Protein 3VNR (pdb70)

CATH classification: 3.40.50.12780 (+1 more: 3.30.300.30)

Nearest PDB structures (foldseek):
  3vnr-assembly1_A  TM=1.002E+00  e=0.000E+00  Streptomyces sp.
  3vns-assembly1_A  TM=9.981E-01  e=5.722E-103  Streptomyces sp.
  3vnq-assembly1_A  TM=9.956E-01  e=4.270E-103  Streptomyces sp.
  5n9x-assembly2_B  TM=9.039E-01  e=6.463E-71  Streptomyces sp.
  2p2f-assembly1_A  TM=7.023E-01  e=2.255E-30  Salmonella enterica subsp. enterica serovar Typhimurium

Solvent-accessible surface area: 20464 Å² total

Structure (mmCIF, N/CA/C/O backbone):
data_3VNR
#
_entry.id   3VNR
#
_cell.length_a   157.016
_cell.length_b   157.016
_cell.length_c   157.016
_cell.angle_alpha   90.000
_cell.angle_beta   90.000
_cell.angle_gamma   90.000
#
_symmetry.space_group_name_H-M   'I 2 3'
#
loop_
_entity.id
_entity.type
_entity.pdbx_description
1 polymer 'NRPS adenylation protein CytC1'
2 non-polymer 'ADENOSINE MONOPHOSPHATE'
3 non-polymer 'ALPHA-AMINOBUTYRIC ACID'
4 water water
#
loop_
_atom_site.group_PDB
_atom_site.id
_atom_site.type_symbol
_atom_site.label_atom_id
_atom_site.label_alt_id
_atom_site.label_comp_id
_atom_site.label_asym_id
_atom_site.label_entity_id
_atom_site.label_seq_id
_atom_site.pdbx_PDB_ins_code
_atom_site.Cartn_x
_atom_site.Cartn_y
_atom_site.Cartn_z
_atom_site.occupancy
_atom_site.B_iso_or_equiv
_atom_site.auth_seq_id
_atom_site.auth_comp_id
_atom_site.auth_asym_id
_atom_site.auth_atom_id
_atom_site.pdbx_PDB_model_num
ATOM 1 N N . THR A 1 27 ? 12.684 -62.885 22.551 1.00 42.30 7 THR A N 1
ATOM 2 C CA . THR A 1 27 ? 14.022 -62.264 22.529 1.00 28.75 7 THR A CA 1
ATOM 3 C C . THR A 1 27 ? 14.025 -60.854 23.129 1.00 30.50 7 THR A C 1
ATOM 4 O O . THR A 1 27 ? 13.074 -60.098 22.954 1.00 32.69 7 THR A O 1
ATOM 8 N N . SER A 1 28 ? 15.099 -60.497 23.835 1.00 27.41 8 SER A N 1
ATOM 9 C CA . SER A 1 28 ? 15.252 -59.144 24.350 1.00 24.26 8 SER A CA 1
ATOM 10 C C . SER A 1 28 ? 15.778 -58.141 23.301 1.00 22.74 8 SER A C 1
ATOM 11 O O . SER A 1 28 ? 15.755 -56.928 23.510 1.00 24.63 8 SER A O 1
ATOM 14 N N . ASP A 1 29 ? 16.290 -58.656 22.202 1.00 24.06 9 ASP A N 1
ATOM 15 C CA . ASP A 1 29 ? 16.962 -57.805 21.224 1.00 24.23 9 ASP A CA 1
ATOM 16 C C . ASP A 1 29 ? 15.998 -56.914 20.414 1.00 22.15 9 ASP A C 1
ATOM 17 O O . ASP A 1 29 ? 15.173 -57.417 19.670 1.00 22.60 9 ASP A O 1
ATOM 22 N N . PRO A 1 30 ? 16.138 -55.585 20.525 1.00 21.91 10 PRO A N 1
ATOM 23 C CA . PRO A 1 30 ? 15.217 -54.702 19.797 1.00 22.03 10 PRO A CA 1
ATOM 24 C C . PRO A 1 30 ? 15.356 -54.848 18.288 1.00 21.24 10 PRO A C 1
ATOM 25 O O . PRO A 1 30 ? 14.390 -54.614 17.581 1.00 21.67 10 PRO A O 1
ATOM 29 N N . ILE A 1 31 ? 16.539 -55.201 17.793 1.00 19.29 11 ILE A N 1
ATOM 30 C CA . ILE A 1 31 ? 16.689 -55.320 16.347 1.00 18.70 11 ILE A CA 1
ATOM 31 C C . ILE A 1 31 ? 15.895 -56.513 15.815 1.00 25.53 11 ILE A C 1
ATOM 32 O O . ILE A 1 31 ? 15.218 -56.428 14.777 1.00 27.09 11 ILE A O 1
ATOM 37 N N . ALA A 1 32 ? 15.958 -57.623 16.545 1.00 27.28 12 ALA A N 1
ATOM 38 C CA . ALA A 1 32 ? 15.285 -58.843 16.123 1.00 30.48 12 ALA A CA 1
ATOM 39 C C . ALA A 1 32 ? 13.783 -58.734 16.297 1.00 32.66 12 ALA A C 1
ATOM 40 O 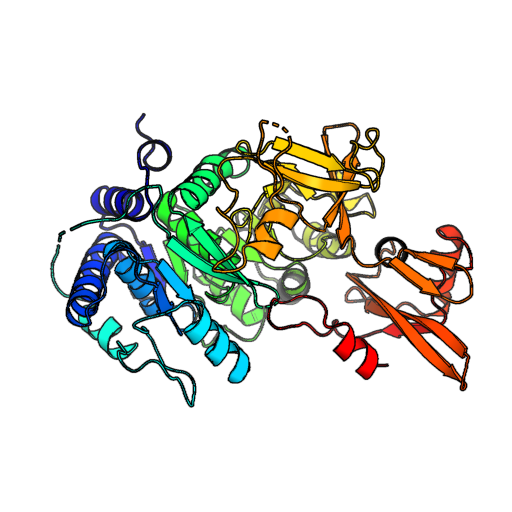O . ALA A 1 32 ? 13.015 -59.321 15.535 1.00 37.58 12 ALA A O 1
ATOM 42 N N . ARG A 1 33 ? 13.371 -57.974 17.301 1.00 27.38 13 ARG A N 1
ATOM 43 C CA . ARG A 1 33 ? 11.984 -57.890 17.696 1.00 32.65 13 ARG A CA 1
ATOM 44 C C . ARG A 1 33 ? 11.141 -56.869 16.926 1.00 29.47 13 ARG A C 1
ATOM 45 O O . ARG A 1 33 ? 9.916 -56.996 16.874 1.00 35.20 13 ARG A O 1
ATOM 53 N N . ASN A 1 34 ? 11.772 -55.847 16.349 1.00 21.33 14 ASN A N 1
ATOM 54 C CA . ASN A 1 34 ? 11.019 -54.843 15.610 1.00 21.64 14 ASN A CA 1
ATOM 55 C C . ASN A 1 34 ? 11.085 -55.069 14.118 1.00 22.82 14 ASN A C 1
ATOM 56 O O . ASN A 1 34 ? 12.094 -55.524 13.605 1.00 28.14 14 ASN A O 1
ATOM 61 N N . SER A 1 35 ? 9.989 -54.770 13.430 1.00 21.34 15 SER A N 1
ATOM 62 C CA . SER A 1 35 ? 9.917 -55.018 12.001 1.00 25.31 15 SER A CA 1
ATOM 63 C C . SER A 1 35 ? 10.027 -53.777 11.146 1.00 24.47 15 SER A C 1
ATOM 64 O O . SER A 1 35 ? 10.070 -53.894 9.928 1.00 26.66 15 SER A O 1
ATOM 67 N N . ASP A 1 36 ? 10.098 -52.585 11.755 1.00 19.53 16 ASP A N 1
ATOM 68 C CA . ASP A 1 36 ? 10.281 -51.370 10.957 1.00 16.98 16 ASP A CA 1
ATOM 69 C C . ASP A 1 36 ? 11.181 -50.405 11.762 1.00 15.33 16 ASP A C 1
ATOM 70 O O . ASP A 1 36 ? 11.387 -50.610 12.964 1.00 17.30 16 ASP A O 1
ATOM 75 N N . LEU A 1 37 ? 11.724 -49.416 11.084 1.00 17.78 17 LEU A N 1
ATOM 76 C CA . LEU A 1 37 ? 12.780 -48.582 11.695 1.00 16.02 17 LEU A CA 1
ATOM 77 C C . LEU A 1 37 ? 12.194 -47.623 12.713 1.00 16.36 17 LEU A C 1
ATOM 78 O O . LEU A 1 37 ? 12.871 -47.219 13.658 1.00 15.59 17 LEU A O 1
ATOM 83 N N . VAL A 1 38 ? 10.929 -47.244 12.515 1.00 16.04 18 VAL A N 1
ATOM 84 C CA . VAL A 1 38 ? 10.306 -46.306 13.448 1.00 16.00 18 VAL A CA 1
ATOM 85 C C . VAL A 1 38 ? 10.023 -46.996 14.793 1.00 17.54 18 VAL A C 1
ATOM 86 O O . VAL A 1 38 ? 10.323 -46.427 15.850 1.00 16.08 18 VAL A O 1
ATOM 90 N N . SER A 1 39 ? 9.488 -48.224 14.773 1.00 15.69 19 SER A N 1
ATOM 91 C CA . SER A 1 39 ? 9.279 -48.963 16.002 1.00 16.61 19 SER A CA 1
ATOM 92 C C . SER A 1 39 ? 10.602 -49.250 16.686 1.00 18.79 19 SER A C 1
ATOM 93 O O . SER A 1 39 ? 10.707 -49.206 17.924 1.00 17.19 19 SER A O 1
ATOM 96 N N . LEU A 1 40 ? 11.608 -49.578 15.883 1.00 16.87 20 LEU A N 1
ATOM 97 C CA . LEU A 1 40 ? 12.939 -49.775 16.455 1.00 13.78 20 LEU A CA 1
ATOM 98 C C . LEU A 1 40 ? 13.429 -48.519 17.190 1.00 13.60 20 LEU A C 1
ATOM 99 O O . LEU A 1 40 ? 13.848 -48.603 18.375 1.00 15.63 20 LEU A O 1
ATOM 104 N N . PHE A 1 41 ? 13.385 -47.388 16.500 1.00 16.40 21 PHE A N 1
ATOM 105 C CA . PHE A 1 41 ? 13.890 -46.142 17.106 1.00 15.32 21 PHE A CA 1
ATOM 106 C C . PHE A 1 41 ? 13.084 -45.824 18.350 1.00 14.90 21 PHE A C 1
ATOM 107 O O . PHE A 1 41 ? 13.634 -45.437 19.409 1.00 15.24 21 PHE A O 1
ATOM 115 N N . ARG A 1 42 ? 11.758 -45.877 18.224 1.00 14.58 22 ARG A N 1
ATOM 116 C CA . ARG A 1 42 ? 10.961 -45.560 19.404 1.00 15.01 22 ARG A CA 1
ATOM 117 C C . ARG A 1 42 ? 11.291 -46.434 20.614 1.00 16.37 22 ARG A C 1
ATOM 118 O O . ARG A 1 42 ? 11.275 -45.930 21.765 1.00 18.01 22 ARG A O 1
ATOM 126 N N . GLU A 1 43 ? 11.522 -47.735 20.401 1.00 14.41 23 GLU A N 1
ATOM 127 C CA . GLU A 1 43 ? 11.840 -48.609 21.512 1.00 15.73 23 GLU A CA 1
ATOM 128 C C . GLU A 1 43 ? 13.194 -48.233 22.097 1.00 17.78 23 GLU A C 1
ATOM 129 O O . GLU A 1 43 ? 13.347 -48.100 23.309 1.00 20.17 23 GLU A O 1
ATOM 135 N N . VAL A 1 44 ? 14.178 -48.063 21.224 1.00 15.14 24 VAL A N 1
ATOM 136 C CA . VAL A 1 44 ? 15.521 -47.745 21.707 1.00 15.16 24 VAL A CA 1
ATOM 137 C C . VAL A 1 44 ? 15.489 -46.436 22.489 1.00 15.65 24 VAL A C 1
ATOM 138 O O . VAL A 1 44 ? 16.091 -46.341 23.566 1.00 17.52 24 VAL A O 1
ATOM 142 N N . ALA A 1 45 ? 14.746 -45.446 21.995 1.00 15.69 25 ALA A N 1
ATOM 143 C CA . ALA A 1 45 ? 14.627 -44.175 22.747 1.00 13.86 25 ALA A CA 1
ATOM 144 C C . ALA A 1 45 ? 13.847 -44.307 24.053 1.00 20.07 25 ALA A C 1
ATOM 145 O O . ALA A 1 45 ? 14.250 -43.761 25.076 1.00 19.40 25 ALA A O 1
ATOM 147 N N . ALA A 1 46 ? 12.725 -45.026 24.036 1.00 15.80 26 ALA A N 1
ATOM 148 C CA . ALA A 1 46 ? 11.892 -45.052 25.259 1.00 18.23 26 ALA A CA 1
ATOM 149 C C . ALA A 1 46 ? 12.600 -45.809 26.361 1.00 18.69 26 ALA A C 1
ATOM 150 O O . ALA A 1 46 ? 12.430 -45.523 27.557 1.00 19.19 26 ALA A O 1
ATOM 152 N N . THR A 1 47 ? 13.408 -46.768 25.964 1.00 17.29 27 THR A N 1
ATOM 153 C CA . THR A 1 47 ? 14.110 -47.566 26.944 1.00 17.93 27 THR A CA 1
ATOM 154 C C . THR A 1 47 ? 15.146 -46.789 27.770 1.00 22.85 27 THR A C 1
ATOM 155 O O . THR A 1 47 ? 15.315 -47.038 28.966 1.00 25.95 27 THR A O 1
ATOM 159 N N . ALA A 1 48 ? 15.853 -45.872 27.130 1.00 20.36 28 ALA A N 1
ATOM 160 C CA . ALA A 1 48 ? 16.847 -45.074 27.845 1.00 22.93 28 ALA A CA 1
ATOM 161 C C . ALA A 1 48 ? 16.929 -43.663 27.243 1.00 16.61 28 ALA A C 1
ATOM 162 O O . ALA A 1 48 ? 17.853 -43.304 26.482 1.00 18.42 28 ALA A O 1
ATOM 164 N N . PRO A 1 49 ? 15.953 -42.820 27.587 1.00 18.21 29 PRO A N 1
ATOM 165 C CA . PRO A 1 49 ? 15.760 -41.632 26.775 1.00 17.80 29 PRO A CA 1
ATOM 166 C C . PRO A 1 49 ? 16.794 -40.567 27.097 1.00 14.04 29 PRO A C 1
ATOM 167 O O . PRO A 1 49 ? 16.879 -39.594 26.356 1.00 16.85 29 PRO A O 1
ATOM 171 N N . GLU A 1 50 ? 17.485 -40.697 28.241 1.00 15.49 30 GLU A N 1
ATOM 172 C CA . GLU A 1 50 ? 18.427 -39.656 28.557 1.00 13.98 30 GLU A CA 1
ATOM 173 C C . GLU A 1 50 ? 19.773 -39.840 27.841 1.00 16.55 30 GLU A C 1
ATOM 174 O O . GLU A 1 50 ? 20.574 -38.896 27.837 1.00 18.55 30 GLU A O 1
ATOM 180 N N . ARG A 1 51 ? 20.020 -41.036 27.311 1.00 17.19 31 ARG A N 1
ATOM 181 C CA . ARG A 1 51 ? 21.284 -41.315 26.611 1.00 13.98 31 ARG A CA 1
ATOM 182 C C . ARG A 1 51 ? 21.399 -40.421 25.371 1.00 17.33 31 ARG A C 1
ATOM 183 O O . ARG A 1 51 ? 20.390 -40.051 24.749 1.00 15.95 31 ARG A O 1
ATOM 191 N N . THR A 1 52 ? 22.632 -40.104 24.965 1.00 15.06 32 THR A N 1
ATOM 192 C CA . THR A 1 52 ? 22.789 -39.156 23.861 1.00 12.29 32 THR A CA 1
ATOM 193 C C . THR A 1 52 ? 22.617 -39.845 22.507 1.00 15.22 32 THR A C 1
ATOM 194 O O . THR A 1 52 ? 23.279 -40.847 22.219 1.00 14.75 32 THR A O 1
ATOM 198 N N . ALA A 1 53 ? 21.699 -39.330 21.692 1.00 12.87 33 ALA A N 1
ATOM 199 C CA . ALA A 1 53 ? 21.537 -39.886 20.336 1.00 13.30 33 ALA A CA 1
ATOM 200 C C . ALA A 1 53 ? 22.375 -39.174 19.306 1.00 14.12 33 ALA A C 1
ATOM 201 O O . ALA A 1 53 ? 22.807 -39.788 18.311 1.00 15.04 33 ALA A O 1
ATOM 203 N N . LEU A 1 54 ? 22.529 -37.861 19.474 1.00 13.19 34 LEU A N 1
ATOM 204 C CA . LEU A 1 54 ? 23.093 -37.039 18.427 1.00 14.64 34 LEU A CA 1
ATOM 205 C C . LEU A 1 54 ? 23.869 -35.931 19.100 1.00 18.45 34 LEU A C 1
ATOM 206 O O . LEU A 1 54 ? 23.392 -35.342 20.073 1.00 18.10 34 LEU A O 1
ATOM 211 N N . SER A 1 55 ? 25.080 -35.643 18.619 1.00 17.07 35 SER A N 1
ATOM 212 C CA . SER A 1 55 ? 25.789 -34.464 19.155 1.00 16.16 35 SER A CA 1
ATOM 213 C C . SER A 1 55 ? 26.340 -33.626 18.026 1.00 21.52 35 SER A C 1
ATOM 214 O O . SER A 1 55 ? 26.740 -34.151 16.989 1.00 18.48 35 SER A O 1
ATOM 217 N N . ALA A 1 56 ? 26.336 -32.317 18.242 1.00 23.10 36 ALA A N 1
ATOM 218 C CA . ALA A 1 56 ? 26.885 -31.370 17.273 1.00 26.33 36 ALA A CA 1
ATOM 219 C C . ALA A 1 56 ? 27.701 -30.419 18.131 1.00 24.27 36 ALA A C 1
ATOM 220 O O . ALA A 1 56 ? 27.131 -29.610 18.884 1.00 23.48 36 ALA A O 1
ATOM 222 N N . GLU A 1 57 ? 29.024 -30.507 18.011 1.00 24.03 37 GLU A N 1
ATOM 223 C CA . GLU A 1 57 ? 29.925 -29.822 18.933 1.00 28.81 37 GLU A CA 1
ATOM 224 C C . GLU A 1 57 ? 29.522 -30.213 20.363 1.00 27.57 37 GLU A C 1
ATOM 225 O O . GLU A 1 57 ? 29.410 -31.402 20.698 1.00 25.45 37 GLU A O 1
ATOM 231 N N . ASP A 1 58 ? 29.288 -29.227 21.223 1.00 24.14 38 ASP A N 1
ATOM 232 C CA . ASP A 1 58 ? 28.962 -29.596 22.598 1.00 22.74 38 ASP A CA 1
ATOM 233 C C . ASP A 1 58 ? 27.455 -29.799 22.813 1.00 23.14 38 ASP A C 1
ATOM 234 O O . ASP A 1 58 ? 27.038 -30.049 23.945 1.00 26.31 38 ASP A O 1
ATOM 239 N N . ASP A 1 59 ? 26.648 -29.601 21.767 1.00 20.08 39 ASP A N 1
ATOM 240 C CA . ASP A 1 59 ? 25.192 -29.725 21.893 1.00 20.11 39 ASP A CA 1
ATOM 241 C C . ASP A 1 59 ? 24.853 -31.208 21.846 1.00 20.74 39 ASP A C 1
ATOM 242 O O . ASP A 1 59 ? 25.101 -31.853 20.824 1.00 24.90 39 ASP A O 1
ATOM 247 N N . ARG A 1 60 ? 24.347 -31.735 22.953 1.00 18.36 40 ARG A N 1
ATOM 248 C CA . ARG A 1 60 ? 24.009 -33.149 23.029 1.00 16.12 40 ARG A CA 1
ATOM 249 C C . ARG A 1 60 ? 22.498 -33.278 22.997 1.00 17.52 40 ARG A C 1
ATOM 250 O O . ARG A 1 60 ? 21.816 -32.644 23.775 1.00 21.30 40 ARG A O 1
ATOM 258 N N . ILE A 1 61 ? 21.989 -34.081 22.082 1.00 13.74 41 ILE A N 1
ATOM 259 C CA . ILE A 1 61 ? 20.542 -34.255 21.962 1.00 14.10 41 ILE A CA 1
ATOM 260 C C . ILE A 1 61 ? 20.227 -35.678 22.421 1.00 15.25 41 ILE A C 1
ATOM 261 O O . ILE A 1 61 ? 20.713 -36.657 21.840 1.00 15.68 41 ILE A O 1
ATOM 266 N N . SER A 1 62 ? 19.434 -35.818 23.478 1.00 14.27 42 SER A N 1
ATOM 267 C CA . SER A 1 62 ? 19.172 -37.149 23.988 1.00 12.14 42 SER A CA 1
ATOM 268 C C . SER A 1 62 ? 18.192 -37.885 23.051 1.00 12.97 42 SER A C 1
ATOM 269 O O . SER A 1 62 ? 17.515 -37.235 22.225 1.00 15.75 42 SER A O 1
ATOM 272 N N . TYR A 1 63 ? 18.100 -39.210 23.212 1.00 10.95 43 TYR A N 1
ATOM 273 C CA . TYR A 1 63 ? 17.120 -39.998 22.433 1.00 11.49 43 TYR A CA 1
ATOM 274 C C . TYR A 1 63 ? 15.718 -39.497 22.734 1.00 15.79 43 TYR A C 1
ATOM 275 O O . TYR A 1 63 ? 14.898 -39.395 21.839 1.00 15.00 43 TYR A O 1
ATOM 284 N N . GLY A 1 64 ? 15.429 -39.226 23.996 1.00 15.37 44 GLY A N 1
ATOM 285 C CA . GLY A 1 64 ? 14.104 -38.693 24.330 1.00 15.05 44 GLY A CA 1
ATOM 286 C C . GLY A 1 64 ? 13.779 -37.381 23.646 1.00 16.27 44 GLY A C 1
ATOM 287 O O . GLY A 1 64 ? 12.666 -37.141 23.155 1.00 15.51 44 GLY A O 1
ATOM 288 N N . ARG A 1 65 ? 14.762 -36.484 23.622 1.00 13.35 45 ARG A N 1
ATOM 289 C CA . ARG A 1 65 ? 14.604 -35.202 22.981 1.00 13.63 45 ARG A CA 1
ATOM 290 C C . ARG A 1 65 ? 14.447 -35.367 21.477 1.00 17.13 45 ARG A C 1
ATOM 291 O O . ARG A 1 65 ? 13.577 -34.736 20.860 1.00 16.34 45 ARG A O 1
ATOM 299 N N . LEU A 1 66 ? 15.234 -36.272 20.901 1.00 13.27 46 LEU A N 1
ATOM 300 C CA . LEU A 1 66 ? 15.162 -36.495 19.459 1.00 14.96 46 LEU A CA 1
ATOM 301 C C . LEU A 1 66 ? 13.801 -37.093 19.067 1.00 13.30 46 LEU A C 1
ATOM 302 O O . LEU A 1 66 ? 13.216 -36.804 17.978 1.00 15.08 46 LEU A O 1
ATOM 307 N N . ASP A 1 67 ? 13.326 -37.988 19.917 1.00 13.48 47 ASP A N 1
ATOM 308 C CA . ASP A 1 67 ? 12.067 -38.665 19.656 1.00 16.01 47 ASP A CA 1
ATOM 309 C C . ASP A 1 67 ? 10.940 -37.611 19.679 1.00 18.39 47 ASP A C 1
ATOM 310 O O . ASP A 1 67 ? 10.101 -37.570 18.776 1.00 17.62 47 ASP A O 1
ATOM 315 N N . ALA A 1 68 ? 10.945 -36.736 20.686 1.00 16.33 48 ALA A N 1
ATOM 316 C CA . ALA A 1 68 ? 9.878 -35.716 20.753 1.00 17.00 48 ALA A CA 1
ATOM 317 C C . ALA A 1 68 ? 9.988 -34.710 19.614 1.00 17.16 48 ALA A C 1
ATOM 318 O O . ALA A 1 68 ? 8.966 -34.287 19.039 1.00 17.50 48 ALA A O 1
ATOM 320 N N . TRP A 1 69 ? 11.226 -34.321 19.292 1.00 15.75 49 TRP A N 1
ATOM 321 C CA . TRP A 1 69 ? 11.483 -33.304 18.278 1.00 15.35 49 TRP A CA 1
ATOM 322 C C . TRP A 1 69 ? 10.987 -33.839 16.942 1.00 19.78 49 TRP A C 1
ATOM 323 O O . TRP A 1 69 ? 10.295 -33.129 16.208 1.00 17.06 49 TRP A O 1
ATOM 334 N N . SER A 1 70 ? 11.329 -35.098 16.637 1.00 15.68 50 SER A N 1
ATOM 335 C CA . SER A 1 70 ? 10.981 -35.645 15.316 1.00 14.03 50 SER A CA 1
ATOM 336 C C . SER A 1 70 ? 9.479 -35.926 15.262 1.00 18.15 50 SER A C 1
ATOM 337 O O . SER A 1 70 ? 8.882 -35.881 14.198 1.00 17.94 50 SER A O 1
ATOM 340 N N . ASP A 1 71 ? 8.857 -36.185 16.413 1.00 15.60 51 ASP A N 1
ATOM 341 C CA . ASP A 1 71 ? 7.372 -36.311 16.419 1.00 17.19 51 ASP A CA 1
ATOM 342 C C . ASP A 1 71 ? 6.747 -34.948 16.099 1.00 21.93 51 ASP A C 1
ATOM 343 O O . ASP A 1 71 ? 5.724 -34.879 15.398 1.00 21.71 51 ASP A O 1
ATOM 348 N N . ALA A 1 72 ? 7.329 -33.864 16.620 1.00 18.23 52 ALA A N 1
ATOM 349 C CA . ALA A 1 72 ? 6.794 -32.524 16.332 1.00 19.72 52 ALA A CA 1
ATOM 350 C C . ALA A 1 72 ? 6.963 -32.198 14.865 1.00 20.94 52 ALA A C 1
ATOM 351 O O . ALA A 1 72 ? 6.079 -31.618 14.258 1.00 22.28 52 ALA A O 1
ATOM 353 N N . VAL A 1 73 ? 8.107 -32.547 14.293 1.00 18.48 53 VAL A N 1
ATOM 354 C CA . VAL A 1 73 ? 8.306 -32.243 12.889 1.00 17.51 53 VAL A CA 1
ATOM 355 C C . VAL A 1 73 ? 7.370 -33.114 12.056 1.00 19.10 53 VAL A C 1
ATOM 356 O O . VAL A 1 73 ? 6.909 -32.684 11.010 1.00 22.45 53 VAL A O 1
ATOM 360 N N . ALA A 1 74 ? 7.084 -34.314 12.522 1.00 18.18 54 ALA A N 1
ATOM 361 C CA . ALA A 1 74 ? 6.185 -35.192 11.767 1.00 17.67 54 ALA A CA 1
ATOM 362 C C . ALA A 1 74 ? 4.814 -34.538 11.711 1.00 23.38 54 ALA A C 1
ATOM 363 O O . ALA A 1 74 ? 4.143 -34.595 10.670 1.00 22.50 54 ALA A O 1
ATOM 365 N N . ARG A 1 75 ? 4.422 -33.880 12.793 1.00 19.15 55 ARG A N 1
ATOM 366 C CA . ARG A 1 75 ? 3.127 -33.160 12.788 1.00 23.11 55 ARG A CA 1
ATOM 367 C C . ARG A 1 75 ? 3.138 -32.047 11.758 1.00 24.54 55 ARG A C 1
ATOM 368 O O . ARG A 1 75 ? 2.141 -31.828 11.076 1.00 25.21 55 ARG A O 1
ATOM 376 N N . THR A 1 76 ? 4.259 -31.338 11.640 1.00 21.77 56 THR A N 1
ATOM 377 C CA . THR A 1 76 ? 4.403 -30.280 10.642 1.00 23.32 56 THR A CA 1
ATOM 378 C C . THR A 1 76 ? 4.247 -30.853 9.230 1.00 27.00 56 THR A C 1
ATOM 379 O O . THR A 1 76 ? 3.608 -30.247 8.371 1.00 24.98 56 THR A O 1
ATOM 383 N N . LEU A 1 77 ? 4.820 -32.032 9.001 1.00 22.46 57 LEU A N 1
ATOM 384 C CA . LEU A 1 77 ? 4.725 -32.673 7.689 1.00 20.66 57 LEU A CA 1
ATOM 385 C C . LEU A 1 77 ? 3.282 -33.121 7.410 1.00 25.47 57 LEU A C 1
ATOM 386 O O . LEU A 1 77 ? 2.793 -32.984 6.276 1.00 25.98 57 LEU A O 1
ATOM 391 N N . LEU A 1 78 ? 2.628 -33.671 8.421 1.00 22.43 58 LEU A N 1
ATOM 392 C CA . LEU A 1 78 ? 1.204 -34.034 8.291 1.00 23.37 58 LEU A CA 1
ATOM 393 C C . LEU A 1 78 ? 0.346 -32.854 7.820 1.00 29.48 58 LEU A C 1
ATOM 394 O O . LEU A 1 78 ? -0.587 -33.015 7.008 1.00 25.60 58 LEU A O 1
ATOM 399 N N . ALA A 1 79 ? 0.655 -31.671 8.332 1.00 26.19 59 ALA A N 1
ATOM 400 C CA . ALA A 1 79 ? -0.068 -30.463 7.942 1.00 24.28 59 ALA A CA 1
ATOM 401 C C . ALA A 1 79 ? 0.247 -30.011 6.519 1.00 33.82 59 ALA A C 1
ATOM 402 O O . ALA A 1 79 ? -0.520 -29.253 5.905 1.00 33.41 59 ALA A O 1
ATOM 404 N N . GLU A 1 80 ? 1.382 -30.452 5.991 1.00 25.00 60 GLU A N 1
ATOM 405 C CA . GLU A 1 80 ? 1.701 -30.220 4.585 1.00 28.70 60 GLU A CA 1
ATOM 406 C C . GLU A 1 80 ? 1.161 -31.348 3.695 1.00 27.56 60 GLU A C 1
ATOM 407 O O . GLU A 1 80 ? 1.550 -31.464 2.535 1.00 28.67 60 GLU A O 1
ATOM 413 N N . GLY A 1 81 ? 0.321 -32.203 4.270 1.00 25.71 61 GLY A N 1
ATOM 414 C CA . GLY A 1 81 ? -0.340 -33.264 3.520 1.00 26.44 61 GLY A CA 1
ATOM 415 C C . GLY A 1 81 ? 0.477 -34.520 3.271 1.00 26.79 61 GLY A C 1
ATOM 416 O O . GLY A 1 81 ? 0.079 -35.390 2.498 1.00 22.37 61 GLY A O 1
ATOM 417 N N . VAL A 1 82 ? 1.628 -34.641 3.941 1.00 22.16 62 VAL A N 1
ATOM 418 C CA . VAL A 1 82 ? 2.382 -35.872 3.831 1.00 21.46 62 VAL A CA 1
ATOM 419 C C . VAL A 1 82 ? 1.617 -37.014 4.473 1.00 21.50 62 VAL A C 1
ATOM 420 O O . VAL A 1 82 ? 1.101 -36.894 5.609 1.00 23.82 62 VAL A O 1
ATOM 424 N N . ARG A 1 83 ? 1.537 -38.119 3.741 1.00 20.39 63 ARG A N 1
ATOM 425 C CA . ARG A 1 83 ? 0.776 -39.292 4.152 1.00 21.25 63 ARG A CA 1
ATOM 426 C C . ARG A 1 83 ? 1.535 -40.563 3.843 1.00 21.69 63 ARG A C 1
ATOM 427 O O . ARG A 1 83 ? 2.493 -40.566 3.066 1.00 22.52 63 ARG A O 1
ATOM 435 N N . PRO A 1 84 ? 1.120 -41.662 4.464 1.00 19.93 64 PRO A N 1
ATOM 436 C CA . PRO A 1 84 ? 1.812 -42.922 4.246 1.00 20.27 64 PRO A CA 1
ATOM 437 C C . PRO A 1 84 ? 1.945 -43.292 2.779 1.00 25.01 64 PRO A C 1
ATOM 438 O O . PRO A 1 84 ? 0.989 -43.113 1.983 1.00 23.87 64 PRO A O 1
ATOM 442 N N . GLY A 1 85 ? 3.134 -43.760 2.414 1.00 21.88 65 GLY A N 1
ATOM 443 C CA . GLY A 1 85 ? 3.472 -44.022 1.023 1.00 27.94 65 GLY A CA 1
ATOM 444 C C . GLY A 1 85 ? 4.022 -42.878 0.177 1.00 30.17 65 GLY A C 1
ATOM 445 O O . GLY A 1 85 ? 4.473 -43.109 -0.953 1.00 29.31 65 GLY A O 1
ATOM 446 N N . ASP A 1 86 ? 3.983 -41.655 0.692 1.00 20.00 66 ASP A N 1
ATOM 447 C CA . ASP A 1 86 ? 4.489 -40.510 -0.043 1.00 17.90 66 ASP A CA 1
ATOM 448 C C . ASP A 1 86 ? 5.994 -40.603 -0.082 1.00 22.31 66 ASP A C 1
ATOM 449 O O . ASP A 1 86 ? 6.593 -41.305 0.734 1.00 21.13 66 ASP A O 1
ATOM 454 N N . ARG A 1 87 ? 6.569 -39.924 -1.061 1.00 21.27 67 ARG A N 1
ATOM 455 C CA . ARG A 1 87 ? 8.012 -39.695 -1.087 1.00 24.53 67 ARG A CA 1
ATOM 456 C C . ARG A 1 87 ? 8.256 -38.212 -0.801 1.00 24.93 67 ARG A C 1
ATOM 457 O O . ARG A 1 87 ? 7.647 -37.323 -1.408 1.00 24.71 67 ARG A O 1
ATOM 465 N N . VAL A 1 88 ? 9.119 -37.924 0.182 1.00 18.34 68 VAL A N 1
ATOM 466 C CA . VAL A 1 88 ? 9.331 -36.557 0.594 1.00 17.37 68 VAL A CA 1
ATOM 467 C C . VAL A 1 88 ? 10.789 -36.287 0.322 1.00 19.40 68 VAL A C 1
ATOM 468 O O . VAL A 1 88 ? 11.619 -37.058 0.779 1.00 19.05 68 VAL A O 1
ATOM 472 N N . ALA A 1 89 ? 11.085 -35.241 -0.443 1.00 17.84 69 ALA A N 1
ATOM 473 C CA . ALA A 1 89 ? 12.463 -34.912 -0.826 1.00 20.96 69 ALA A CA 1
ATOM 474 C C . ALA A 1 89 ? 13.161 -34.332 0.386 1.00 20.84 69 ALA A C 1
ATOM 475 O O . ALA A 1 89 ? 12.515 -33.766 1.244 1.00 20.37 69 ALA A O 1
ATOM 477 N N . LEU A 1 90 ? 14.480 -34.516 0.478 1.00 20.91 70 LEU A N 1
ATOM 478 C CA . LEU A 1 90 ? 15.242 -34.019 1.624 1.00 21.61 70 LEU A CA 1
ATOM 479 C C . LEU A 1 90 ? 16.492 -33.405 1.046 1.00 20.38 70 LEU A C 1
ATOM 480 O O . LEU A 1 90 ? 17.228 -34.103 0.384 1.00 22.05 70 LEU A O 1
ATOM 485 N N . ARG A 1 91 ? 16.671 -32.103 1.223 1.00 22.04 71 ARG A N 1
ATOM 486 C CA . ARG A 1 91 ? 17.865 -31.415 0.728 1.00 26.53 71 ARG A CA 1
ATOM 487 C C . ARG A 1 91 ? 18.521 -30.665 1.883 1.00 23.04 71 ARG A C 1
ATOM 488 O O . ARG A 1 91 ? 18.176 -29.521 2.187 1.00 24.16 71 ARG A O 1
ATOM 496 N N . MET A 1 92 ? 19.466 -31.330 2.543 1.00 23.20 72 MET A N 1
ATOM 497 C CA . MET A 1 92 ? 20.099 -30.751 3.714 1.00 25.10 72 MET A CA 1
ATOM 498 C C . MET A 1 92 ? 21.485 -31.357 3.824 1.00 24.55 72 MET A C 1
ATOM 499 O O . MET A 1 92 ? 21.724 -32.480 3.363 1.00 28.15 72 MET A O 1
ATOM 504 N N . SER A 1 93 ? 22.410 -30.641 4.449 1.00 25.62 73 SER A N 1
ATOM 505 C CA . SER A 1 93 ? 23.697 -31.274 4.722 1.00 26.20 73 SER A CA 1
ATOM 506 C C . SER A 1 93 ? 23.528 -32.174 5.951 1.00 26.75 73 SER A C 1
ATOM 507 O O . SER A 1 93 ? 22.615 -31.971 6.764 1.00 27.32 73 SER A O 1
ATOM 510 N N . PRO A 1 94 ? 24.390 -33.196 6.087 1.00 27.98 74 PRO A N 1
ATOM 511 C CA . PRO A 1 94 ? 24.223 -34.078 7.246 1.00 24.37 74 PRO A CA 1
ATOM 512 C C . PRO A 1 94 ? 24.481 -33.270 8.513 1.00 33.63 74 PRO A C 1
ATOM 513 O O . PRO A 1 94 ? 25.540 -32.669 8.672 1.00 38.84 74 PRO A O 1
ATOM 517 N N . GLY A 1 95 ? 23.487 -33.244 9.387 1.00 27.90 75 GLY A N 1
ATOM 518 C CA . GLY A 1 95 ? 23.493 -32.408 10.574 1.00 29.18 75 GLY A CA 1
ATOM 519 C C . GLY A 1 95 ? 22.297 -32.810 11.408 1.00 24.94 75 GLY A C 1
ATOM 520 O O . GLY A 1 95 ? 21.512 -33.681 10.983 1.00 23.23 75 GLY A O 1
ATOM 521 N N . ALA A 1 96 ? 22.143 -32.217 12.595 1.00 18.32 76 ALA A N 1
ATOM 522 C CA . ALA A 1 96 ? 21.063 -32.638 13.471 1.00 20.44 76 ALA A CA 1
ATOM 523 C C . ALA A 1 96 ? 19.702 -32.504 12.799 1.00 18.18 76 ALA A C 1
ATOM 524 O O . ALA A 1 96 ? 18.855 -33.409 12.906 1.00 20.21 76 ALA A O 1
ATOM 526 N N . GLU A 1 97 ? 19.471 -31.358 12.160 1.00 19.30 77 GLU A N 1
ATOM 527 C CA . GLU A 1 97 ? 18.139 -31.129 11.562 1.00 21.80 77 GLU A CA 1
ATOM 528 C C . GLU A 1 97 ? 17.807 -32.164 10.510 1.00 17.48 77 GLU A C 1
ATOM 529 O O . GLU A 1 97 ? 16.652 -32.567 10.366 1.00 18.18 77 GLU A O 1
ATOM 535 N N . ALA A 1 98 ? 18.807 -32.584 9.742 1.00 18.04 78 ALA A N 1
ATOM 536 C CA . ALA A 1 98 ? 18.545 -33.582 8.711 1.00 20.04 78 ALA A CA 1
ATOM 537 C C . ALA A 1 98 ? 18.138 -34.913 9.299 1.00 21.07 78 ALA A C 1
ATOM 538 O O . ALA A 1 98 ? 17.309 -35.626 8.731 1.00 17.18 78 ALA A O 1
ATOM 540 N N . ILE A 1 99 ? 18.723 -35.284 10.431 1.00 15.33 79 ILE A N 1
ATOM 541 C CA . ILE A 1 99 ? 18.385 -36.561 11.059 1.00 16.97 79 ILE A CA 1
ATOM 542 C C . ILE A 1 99 ? 16.972 -36.474 11.629 1.00 16.28 79 ILE A C 1
ATOM 543 O O . ILE A 1 99 ? 16.190 -37.434 11.573 1.00 17.84 79 ILE A O 1
ATOM 548 N N . VAL A 1 100 ? 16.640 -35.314 12.205 1.00 15.72 80 VAL A N 1
ATOM 549 C CA . VAL A 1 100 ? 15.301 -35.104 12.740 1.00 15.03 80 VAL A CA 1
ATOM 550 C C . VAL A 1 100 ? 14.298 -35.244 11.577 1.00 17.11 80 VAL A C 1
ATOM 551 O O . VAL A 1 100 ? 13.249 -35.888 11.713 1.00 16.42 80 VAL A O 1
ATOM 555 N N . ALA A 1 101 ? 14.645 -34.646 10.456 1.00 17.01 81 ALA A N 1
ATOM 556 C CA . ALA A 1 101 ? 13.791 -34.682 9.238 1.00 14.45 81 ALA A CA 1
ATOM 557 C C . ALA A 1 101 ? 13.575 -36.090 8.718 1.00 16.78 81 ALA A C 1
ATOM 558 O O . ALA A 1 101 ? 12.427 -36.480 8.367 1.00 18.66 81 ALA A O 1
ATOM 560 N N . ILE A 1 102 ? 14.646 -36.876 8.640 1.00 14.42 82 ILE A N 1
ATOM 561 C CA . ILE A 1 102 ? 14.484 -38.269 8.268 1.00 15.08 82 ILE A CA 1
ATOM 562 C C . ILE A 1 102 ? 13.546 -39.020 9.193 1.00 18.11 82 ILE A C 1
ATOM 563 O O . ILE A 1 102 ? 12.630 -39.711 8.736 1.00 16.30 82 ILE A O 1
ATOM 568 N N . LEU A 1 103 ? 13.772 -38.926 10.511 1.00 13.80 83 LEU A N 1
ATOM 569 C CA . LEU A 1 103 ? 12.862 -39.598 11.421 1.00 14.56 83 LEU A CA 1
ATOM 570 C C . LEU A 1 103 ? 11.410 -39.150 11.255 1.00 16.40 83 LEU A C 1
ATOM 571 O O . LEU A 1 103 ? 10.479 -39.986 11.318 1.00 17.08 83 LEU A O 1
ATOM 576 N N . ALA A 1 104 ? 11.213 -37.849 11.029 1.00 15.65 84 ALA A N 1
ATOM 577 C CA . ALA A 1 104 ? 9.858 -37.297 10.902 1.00 17.87 84 ALA A CA 1
ATOM 578 C C . ALA A 1 104 ? 9.218 -37.886 9.659 1.00 20.53 84 ALA A C 1
ATOM 579 O O . ALA A 1 104 ? 8.062 -38.300 9.701 1.00 16.77 84 ALA A O 1
ATOM 581 N N . ILE A 1 105 ? 9.966 -37.909 8.566 1.00 16.13 85 ILE A N 1
ATOM 582 C CA . ILE A 1 105 ? 9.429 -38.485 7.310 1.00 16.70 85 ILE A CA 1
ATOM 583 C C . ILE A 1 105 ? 9.015 -39.934 7.517 1.00 18.54 85 ILE A C 1
ATOM 584 O O . ILE A 1 105 ? 7.909 -40.358 7.170 1.00 17.35 85 ILE A O 1
ATOM 589 N N . LEU A 1 106 ? 9.884 -40.708 8.137 1.00 15.80 86 LEU A N 1
ATOM 590 C CA . LEU A 1 106 ? 9.590 -42.106 8.358 1.00 14.59 86 LEU A CA 1
ATOM 591 C C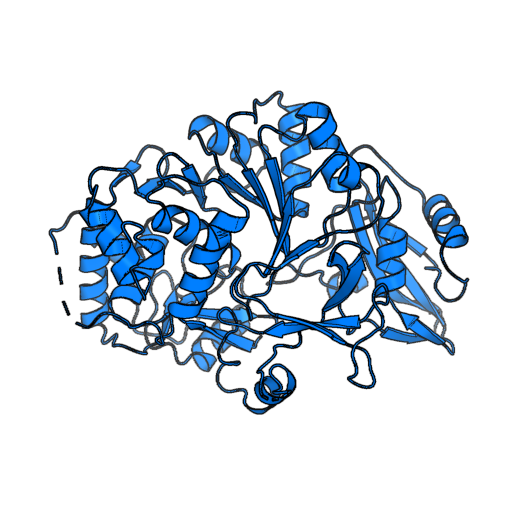 . LEU A 1 106 ? 8.396 -42.283 9.293 1.00 15.67 86 LEU A C 1
ATOM 592 O O . LEU A 1 106 ? 7.573 -43.178 9.073 1.00 16.52 86 LEU A O 1
ATOM 597 N N . LYS A 1 107 ? 8.306 -41.455 10.346 1.00 14.10 87 LYS A N 1
ATOM 598 C CA . LYS A 1 107 ? 7.178 -41.533 11.295 1.00 14.09 87 LYS A CA 1
ATOM 599 C C . LYS A 1 107 ? 5.840 -41.269 10.614 1.00 16.97 87 LYS A C 1
ATOM 600 O O . LYS A 1 107 ? 4.823 -41.750 11.086 1.00 20.08 87 LYS A O 1
ATOM 606 N N . CYS A 1 108 ? 5.862 -40.481 9.553 1.00 16.89 88 CYS A N 1
ATOM 607 C CA . CYS A 1 108 ? 4.638 -40.202 8.776 1.00 16.96 88 CYS A CA 1
ATOM 608 C C . CYS A 1 108 ? 4.274 -41.373 7.878 1.00 23.85 88 CYS A C 1
ATOM 609 O O . CYS A 1 108 ? 3.257 -41.329 7.200 1.00 22.73 88 CYS A O 1
ATOM 612 N N . GLY A 1 109 ? 5.106 -42.400 7.839 1.00 19.46 89 GLY A N 1
ATOM 613 C CA . GLY A 1 109 ? 4.821 -43.555 6.983 1.00 19.39 89 GLY A CA 1
ATOM 614 C C . GLY A 1 109 ? 5.330 -43.341 5.570 1.00 18.70 89 GLY A C 1
ATOM 615 O O . GLY A 1 109 ? 4.989 -44.121 4.645 1.00 20.39 89 GLY A O 1
ATOM 616 N N . ALA A 1 110 ? 6.138 -42.302 5.385 1.00 17.00 90 ALA A N 1
ATOM 617 C CA . ALA A 1 110 ? 6.636 -41.900 4.076 1.00 16.22 90 ALA A CA 1
ATOM 618 C C . ALA A 1 110 ? 8.116 -42.307 3.919 1.00 23.13 90 ALA A C 1
ATOM 619 O O . ALA A 1 110 ? 8.742 -42.788 4.852 1.00 18.42 90 ALA A O 1
ATOM 621 N N . ALA A 1 111 ? 8.651 -42.105 2.730 1.00 17.91 91 ALA A N 1
ATOM 622 C CA . ALA A 1 111 ? 10.040 -42.470 2.415 1.00 20.69 91 ALA A CA 1
ATOM 623 C C . ALA A 1 111 ? 10.765 -41.197 2.055 1.00 21.36 91 ALA A C 1
ATOM 624 O O . ALA A 1 111 ? 10.184 -40.282 1.457 1.00 17.90 91 ALA A O 1
ATOM 626 N N . TYR A 1 112 ? 12.050 -41.097 2.419 1.00 17.28 92 TYR A N 1
ATOM 627 C CA . TYR A 1 112 ? 12.764 -39.899 2.073 1.00 16.66 92 TYR A CA 1
ATOM 628 C C . TYR A 1 112 ? 13.584 -40.074 0.792 1.00 14.18 92 TYR A C 1
ATOM 629 O O . TYR A 1 112 ? 14.039 -41.169 0.488 1.00 16.76 92 TYR A O 1
ATOM 638 N N . VAL A 1 113 ? 13.703 -38.978 0.046 1.00 18.05 93 VAL A N 1
ATOM 639 C CA . VAL A 1 113 ? 14.408 -38.971 -1.236 1.00 14.67 93 VAL A CA 1
ATOM 640 C C . VAL A 1 113 ? 15.474 -37.898 -1.137 1.00 19.45 93 VAL A C 1
ATOM 641 O O . VAL A 1 113 ? 15.196 -36.706 -1.327 1.00 18.49 93 VAL A O 1
ATOM 645 N N . PRO A 1 114 ? 16.710 -38.324 -0.802 1.00 22.54 94 PRO A N 1
ATOM 646 C CA . PRO A 1 114 ? 17.752 -37.327 -0.575 1.00 24.21 94 PRO A CA 1
ATOM 647 C C . PRO A 1 114 ? 18.234 -36.689 -1.874 1.00 25.06 94 PRO A C 1
ATOM 648 O O . PRO A 1 114 ? 18.473 -37.395 -2.868 1.00 28.07 94 PRO A O 1
ATOM 652 N N . VAL A 1 115 ? 18.370 -35.362 -1.845 1.00 25.50 95 VAL A N 1
ATOM 653 C CA . VAL A 1 115 ? 18.884 -34.599 -2.973 1.00 28.09 95 VAL A CA 1
ATOM 654 C C . VAL A 1 115 ? 20.330 -34.169 -2.672 1.00 30.96 95 VAL A C 1
ATOM 655 O O . VAL A 1 115 ? 20.579 -33.385 -1.759 1.00 28.43 95 VAL A O 1
ATOM 659 N N . ASP A 1 116 ? 21.286 -34.732 -3.406 1.00 31.89 96 ASP A N 1
ATOM 660 C CA . ASP A 1 116 ? 22.693 -34.413 -3.175 1.00 31.23 96 ASP A CA 1
ATOM 661 C C . ASP A 1 116 ? 22.871 -32.909 -3.361 1.00 27.73 96 ASP A C 1
ATOM 662 O O . ASP A 1 116 ? 22.375 -32.347 -4.340 1.00 30.54 96 ASP A O 1
ATOM 667 N N . LEU A 1 117 ? 23.537 -32.243 -2.423 1.00 27.32 97 LEU A N 1
ATOM 668 C CA . LEU A 1 117 ? 23.667 -30.787 -2.527 1.00 31.34 97 LEU A CA 1
ATOM 669 C C . LEU A 1 117 ? 24.485 -30.402 -3.763 1.00 34.31 97 LEU A C 1
ATOM 670 O O . LEU A 1 117 ? 24.355 -29.296 -4.299 1.00 38.46 97 LEU A O 1
ATOM 675 N N . ARG A 1 118 ? 25.335 -31.325 -4.201 1.00 31.46 98 ARG A N 1
ATOM 676 C CA . ARG A 1 118 ? 26.226 -31.060 -5.328 1.00 35.41 98 ARG A CA 1
ATOM 677 C C . ARG A 1 118 ? 25.675 -31.521 -6.678 1.00 38.31 98 ARG A C 1
ATOM 678 O O . ARG A 1 118 ? 26.382 -31.450 -7.689 1.00 40.45 98 ARG A O 1
ATOM 686 N N . ASN A 1 119 ? 24.424 -31.996 -6.702 1.00 33.80 99 ASN A N 1
ATOM 687 C CA . ASN A 1 119 ? 23.786 -32.387 -7.961 1.00 30.94 99 ASN A CA 1
ATOM 688 C C . ASN A 1 119 ? 23.803 -31.198 -8.896 1.00 36.93 99 ASN A C 1
ATOM 689 O O . ASN A 1 119 ? 23.594 -30.072 -8.463 1.00 37.99 99 ASN A O 1
ATOM 694 N N . PRO A 1 120 ? 24.015 -31.444 -10.194 1.00 37.79 100 PRO A N 1
ATOM 695 C CA . PRO A 1 120 ? 23.641 -30.434 -11.190 1.00 42.12 100 PRO A CA 1
ATOM 696 C C . PRO A 1 120 ? 22.136 -30.181 -11.098 1.00 44.46 100 PRO A C 1
ATOM 697 O O . PRO A 1 120 ? 21.390 -31.112 -10.782 1.00 38.96 100 PRO A O 1
ATOM 701 N N . VAL A 1 121 ? 21.691 -28.957 -11.357 1.00 40.02 101 VAL A N 1
ATOM 702 C CA . VAL A 1 121 ? 20.267 -28.651 -11.250 1.00 43.54 101 VAL A CA 1
ATOM 703 C C . VAL A 1 121 ? 19.369 -29.631 -12.008 1.00 45.87 101 VAL A C 1
ATOM 704 O O . VAL A 1 121 ? 18.294 -29.992 -11.537 1.00 44.09 101 VAL A O 1
ATOM 708 N N . SER A 1 122 ? 19.799 -30.066 -13.183 1.00 47.00 102 SER A N 1
ATOM 709 C CA . SER A 1 122 ? 18.935 -30.911 -13.999 1.00 47.54 102 SER A CA 1
ATOM 710 C C . SER A 1 122 ? 18.696 -32.278 -13.342 1.00 41.44 102 SER A C 1
ATOM 711 O O . SER A 1 122 ? 17.620 -32.859 -13.484 1.00 38.28 102 SER A O 1
ATOM 714 N N . ARG A 1 123 ? 19.715 -32.783 -12.647 1.00 37.85 103 ARG A N 1
ATOM 715 C CA . ARG A 1 123 ? 19.639 -34.075 -11.966 1.00 39.28 103 ARG A CA 1
ATOM 716 C C . ARG A 1 123 ? 18.632 -34.009 -10.814 1.00 35.30 103 ARG A C 1
ATOM 717 O O . ARG A 1 123 ? 17.782 -34.896 -10.652 1.00 37.69 103 ARG A O 1
ATOM 725 N N . SER A 1 124 ? 18.731 -32.948 -10.023 1.00 37.53 104 SER A N 1
ATOM 726 C CA . SER A 1 124 ? 17.786 -32.719 -8.931 1.00 34.90 104 SER A CA 1
ATOM 727 C C . SER A 1 124 ? 16.365 -32.608 -9.494 1.00 36.55 104 SER A C 1
ATOM 728 O O . SER A 1 124 ? 15.419 -33.176 -8.948 1.00 31.23 104 SER A O 1
ATOM 731 N N . ASP A 1 125 ? 16.217 -31.908 -10.617 1.00 38.14 105 ASP A N 1
ATOM 732 C CA . ASP A 1 125 ? 14.900 -31.782 -11.253 1.00 36.43 105 ASP A CA 1
ATOM 733 C C . ASP A 1 125 ? 14.325 -33.144 -11.633 1.00 34.73 105 ASP A C 1
ATOM 734 O O . ASP A 1 125 ? 13.128 -33.416 -11.428 1.00 35.03 105 ASP A O 1
ATOM 739 N N . PHE A 1 126 ? 15.177 -33.992 -12.204 1.00 33.17 106 PHE A N 1
ATOM 740 C CA . PHE A 1 126 ? 14.749 -35.326 -12.587 1.00 34.48 106 PHE A CA 1
ATOM 741 C C . PHE A 1 126 ? 14.378 -36.157 -11.365 1.00 33.89 106 PHE A C 1
ATOM 742 O O . PHE A 1 126 ? 13.361 -36.838 -11.354 1.00 30.46 106 PHE A O 1
ATOM 750 N N . ILE A 1 127 ? 15.219 -36.126 -10.337 1.00 31.87 107 ILE A N 1
ATOM 751 C CA . ILE A 1 127 ? 14.937 -36.963 -9.171 1.00 28.40 107 ILE A CA 1
ATOM 752 C C . ILE A 1 127 ? 13.588 -36.577 -8.559 1.00 27.25 107 ILE A C 1
ATOM 753 O O . ILE A 1 127 ? 12.794 -37.439 -8.176 1.00 31.89 107 ILE A O 1
ATOM 758 N N . LEU A 1 128 ? 13.325 -35.280 -8.471 1.00 31.15 108 LEU A N 1
ATOM 759 C CA . LEU A 1 128 ? 12.079 -34.825 -7.878 1.00 27.56 108 LEU A CA 1
ATOM 760 C C . LEU A 1 128 ? 10.877 -35.262 -8.737 1.00 32.69 108 LEU A C 1
ATOM 761 O O . LEU A 1 128 ? 9.854 -35.720 -8.217 1.00 31.05 108 LEU A O 1
ATOM 766 N N . ALA A 1 129 ? 11.013 -35.133 -10.055 1.00 37.29 109 ALA A N 1
ATOM 767 C CA . ALA A 1 129 ? 9.941 -35.524 -10.967 1.00 32.94 109 ALA A CA 1
ATOM 768 C C . ALA A 1 129 ? 9.718 -37.025 -10.940 1.00 33.19 109 ALA A C 1
ATOM 769 O O . ALA A 1 129 ? 8.591 -37.498 -10.808 1.00 33.17 109 ALA A O 1
ATOM 771 N N . ASP A 1 130 ? 10.804 -37.772 -11.098 1.00 30.85 110 ASP A N 1
ATOM 772 C CA . ASP A 1 130 ? 10.744 -39.217 -11.175 1.00 27.91 110 ASP A CA 1
ATOM 773 C C . ASP A 1 130 ? 10.227 -39.872 -9.905 1.00 31.73 110 ASP A C 1
ATOM 774 O O . ASP A 1 130 ? 9.494 -40.859 -9.966 1.00 29.39 110 ASP A O 1
ATOM 779 N N . SER A 1 131 ? 10.607 -39.330 -8.749 1.00 25.52 111 SER A N 1
ATOM 780 C CA . SER A 1 131 ? 10.156 -39.898 -7.475 1.00 27.14 111 SER A CA 1
ATOM 781 C C . SER A 1 131 ? 8.717 -39.509 -7.098 1.00 28.11 111 SER A C 1
ATOM 782 O O . SER A 1 131 ? 8.142 -40.070 -6.163 1.00 27.47 111 SER A O 1
ATOM 785 N N . GLY A 1 132 ? 8.142 -38.547 -7.800 1.00 30.61 112 GLY A N 1
ATOM 786 C CA . GLY A 1 132 ? 6.804 -38.098 -7.445 1.00 27.50 112 GLY A CA 1
ATOM 787 C C . GLY A 1 132 ? 6.787 -37.445 -6.079 1.00 30.82 112 GLY A C 1
ATOM 788 O O . GLY A 1 132 ? 5.763 -37.447 -5.389 1.00 29.68 112 GLY A O 1
ATOM 789 N N . ALA A 1 133 ? 7.935 -36.907 -5.668 1.00 27.70 113 ALA A N 1
ATOM 790 C CA . ALA A 1 133 ? 8.019 -36.252 -4.369 1.00 25.05 113 ALA A CA 1
ATOM 791 C C . ALA A 1 133 ? 6.943 -35.196 -4.217 1.00 24.82 113 ALA A C 1
ATOM 792 O O . ALA A 1 133 ? 6.786 -34.327 -5.072 1.00 32.71 113 ALA A O 1
ATOM 794 N N . SER A 1 134 ? 6.238 -35.225 -3.104 1.00 25.73 114 SER A N 1
ATOM 795 C CA . SER A 1 134 ? 5.125 -34.292 -2.932 1.00 30.85 114 SER A CA 1
ATOM 796 C C . SER A 1 134 ? 5.354 -33.218 -1.871 1.00 31.18 114 SER A C 1
ATOM 797 O O . SER A 1 134 ? 4.466 -32.405 -1.616 1.00 28.74 114 SER A O 1
ATOM 800 N N . ALA A 1 135 ? 6.539 -33.225 -1.249 1.00 23.84 115 ALA A N 1
ATOM 801 C CA . ALA A 1 135 ? 6.947 -32.193 -0.306 1.00 22.14 115 ALA A CA 1
ATOM 802 C C . ALA A 1 135 ? 8.477 -32.287 -0.256 1.00 21.87 115 ALA A C 1
ATOM 803 O O . ALA A 1 135 ? 9.051 -33.261 -0.745 1.00 22.32 115 ALA A O 1
ATOM 805 N N . LEU A 1 136 ? 9.112 -31.259 0.286 1.00 23.97 116 LEU A N 1
ATOM 806 C CA . LEU A 1 136 ? 10.569 -31.254 0.440 1.00 23.04 116 LEU A CA 1
ATOM 807 C C . LEU A 1 136 ? 10.854 -30.698 1.805 1.00 24.98 116 LEU A C 1
ATOM 808 O O . LEU A 1 136 ? 10.192 -29.763 2.238 1.00 23.48 116 LEU A O 1
ATOM 813 N N . ILE A 1 137 ? 11.827 -31.270 2.505 1.00 23.26 117 ILE A N 1
ATOM 814 C CA . ILE A 1 137 ? 12.246 -30.668 3.759 1.00 22.31 117 ILE A CA 1
ATOM 815 C C . ILE A 1 137 ? 13.686 -30.222 3.571 1.00 21.62 117 ILE A C 1
ATOM 816 O O . ILE A 1 137 ? 14.492 -30.969 3.003 1.00 24.09 117 ILE A O 1
ATOM 821 N N . GLY A 1 138 ? 14.007 -29.028 4.062 1.00 22.13 118 GLY A N 1
ATOM 822 C CA . GLY A 1 138 ? 15.340 -28.458 3.899 1.00 25.77 118 GLY A CA 1
ATOM 823 C C . GLY A 1 138 ? 15.295 -27.227 3.010 1.00 29.92 118 GLY A C 1
ATOM 824 O O . GLY A 1 138 ? 14.332 -26.459 3.057 1.00 31.33 118 GLY A O 1
ATOM 825 N N . GLU A 1 139 ? 16.319 -27.075 2.175 1.00 27.62 119 GLU A N 1
ATOM 826 C CA . GLU A 1 139 ? 16.445 -25.905 1.307 1.00 33.59 119 GLU A CA 1
ATOM 827 C C . GLU A 1 139 ? 16.356 -26.316 -0.156 1.00 32.00 119 GLU A C 1
ATOM 828 O O . GLU A 1 139 ? 17.211 -27.044 -0.659 1.00 31.74 119 GLU A O 1
ATOM 834 N N . PRO A 1 140 ? 15.317 -25.839 -0.857 1.00 36.11 120 PRO A N 1
ATOM 835 C CA . PRO A 1 140 ? 15.132 -26.187 -2.269 1.00 35.75 120 PRO A CA 1
ATOM 836 C C . PRO A 1 140 ? 16.291 -25.725 -3.152 1.00 40.64 120 PRO A C 1
ATOM 837 O O . PRO A 1 140 ? 16.837 -24.635 -2.930 1.00 39.28 120 PRO A O 1
ATOM 841 N N . HIS A 1 141 ? 16.658 -26.536 -4.140 1.00 32.85 121 HIS A N 1
ATOM 842 C CA . HIS A 1 141 ? 17.674 -26.122 -5.112 1.00 42.51 121 HIS A CA 1
ATOM 843 C C . HIS A 1 141 ? 17.107 -25.041 -6.031 1.00 48.05 121 HIS A C 1
ATOM 844 O O . HIS A 1 141 ? 15.895 -24.916 -6.163 1.00 45.21 121 HIS A O 1
ATOM 851 N N . GLU A 1 142 ? 17.981 -24.247 -6.648 1.00 55.42 122 GLU A N 1
ATOM 852 C CA . GLU A 1 142 ? 17.519 -23.132 -7.475 1.00 59.31 122 GLU A CA 1
ATOM 853 C C . GLU A 1 142 ? 16.687 -23.656 -8.632 1.00 53.65 122 GLU A C 1
ATOM 854 O O . GLU A 1 142 ? 17.182 -24.423 -9.461 1.00 54.82 122 GLU A O 1
ATOM 860 N N . GLY A 1 143 ? 15.420 -23.256 -8.669 1.00 55.75 123 GLY A N 1
ATOM 861 C CA . GLY A 1 143 ? 14.524 -23.678 -9.725 1.00 50.42 123 GLY A CA 1
ATOM 862 C C . GLY A 1 143 ? 13.751 -24.928 -9.379 1.00 53.44 123 GLY A C 1
ATOM 863 O O . GLY A 1 143 ? 13.165 -25.574 -10.248 1.00 55.76 123 GLY A O 1
ATOM 864 N N . CYS A 1 144 ? 13.744 -25.268 -8.097 1.00 51.34 124 CYS A N 1
ATOM 865 C CA . CYS A 1 144 ? 13.062 -26.467 -7.629 1.00 52.32 124 CYS A CA 1
ATOM 866 C C . CYS A 1 144 ? 11.559 -26.406 -7.892 1.00 48.03 124 CYS A C 1
ATOM 867 O O . CYS A 1 144 ? 10.901 -25.411 -7.580 1.00 48.82 124 CYS A O 1
ATOM 870 N N . ALA A 1 145 ? 11.017 -27.482 -8.454 1.00 48.56 125 ALA A N 1
ATOM 871 C CA . ALA A 1 145 ? 9.615 -27.520 -8.863 1.00 43.26 125 ALA A CA 1
ATOM 872 C C . ALA A 1 145 ? 8.666 -27.986 -7.759 1.00 51.19 125 ALA A C 1
ATOM 873 O O . ALA A 1 145 ? 7.448 -28.013 -7.940 1.00 46.63 125 ALA A O 1
ATOM 875 N N . VAL A 1 146 ? 9.221 -28.371 -6.616 1.00 45.73 126 VAL A N 1
ATOM 876 C CA . VAL A 1 146 ? 8.394 -28.742 -5.474 1.00 44.44 126 VAL A CA 1
ATOM 877 C C . VAL A 1 146 ? 8.098 -27.522 -4.612 1.00 48.23 126 VAL A C 1
ATOM 878 O O . VAL A 1 146 ? 9.019 -26.806 -4.194 1.00 55.37 126 VAL A O 1
ATOM 882 N N . THR A 1 147 ? 6.819 -27.305 -4.328 1.00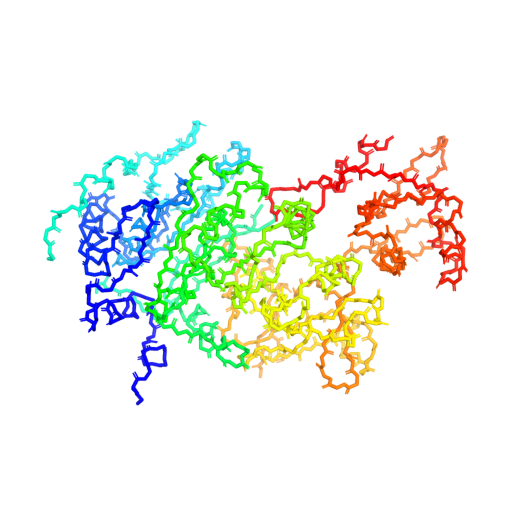 48.57 127 THR A N 1
ATOM 883 C CA . THR A 1 147 ? 6.368 -26.056 -3.729 1.00 49.34 127 THR A CA 1
ATOM 884 C C . THR A 1 147 ? 6.133 -26.131 -2.230 1.00 47.56 127 THR A C 1
ATOM 885 O O . THR A 1 147 ? 6.330 -25.135 -1.523 1.00 42.81 127 THR A O 1
ATOM 889 N N . ARG A 1 148 ? 5.705 -27.303 -1.762 1.00 38.93 128 ARG A N 1
ATOM 890 C CA . ARG A 1 148 ? 5.377 -27.528 -0.357 1.00 39.81 128 ARG A CA 1
ATOM 891 C C . ARG A 1 148 ? 6.649 -27.883 0.409 1.00 36.46 128 ARG A C 1
ATOM 892 O O . ARG A 1 148 ? 7.089 -29.033 0.373 1.00 29.55 128 ARG A O 1
ATOM 900 N N . VAL A 1 149 ? 7.201 -26.886 1.099 1.00 35.99 129 VAL A N 1
ATOM 901 C CA . VAL A 1 149 ? 8.537 -26.954 1.697 1.00 31.63 129 VAL A CA 1
ATOM 902 C C . VAL A 1 149 ? 8.488 -26.691 3.192 1.00 34.85 129 VAL A C 1
ATOM 903 O O . VAL A 1 149 ? 7.846 -25.742 3.643 1.00 32.71 129 VAL A O 1
ATOM 907 N N . VAL A 1 150 ? 9.132 -27.567 3.960 1.00 27.87 130 VAL A N 1
ATOM 908 C CA . VAL A 1 150 ? 9.415 -27.304 5.359 1.00 30.23 130 VAL A CA 1
ATOM 909 C C . VAL A 1 150 ? 10.904 -26.945 5.401 1.00 27.38 130 VAL A C 1
ATOM 910 O O . VAL A 1 150 ? 11.745 -27.790 5.100 1.00 27.22 130 VAL A O 1
ATOM 914 N N . ARG A 1 151 ? 11.220 -25.677 5.672 1.00 24.78 131 ARG A N 1
ATOM 915 C CA . ARG A 1 151 ? 12.598 -25.227 5.644 1.00 28.40 131 ARG A CA 1
ATOM 916 C C . ARG A 1 151 ? 13.327 -25.725 6.877 1.00 23.90 131 ARG A C 1
ATOM 917 O O . ARG A 1 151 ? 12.701 -26.065 7.875 1.00 28.21 131 ARG A O 1
ATOM 925 N N . THR A 1 152 ? 14.642 -25.783 6.770 1.00 24.58 132 THR A N 1
ATOM 926 C CA . THR A 1 152 ? 15.496 -26.189 7.872 1.00 26.13 132 THR A CA 1
ATOM 927 C C . THR A 1 152 ? 15.133 -25.407 9.145 1.00 27.75 132 THR A C 1
ATOM 928 O O . THR A 1 152 ? 15.090 -25.968 10.254 1.00 25.27 132 THR A O 1
ATOM 932 N N . ALA A 1 153 ? 14.839 -24.116 9.004 1.00 30.13 133 ALA A N 1
ATOM 933 C CA . ALA A 1 153 ? 14.549 -23.302 10.186 1.00 27.76 133 ALA A CA 1
ATOM 934 C C . ALA A 1 153 ? 13.296 -23.743 10.922 1.00 30.32 133 ALA A C 1
ATOM 935 O O . ALA A 1 153 ? 13.224 -23.652 12.152 1.00 29.43 133 ALA A O 1
ATOM 937 N N . ALA A 1 154 ? 12.306 -24.227 10.177 1.00 28.05 134 ALA A N 1
ATOM 938 C CA . ALA A 1 154 ? 11.102 -24.740 10.776 1.00 27.31 134 ALA A CA 1
ATOM 939 C C . ALA A 1 154 ? 11.380 -26.045 11.542 1.00 25.18 134 ALA A C 1
ATOM 940 O O . ALA A 1 154 ? 10.755 -26.310 12.560 1.00 28.39 134 ALA A O 1
ATOM 942 N N . VAL A 1 155 ? 12.281 -26.864 11.013 1.00 22.35 135 VAL A N 1
ATOM 943 C CA . VAL A 1 155 ? 12.722 -28.052 11.748 1.00 22.56 135 VAL A CA 1
ATOM 944 C C . VAL A 1 155 ? 13.329 -27.608 13.081 1.00 25.35 135 VAL A C 1
ATOM 945 O O . VAL A 1 155 ? 12.955 -28.083 14.153 1.00 25.83 135 VAL A O 1
ATOM 949 N N . ALA A 1 156 ? 14.232 -26.647 13.029 1.00 24.40 136 ALA A N 1
ATOM 950 C CA . ALA A 1 156 ? 14.930 -26.238 14.239 1.00 26.80 136 ALA A CA 1
ATOM 951 C C . ALA A 1 156 ? 13.942 -25.639 15.255 1.00 31.75 136 ALA A C 1
ATOM 952 O O . ALA A 1 156 ? 14.105 -25.789 16.469 1.00 30.27 136 ALA A O 1
ATOM 954 N N . GLU A 1 157 ? 12.893 -24.978 14.774 1.00 28.66 137 GLU A N 1
ATOM 955 C CA . GLU A 1 157 ? 11.898 -24.382 15.685 1.00 31.32 137 GLU A CA 1
ATOM 956 C C . GLU A 1 157 ? 11.140 -25.393 16.557 1.00 29.08 137 GLU A C 1
ATOM 957 O O . GLU A 1 157 ? 10.543 -25.033 17.576 1.00 32.47 137 GLU A O 1
ATOM 963 N N . CYS A 1 158 ? 11.136 -26.653 16.148 1.00 26.19 138 CYS A N 1
ATOM 964 C CA . CYS A 1 158 ? 10.367 -27.675 16.845 1.00 26.65 138 CYS A CA 1
ATOM 965 C C . CYS A 1 158 ? 11.179 -28.315 17.959 1.00 19.90 138 CYS A C 1
ATOM 966 O O . CYS A 1 158 ? 10.720 -29.236 18.623 1.00 22.04 138 CYS A O 1
ATOM 969 N N . LYS A 1 159 ? 12.422 -27.877 18.113 1.00 21.01 139 LYS A N 1
ATOM 970 C CA . LYS A 1 159 ? 13.378 -28.626 18.928 1.00 21.95 139 LYS A CA 1
ATOM 971 C C . LYS A 1 159 ? 13.007 -28.915 20.382 1.00 27.18 139 LYS A C 1
ATOM 972 O O . LYS A 1 159 ? 13.325 -29.971 20.921 1.00 27.26 139 LYS A O 1
ATOM 978 N N . ASP A 1 160 ? 12.387 -27.984 21.059 1.00 25.08 140 ASP A N 1
ATOM 979 C CA . ASP A 1 160 ? 12.136 -28.326 22.460 1.00 24.17 140 ASP A CA 1
ATOM 980 C C . ASP A 1 160 ? 10.652 -28.213 22.796 1.00 38.39 140 ASP A C 1
ATOM 981 O O . ASP A 1 160 ? 10.248 -27.527 23.727 1.00 42.82 140 ASP A O 1
ATOM 986 N N . ALA A 1 161 ? 9.851 -28.932 22.017 1.00 34.88 141 ALA A N 1
ATOM 987 C CA . ALA A 1 161 ? 8.425 -29.055 22.336 1.00 48.58 141 ALA A CA 1
ATOM 988 C C . ALA A 1 161 ? 8.073 -30.515 22.703 1.00 42.19 141 ALA A C 1
ATOM 989 O O . ALA A 1 161 ? 8.800 -31.446 22.335 1.00 53.80 141 ALA A O 1
ATOM 991 N N . GLU A 1 162 ? 6.970 -30.701 23.437 1.00 47.42 142 GLU A N 1
ATOM 992 C CA . GLU A 1 162 ? 6.640 -31.950 24.172 1.00 38.99 142 GLU A CA 1
ATOM 993 C C . GLU A 1 162 ? 6.316 -33.236 23.364 1.00 36.42 142 GLU A C 1
ATOM 994 O O . GLU A 1 162 ? 6.068 -33.160 22.165 1.00 36.26 142 GLU A O 1
ATOM 1000 N N . PRO A 1 163 ? 6.298 -34.421 24.035 1.00 38.40 143 PRO A N 1
ATOM 1001 C CA . PRO A 1 163 ? 5.813 -35.622 23.322 1.00 38.57 143 PRO A CA 1
ATOM 1002 C C . PRO A 1 163 ? 4.278 -35.610 23.136 1.00 43.73 143 PRO A C 1
ATOM 1003 O O . PRO A 1 163 ? 3.741 -36.228 22.200 1.00 48.68 143 PRO A O 1
ATOM 1007 N N . PRO A 1 170 ? -0.742 -45.874 11.935 1.00 58.67 150 PRO A N 1
ATOM 1008 C CA . PRO A 1 170 ? -0.248 -44.538 11.583 1.00 58.45 150 PRO A CA 1
ATOM 1009 C C . PRO A 1 170 ? 1.243 -44.595 11.225 1.00 57.03 150 PRO A C 1
ATOM 1010 O O . PRO A 1 170 ? 1.731 -43.804 10.391 1.00 51.75 150 PRO A O 1
ATOM 1014 N N . GLY A 1 171 ? 1.952 -45.535 11.850 1.00 40.29 151 GLY A N 1
ATOM 1015 C CA . GLY A 1 171 ? 3.373 -45.731 11.596 1.00 36.38 151 GLY A CA 1
ATOM 1016 C C . GLY A 1 171 ? 3.625 -46.763 10.514 1.00 33.40 151 GLY A C 1
ATOM 1017 O O . GLY A 1 171 ? 2.757 -47.575 10.201 1.00 34.62 151 GLY A O 1
ATOM 1018 N N . PRO A 1 172 ? 4.835 -46.762 9.942 1.00 21.60 152 PRO A N 1
ATOM 1019 C CA . PRO A 1 172 ? 5.118 -47.653 8.811 1.00 22.04 152 PRO A CA 1
ATOM 1020 C C . PRO A 1 172 ? 5.196 -49.115 9.177 1.00 23.22 152 PRO A C 1
ATOM 1021 O O . PRO A 1 172 ? 5.466 -49.473 10.318 1.00 20.82 152 PRO A O 1
ATOM 1025 N N . GLY A 1 173 ? 4.994 -49.971 8.183 1.00 22.51 153 GLY A N 1
ATOM 1026 C CA . GLY A 1 173 ? 5.203 -51.396 8.366 1.00 23.09 153 GLY A CA 1
ATOM 1027 C C . GLY A 1 173 ? 6.456 -51.866 7.653 1.00 20.54 153 GLY A C 1
ATOM 1028 O O . GLY A 1 173 ? 7.073 -51.089 6.899 1.00 20.05 153 GLY A O 1
ATOM 1029 N N . ALA A 1 174 ? 6.821 -53.121 7.888 1.00 20.74 154 ALA A N 1
ATOM 1030 C CA . ALA A 1 174 ? 7.996 -53.718 7.241 1.00 22.15 154 ALA A CA 1
ATOM 1031 C C . ALA A 1 174 ? 8.037 -53.505 5.742 1.00 22.95 154 ALA A C 1
ATOM 1032 O O . ALA A 1 174 ? 9.088 -53.193 5.187 1.00 21.53 154 ALA A O 1
ATOM 1034 N N . GLU A 1 175 ? 6.910 -53.685 5.040 1.00 20.52 155 GLU A N 1
ATOM 1035 C CA . GLU A 1 175 ? 7.029 -53.611 3.588 1.00 22.36 155 GLU A CA 1
ATOM 1036 C C . GLU A 1 175 ? 6.890 -52.218 2.990 1.00 22.09 155 GLU A C 1
ATOM 1037 O O . GLU A 1 175 ? 6.962 -52.059 1.761 1.00 26.66 155 GLU A O 1
ATOM 1043 N N . ASP A 1 176 ? 6.760 -51.202 3.854 1.00 22.22 156 ASP A N 1
ATOM 1044 C CA . ASP A 1 176 ? 6.743 -49.809 3.415 1.00 20.52 156 ASP A CA 1
ATOM 1045 C C . ASP A 1 176 ? 8.148 -49.296 3.040 1.00 20.80 156 ASP A C 1
ATOM 1046 O O . ASP A 1 176 ? 9.146 -49.740 3.628 1.00 19.56 156 ASP A O 1
ATOM 1051 N N . MET A 1 177 ? 8.210 -48.402 2.056 1.00 19.69 157 MET A N 1
ATOM 1052 C CA . MET A 1 177 ? 9.486 -47.831 1.642 1.00 18.90 157 MET A CA 1
ATOM 1053 C C . MET A 1 177 ? 10.012 -46.907 2.754 1.00 20.87 157 MET A C 1
ATOM 1054 O O . MET A 1 177 ? 9.243 -46.163 3.382 1.00 20.93 157 MET A O 1
ATOM 1059 N N . ALA A 1 178 ? 11.333 -46.932 2.944 1.00 19.13 158 ALA A N 1
ATOM 1060 C CA . ALA A 1 178 ? 11.994 -46.053 3.908 1.00 19.07 158 ALA A CA 1
ATOM 1061 C C . ALA A 1 178 ? 12.730 -44.925 3.182 1.00 16.68 158 ALA A C 1
ATOM 1062 O O . ALA A 1 178 ? 12.714 -43.784 3.630 1.00 17.36 158 ALA A O 1
ATOM 1064 N N . TYR A 1 179 ? 13.350 -45.255 2.041 1.00 16.50 159 TYR A N 1
ATOM 1065 C CA . TYR A 1 179 ? 13.992 -44.234 1.216 1.00 18.03 159 TYR A CA 1
ATOM 1066 C C . TYR A 1 179 ? 14.041 -44.666 -0.239 1.00 18.53 159 TYR A C 1
ATOM 1067 O O . TYR A 1 179 ? 13.888 -45.844 -0.553 1.00 18.89 159 TYR A O 1
ATOM 1076 N N . VAL A 1 180 ? 14.272 -43.688 -1.091 1.00 21.62 160 VAL A N 1
ATOM 1077 C CA . VAL A 1 180 ? 14.580 -43.935 -2.498 1.00 18.91 160 VAL A CA 1
ATOM 1078 C C . VAL A 1 180 ? 15.860 -43.173 -2.779 1.00 18.81 160 VAL A C 1
ATOM 1079 O O . VAL A 1 180 ? 15.912 -41.931 -2.713 1.00 21.10 160 VAL A O 1
ATOM 1083 N N . ILE A 1 181 ? 16.916 -43.927 -3.024 1.00 21.56 161 ILE A N 1
ATOM 1084 C CA . ILE A 1 181 ? 18.183 -43.326 -3.377 1.00 21.84 161 ILE A CA 1
ATOM 1085 C C . ILE A 1 181 ? 18.423 -43.640 -4.860 1.00 22.93 161 ILE A C 1
ATOM 1086 O O . ILE A 1 181 ? 18.172 -44.736 -5.326 1.00 21.65 161 ILE A O 1
ATOM 1091 N N . TYR A 1 182 ? 18.880 -42.627 -5.569 1.00 23.30 162 TYR A N 1
ATOM 1092 C CA . TYR A 1 182 ? 19.122 -42.675 -7.001 1.00 22.15 162 TYR A CA 1
ATOM 1093 C C . TYR A 1 182 ? 20.554 -43.075 -7.288 1.00 31.93 162 TYR A C 1
ATOM 1094 O O . TYR A 1 182 ? 21.495 -42.635 -6.622 1.00 30.42 162 TYR A O 1
ATOM 1103 N N . THR A 1 183 ? 20.707 -43.965 -8.255 1.00 26.00 163 THR A N 1
ATOM 1104 C CA . THR A 1 183 ? 22.024 -44.448 -8.650 1.00 33.92 163 THR A CA 1
ATOM 1105 C C . THR A 1 183 ? 22.239 -44.277 -10.154 1.00 40.69 163 THR A C 1
ATOM 1106 O O . THR A 1 183 ? 21.299 -44.421 -10.942 1.00 32.63 163 THR A O 1
ATOM 1110 N N . SER A 1 184 ? 23.486 -43.974 -10.523 1.00 39.48 164 SER A N 1
ATOM 1111 C CA . SER A 1 184 ? 23.912 -43.712 -11.906 1.00 50.18 164 SER A CA 1
ATOM 1112 C C . SER A 1 184 ? 23.240 -42.475 -12.524 1.00 50.24 164 SER A C 1
ATOM 1113 O O . SER A 1 184 ? 23.756 -41.352 -12.441 1.00 50.44 164 SER A O 1
ATOM 1116 N N . PRO A 1 190 ? 19.372 -41.440 -14.169 1.00 39.84 170 PRO A N 1
ATOM 1117 C CA . PRO A 1 190 ? 19.495 -41.951 -12.790 1.00 38.99 170 PRO A CA 1
ATOM 1118 C C . PRO A 1 190 ? 18.347 -42.912 -12.474 1.00 30.32 170 PRO A C 1
ATOM 1119 O O . PRO A 1 190 ? 17.230 -42.618 -12.914 1.00 37.36 170 PRO A O 1
ATOM 1123 N N . LYS A 1 191 ? 18.600 -44.030 -11.785 1.00 27.60 171 LYS A N 1
ATOM 1124 C CA . LYS A 1 191 ? 17.544 -45.008 -11.496 1.00 27.80 171 LYS A CA 1
ATOM 1125 C C . LYS A 1 191 ? 17.222 -44.901 -10.012 1.00 32.75 171 LYS A C 1
ATOM 1126 O O . LYS A 1 191 ? 18.131 -44.887 -9.183 1.00 28.76 171 LYS A O 1
ATOM 1132 N N . GLY A 1 192 ? 15.947 -44.828 -9.671 1.00 27.60 172 GLY A N 1
ATOM 1133 C CA . GLY A 1 192 ? 15.578 -44.726 -8.268 1.00 24.04 172 GLY A CA 1
ATOM 1134 C C . GLY A 1 192 ? 15.463 -46.078 -7.632 1.00 23.30 172 GLY A C 1
ATOM 1135 O O . GLY A 1 192 ? 14.826 -46.984 -8.167 1.00 25.46 172 GLY A O 1
ATOM 1136 N N . VAL A 1 193 ? 16.089 -46.242 -6.460 1.00 21.40 173 VAL A N 1
ATOM 1137 C CA . VAL A 1 193 ? 16.043 -47.515 -5.776 1.00 18.54 173 VAL A CA 1
ATOM 1138 C C . VAL A 1 193 ? 15.241 -47.410 -4.475 1.00 24.13 173 VAL A C 1
ATOM 1139 O O . VAL A 1 193 ? 15.716 -46.812 -3.498 1.00 20.85 173 VAL A O 1
ATOM 1143 N N . PRO A 1 194 ? 14.010 -47.944 -4.460 1.00 23.95 174 PRO A N 1
ATOM 1144 C CA . PRO A 1 194 ? 13.241 -47.897 -3.208 1.00 19.87 174 PRO A CA 1
ATOM 1145 C C . PRO A 1 194 ? 13.676 -49.019 -2.300 1.00 21.94 174 PRO A C 1
ATOM 1146 O O . PRO A 1 194 ? 13.703 -50.179 -2.691 1.00 22.90 174 PRO A O 1
ATOM 1150 N N . VAL A 1 195 ? 14.025 -48.668 -1.058 1.00 18.76 175 VAL A N 1
ATOM 1151 C CA . VAL A 1 195 ? 14.457 -49.631 -0.076 1.00 17.25 175 VAL A CA 1
ATOM 1152 C C . VAL A 1 195 ? 13.477 -49.593 1.076 1.00 15.43 175 VAL A C 1
ATOM 1153 O O . VAL A 1 195 ? 13.105 -48.518 1.544 1.00 18.41 175 VAL A O 1
ATOM 1157 N N . ARG A 1 196 ? 13.049 -50.772 1.486 1.00 18.38 176 ARG A N 1
ATOM 1158 C CA . ARG A 1 196 ? 11.978 -50.884 2.460 1.00 18.98 176 ARG A CA 1
ATOM 1159 C C . ARG A 1 196 ? 12.527 -50.974 3.853 1.00 18.25 176 ARG A C 1
ATOM 1160 O O . ARG A 1 196 ? 13.693 -51.323 4.087 1.00 17.48 176 ARG A O 1
ATOM 1168 N N . HIS A 1 197 ? 11.671 -50.663 4.806 1.00 16.89 177 HIS A N 1
ATOM 1169 C CA . HIS A 1 197 ? 12.012 -50.914 6.194 1.00 16.08 177 HIS A CA 1
ATOM 1170 C C . HIS A 1 197 ? 12.581 -52.292 6.450 1.00 19.99 177 HIS A C 1
ATOM 1171 O O . HIS A 1 197 ? 13.600 -52.412 7.127 1.00 16.89 177 HIS A O 1
ATOM 1178 N N . ALA A 1 198 ? 11.968 -53.344 5.890 1.00 15.88 178 ALA A N 1
ATOM 1179 C CA . ALA A 1 198 ? 12.440 -54.682 6.142 1.00 18.38 178 ALA A CA 1
ATOM 1180 C C . ALA A 1 198 ? 13.852 -54.915 5.575 1.00 14.89 178 ALA A C 1
ATOM 1181 O O . ALA A 1 198 ? 14.624 -55.710 6.125 1.00 20.32 178 ALA A O 1
ATOM 1183 N N . ASN A 1 199 ? 14.157 -54.271 4.450 1.00 19.27 179 ASN A N 1
ATOM 1184 C CA . ASN A 1 199 ? 15.488 -54.388 3.843 1.00 16.05 179 ASN A CA 1
ATOM 1185 C C . ASN A 1 199 ? 16.528 -53.866 4.852 1.00 18.39 179 ASN A C 1
ATOM 1186 O O . ASN A 1 199 ? 17.568 -54.474 5.070 1.00 15.97 179 ASN A O 1
ATOM 1191 N N . VAL A 1 200 ? 16.244 -52.715 5.433 1.00 16.95 180 VAL A N 1
ATOM 1192 C CA . VAL A 1 200 ? 17.224 -52.087 6.332 1.00 15.50 180 VAL A CA 1
ATOM 1193 C C . VAL A 1 200 ? 17.342 -52.898 7.610 1.00 18.72 180 VAL A C 1
ATOM 1194 O O . VAL A 1 200 ? 18.431 -53.126 8.118 1.00 17.54 180 VAL A O 1
ATOM 1198 N N . LEU A 1 201 ? 16.216 -53.389 8.130 1.00 17.61 181 LEU A N 1
ATOM 1199 C CA . LEU A 1 201 ? 16.284 -54.261 9.293 1.00 17.68 181 LEU A CA 1
ATOM 1200 C C . LEU A 1 201 ? 17.095 -55.509 9.042 1.00 18.44 181 LEU A C 1
ATOM 1201 O O . LEU A 1 201 ? 17.763 -56.007 9.937 1.00 19.05 181 LEU A O 1
ATOM 1206 N N . ALA A 1 202 ? 17.029 -56.036 7.821 1.00 18.51 182 ALA A N 1
ATOM 1207 C CA . ALA A 1 202 ? 17.819 -57.205 7.517 1.00 18.57 182 ALA A CA 1
ATOM 1208 C C . ALA A 1 202 ? 19.302 -56.893 7.591 1.00 17.96 182 ALA A C 1
ATOM 1209 O O . ALA A 1 202 ? 20.083 -57.684 8.124 1.00 17.51 182 ALA A O 1
ATOM 1211 N N . LEU A 1 203 ? 19.683 -55.738 7.061 1.00 16.47 183 LEU A N 1
ATOM 1212 C CA . LEU A 1 203 ? 21.076 -55.315 7.132 1.00 14.23 183 LEU A CA 1
ATOM 1213 C C . LEU A 1 203 ? 21.487 -55.191 8.600 1.00 16.66 183 LEU A C 1
ATOM 1214 O O . LEU A 1 203 ? 22.539 -55.684 9.031 1.00 17.46 183 LEU A O 1
ATOM 1219 N N . LEU A 1 204 ? 20.658 -54.502 9.363 1.00 17.15 184 LEU A N 1
ATOM 1220 C CA . LEU A 1 204 ? 21.002 -54.279 10.769 1.00 18.49 184 LEU A CA 1
ATOM 1221 C C . LEU A 1 204 ? 21.121 -55.574 11.551 1.00 19.70 184 LEU A C 1
ATOM 1222 O O . LEU A 1 204 ? 21.904 -55.660 12.489 1.00 20.07 184 LEU A O 1
ATOM 1227 N N . ALA A 1 205 ? 20.298 -56.566 11.216 1.00 19.51 185 ALA A N 1
ATOM 1228 C CA . ALA A 1 205 ? 20.341 -57.863 11.897 1.00 21.86 185 ALA A CA 1
ATOM 1229 C C . ALA A 1 205 ? 21.554 -58.661 11.494 1.00 19.90 185 ALA A C 1
ATOM 1230 O O . ALA A 1 205 ? 22.032 -59.524 12.251 1.00 22.72 185 ALA A O 1
ATOM 1232 N N . GLY A 1 206 ? 22.060 -58.380 10.296 1.00 19.90 186 GLY A N 1
ATOM 1233 C CA . GLY A 1 206 ? 23.241 -59.079 9.816 1.00 23.12 186 GLY A CA 1
ATOM 1234 C C . GLY A 1 206 ? 24.564 -58.525 10.338 1.00 19.59 186 GLY A C 1
ATOM 1235 O O . GLY A 1 206 ? 25.536 -59.265 10.499 1.00 20.11 186 GLY A O 1
ATOM 1236 N N . ALA A 1 207 ? 24.615 -57.213 10.579 1.00 17.02 187 ALA A N 1
ATOM 1237 C CA . ALA A 1 207 ? 25.835 -56.567 11.045 1.00 17.71 187 ALA A CA 1
ATOM 1238 C C . ALA A 1 207 ? 26.561 -57.265 12.201 1.00 18.64 187 ALA A C 1
ATOM 1239 O O . ALA A 1 207 ? 27.778 -57.376 12.191 1.00 21.00 187 ALA A O 1
ATOM 1241 N N . PRO A 1 208 ? 25.817 -57.721 13.231 1.00 17.11 188 PRO A N 1
ATOM 1242 C CA . PRO A 1 208 ? 26.500 -58.334 14.381 1.00 17.96 188 PRO A CA 1
ATOM 1243 C C . PRO A 1 208 ? 27.168 -59.671 14.055 1.00 21.60 188 PRO A C 1
ATOM 1244 O O . PRO A 1 208 ? 27.866 -60.189 14.928 1.00 20.01 188 PRO A O 1
ATOM 1248 N N . SER A 1 209 ? 26.948 -60.229 12.862 1.00 22.06 189 SER A N 1
ATOM 1249 C CA . SER A 1 209 ? 27.743 -61.391 12.455 1.00 19.73 189 SER A CA 1
ATOM 1250 C C . SER A 1 209 ? 29.215 -61.005 12.200 1.00 21.32 189 SER A C 1
ATOM 1251 O O . SER A 1 209 ? 30.075 -61.872 12.126 1.00 22.62 189 SER A O 1
ATOM 1254 N N . VAL A 1 210 ? 29.485 -59.710 12.060 1.00 15.80 190 VAL A N 1
ATOM 1255 C CA . VAL A 1 210 ? 30.815 -59.177 11.725 1.00 17.39 190 VAL A CA 1
ATOM 1256 C C . VAL A 1 210 ? 31.339 -58.208 12.768 1.00 19.55 190 VAL A C 1
ATOM 1257 O O . VAL A 1 210 ? 32.529 -58.248 13.117 1.00 19.16 190 VAL A O 1
ATOM 1261 N N . PHE A 1 211 ? 30.447 -57.329 13.266 1.00 18.31 191 PHE A N 1
ATOM 1262 C CA . PHE A 1 211 ? 30.863 -56.243 14.169 1.00 16.64 191 PHE A CA 1
ATOM 1263 C C . PHE A 1 211 ? 30.386 -56.416 15.594 1.00 16.19 191 PHE A C 1
ATOM 1264 O O . PHE A 1 211 ? 29.279 -56.881 15.824 1.00 18.19 191 PHE A O 1
ATOM 1272 N N . ASP A 1 212 ? 31.201 -55.946 16.523 1.00 16.32 192 ASP A N 1
ATOM 1273 C CA . ASP A 1 212 ? 30.823 -55.910 17.934 1.00 18.94 192 ASP A CA 1
ATOM 1274 C C . ASP A 1 212 ? 30.477 -54.449 18.280 1.00 15.90 192 ASP A C 1
ATOM 1275 O O . ASP A 1 212 ? 31.355 -53.649 18.599 1.00 18.98 192 ASP A O 1
ATOM 1280 N N . PHE A 1 213 ? 29.209 -54.078 18.068 1.00 16.91 193 PHE A N 1
ATOM 1281 C CA . PHE A 1 213 ? 28.760 -52.718 18.331 1.00 17.66 193 PHE A CA 1
ATOM 1282 C C . PHE A 1 213 ? 27.951 -52.724 19.634 1.00 20.17 193 PHE A C 1
ATOM 1283 O O . PHE A 1 213 ? 27.298 -53.724 19.975 1.00 18.46 193 PHE A O 1
ATOM 1291 N N . SER A 1 214 ? 27.943 -51.594 20.324 1.00 16.56 194 SER A N 1
ATOM 1292 C CA . SER A 1 214 ? 27.125 -51.478 21.544 1.00 17.07 194 SER A CA 1
ATOM 1293 C C . SER A 1 214 ? 26.650 -50.027 21.680 1.00 21.82 194 SER A C 1
ATOM 1294 O O . SER A 1 214 ? 27.065 -49.152 20.929 1.00 15.75 194 SER A O 1
ATOM 1297 N N . GLY A 1 215 ? 25.769 -49.750 22.648 1.00 18.57 195 GLY A N 1
ATOM 1298 C CA . GLY A 1 215 ? 25.357 -48.366 22.832 1.00 17.15 195 GLY A CA 1
ATOM 1299 C C . GLY A 1 215 ? 26.396 -47.397 23.385 1.00 16.06 195 GLY A C 1
ATOM 1300 O O . GLY A 1 215 ? 26.105 -46.210 23.531 1.00 17.79 195 GLY A O 1
ATOM 1301 N N . ASP A 1 216 ? 27.597 -47.888 23.699 1.00 15.22 196 ASP A N 1
ATOM 1302 C CA . ASP A 1 216 ? 28.676 -46.992 24.101 1.00 15.85 196 ASP A CA 1
ATOM 1303 C C . ASP A 1 216 ? 29.554 -46.529 22.919 1.00 14.33 196 ASP A C 1
ATOM 1304 O O . ASP A 1 216 ? 30.469 -45.723 23.096 1.00 16.43 196 ASP A O 1
ATOM 1309 N N . ASP A 1 217 ? 29.264 -47.033 21.731 1.00 14.93 197 ASP A N 1
ATOM 1310 C CA . ASP A 1 217 ? 30.001 -46.507 20.574 1.00 14.72 197 ASP A CA 1
ATOM 1311 C C . ASP A 1 217 ? 29.580 -45.100 20.232 1.00 16.72 197 ASP A C 1
ATOM 1312 O O . ASP A 1 217 ? 28.506 -44.626 20.595 1.00 16.46 197 ASP A O 1
ATOM 1317 N N . ARG A 1 218 ? 30.426 -44.418 19.480 1.00 13.05 198 ARG A N 1
ATOM 1318 C CA . ARG A 1 218 ? 30.075 -43.101 18.973 1.00 12.93 198 ARG A CA 1
ATOM 1319 C C . ARG A 1 218 ? 30.421 -43.155 17.498 1.00 14.88 198 ARG A C 1
ATOM 1320 O O . ARG A 1 218 ? 31.575 -43.416 17.132 1.00 14.98 198 ARG A O 1
ATOM 1328 N N . TRP A 1 219 ? 29.424 -42.938 16.658 1.00 13.83 199 TRP A N 1
ATOM 1329 C CA . TRP A 1 219 ? 29.599 -43.084 15.206 1.00 13.87 199 TRP A CA 1
ATOM 1330 C C . TRP A 1 219 ? 29.691 -41.716 14.561 1.00 15.61 199 TRP A C 1
ATOM 1331 O O . TRP A 1 219 ? 28.849 -40.833 14.835 1.00 16.56 199 TRP A O 1
ATOM 1342 N N . LEU A 1 220 ? 30.660 -41.486 13.673 1.00 12.30 200 LEU A N 1
ATOM 1343 C CA . LEU A 1 220 ? 30.713 -40.186 12.993 1.00 10.96 200 LEU A CA 1
ATOM 1344 C C . LEU A 1 220 ? 29.694 -40.148 11.838 1.00 16.81 200 LEU A C 1
ATOM 1345 O O . LEU A 1 220 ? 29.709 -41.037 10.989 1.00 17.65 200 LEU A O 1
ATOM 1350 N N . LEU A 1 221 ? 28.840 -39.137 11.808 1.00 16.71 201 LEU A N 1
ATOM 1351 C CA . LEU A 1 221 ? 27.947 -38.945 10.646 1.00 18.59 201 LEU A CA 1
ATOM 1352 C C . LEU A 1 221 ? 28.757 -38.094 9.739 1.00 22.27 201 LEU A C 1
ATOM 1353 O O . LEU A 1 221 ? 29.093 -36.961 10.094 1.00 24.46 201 LEU A O 1
ATOM 1358 N N . PHE A 1 222 ? 29.047 -38.605 8.556 1.00 20.32 202 PHE A N 1
ATOM 1359 C CA . PHE A 1 222 ? 29.882 -37.852 7.641 1.00 23.81 202 PHE A CA 1
ATOM 1360 C C . PHE A 1 222 ? 29.290 -37.724 6.233 1.00 22.46 202 PHE A C 1
ATOM 1361 O O . PHE A 1 222 ? 29.288 -36.634 5.611 1.00 23.86 202 PHE A O 1
ATOM 1369 N N . HIS A 1 223 ? 28.819 -38.841 5.717 1.00 20.31 203 HIS A N 1
ATOM 1370 C CA . HIS A 1 223 ? 28.491 -38.894 4.285 1.00 16.05 203 HIS A CA 1
ATOM 1371 C C . HIS A 1 223 ? 27.214 -38.158 3.917 1.00 23.30 203 HIS A C 1
ATOM 1372 O O . HIS A 1 223 ? 26.284 -38.031 4.719 1.00 21.00 203 HIS A O 1
ATOM 1379 N N . SER A 1 224 ? 27.194 -37.665 2.680 1.00 21.86 204 SER A N 1
ATOM 1380 C CA . SER A 1 224 ? 26.012 -37.043 2.117 1.00 19.58 204 SER A CA 1
ATOM 1381 C C . SER A 1 224 ? 24.821 -37.963 2.333 1.00 17.55 204 SER A C 1
ATOM 1382 O O . SER A 1 224 ? 24.946 -39.199 2.238 1.00 18.70 204 SER A O 1
ATOM 1385 N N . LEU A 1 225 ? 23.675 -37.360 2.603 1.00 20.05 205 LEU A N 1
ATOM 1386 C CA . LEU A 1 225 ? 22.473 -38.147 2.825 1.00 18.44 205 LEU A CA 1
ATOM 1387 C C . LEU A 1 225 ? 22.057 -38.854 1.532 1.00 17.99 205 LEU A C 1
ATOM 1388 O O . LEU A 1 225 ? 21.241 -39.799 1.559 1.00 21.45 205 LEU A O 1
ATOM 1393 N N . SER A 1 226 ? 22.637 -38.436 0.403 1.00 19.13 206 SER A N 1
ATOM 1394 C CA . SER A 1 226 ? 22.289 -39.031 -0.872 1.00 21.84 206 SER A CA 1
ATOM 1395 C C . SER A 1 226 ? 23.043 -40.334 -1.142 1.00 23.84 206 SER A C 1
ATOM 1396 O O . SER A 1 226 ? 22.785 -40.987 -2.140 1.00 24.69 206 SER A O 1
ATOM 1399 N N . PHE A 1 227 ? 23.998 -40.677 -0.268 1.00 19.42 207 PHE A N 1
ATOM 1400 C CA . PHE A 1 227 ? 24.767 -41.886 -0.371 1.00 18.15 207 PHE A CA 1
ATOM 1401 C C . PHE A 1 227 ? 24.285 -42.883 0.666 1.00 18.06 207 PHE A C 1
ATOM 1402 O O . PHE A 1 227 ? 24.106 -42.509 1.823 1.00 18.99 207 PHE A O 1
ATOM 1410 N N . ASP A 1 228 ? 24.107 -44.146 0.292 1.00 21.78 208 ASP A N 1
ATOM 1411 C CA . ASP A 1 228 ? 23.582 -45.058 1.309 1.00 18.23 208 ASP A CA 1
ATOM 1412 C C . ASP A 1 228 ? 24.550 -45.370 2.449 1.00 18.68 208 ASP A C 1
ATOM 1413 O O . ASP A 1 228 ? 24.166 -45.925 3.469 1.00 18.13 208 ASP A O 1
ATOM 1418 N N . PHE A 1 229 ? 25.814 -44.965 2.312 1.00 20.95 209 PHE A N 1
ATOM 1419 C CA . PHE A 1 229 ? 26.713 -45.055 3.466 1.00 20.39 209 PHE A CA 1
ATOM 1420 C C . PHE A 1 229 ? 26.075 -44.327 4.661 1.00 19.41 209 PHE A C 1
ATOM 1421 O O . PHE A 1 229 ? 26.261 -44.707 5.809 1.00 17.89 209 PHE A O 1
ATOM 1429 N N . SER A 1 230 ? 25.378 -43.225 4.389 1.00 16.60 210 SER A N 1
ATOM 1430 C CA . SER A 1 230 ? 24.787 -42.453 5.479 1.00 16.49 210 SER A CA 1
ATOM 1431 C C . SER A 1 230 ? 23.651 -43.224 6.154 1.00 14.90 210 SER A C 1
ATOM 1432 O O . SER A 1 230 ? 23.407 -43.051 7.336 1.00 14.38 210 SER A O 1
ATOM 1435 N N . VAL A 1 231 ? 22.942 -44.081 5.405 1.00 16.69 211 VAL A N 1
ATOM 1436 C CA . VAL A 1 231 ? 21.898 -44.911 6.017 1.00 17.30 211 VAL A CA 1
ATOM 1437 C C . VAL A 1 231 ? 22.525 -45.836 7.058 1.00 16.16 211 VAL A C 1
ATOM 1438 O O . VAL A 1 231 ? 22.017 -46.022 8.160 1.00 16.72 211 VAL A O 1
ATOM 1442 N N . TRP A 1 232 ? 23.672 -46.389 6.709 1.00 15.86 212 TRP A N 1
ATOM 1443 C CA . TRP A 1 232 ? 24.425 -47.199 7.646 1.00 14.52 212 TRP A CA 1
ATOM 1444 C C . TRP A 1 232 ? 24.993 -46.408 8.865 1.00 14.75 212 TRP A C 1
ATOM 1445 O O . TRP A 1 232 ? 24.931 -46.918 10.004 1.00 14.62 212 TRP A O 1
ATOM 1456 N N . GLU A 1 233 ? 25.504 -45.205 8.640 1.00 16.83 213 GLU A N 1
ATOM 1457 C CA . GLU A 1 233 ? 26.038 -44.412 9.751 1.00 14.74 213 GLU A CA 1
ATOM 1458 C C . GLU A 1 233 ? 24.872 -44.135 10.719 1.00 15.19 213 GLU A C 1
ATOM 1459 O O . GLU A 1 233 ? 24.982 -44.329 11.927 1.00 16.49 213 GLU A O 1
ATOM 1465 N N . ILE A 1 234 ? 23.728 -43.732 10.173 1.00 14.30 214 ILE A N 1
ATOM 1466 C CA . ILE A 1 234 ? 22.618 -43.350 11.034 1.00 15.49 214 ILE A CA 1
ATOM 1467 C C . ILE A 1 234 ? 22.010 -44.519 11.779 1.00 13.34 214 ILE A C 1
ATOM 1468 O O . ILE A 1 234 ? 21.812 -44.464 12.991 1.00 15.14 214 ILE A O 1
ATOM 1473 N N . TRP A 1 235 ? 21.699 -45.605 11.071 1.00 13.46 215 TRP A N 1
ATOM 1474 C CA . TRP A 1 235 ? 21.036 -46.728 11.704 1.00 15.01 215 TRP A CA 1
ATOM 1475 C C . TRP A 1 235 ? 21.952 -47.700 12.427 1.00 16.46 215 TRP A C 1
ATOM 1476 O O . TRP A 1 235 ? 21.513 -48.401 13.355 1.00 16.73 215 TRP A O 1
ATOM 1487 N N . GLY A 1 236 ? 23.231 -47.743 12.038 1.00 17.75 216 GLY A N 1
ATOM 1488 C CA . GLY A 1 236 ? 24.217 -48.471 12.854 1.00 15.23 216 GLY A CA 1
ATOM 1489 C C . GLY A 1 236 ? 24.189 -47.889 14.273 1.00 15.55 216 GLY A C 1
ATOM 1490 O O . GLY A 1 236 ? 24.146 -48.642 15.255 1.00 16.20 216 GLY A O 1
ATOM 1491 N N . ALA A 1 237 ? 24.214 -46.563 14.366 1.00 13.42 217 ALA A N 1
ATOM 1492 C CA . ALA A 1 237 ? 24.151 -45.884 15.666 1.00 15.39 217 ALA A CA 1
ATOM 1493 C C . ALA A 1 237 ? 22.803 -46.124 16.350 1.00 15.16 217 ALA A C 1
ATOM 1494 O O . ALA A 1 237 ? 22.725 -46.601 17.479 1.00 14.66 217 ALA A O 1
ATOM 1496 N N . PHE A 1 238 ? 21.732 -45.768 15.664 1.00 16.10 218 PHE A N 1
ATOM 1497 C CA . PHE A 1 238 ? 20.438 -45.768 16.354 1.00 14.33 218 PHE A CA 1
ATOM 1498 C C . PHE A 1 238 ? 19.979 -47.172 16.683 1.00 14.58 218 PHE A C 1
ATOM 1499 O O . PHE A 1 238 ? 19.290 -47.382 17.693 1.00 16.20 218 PHE A O 1
ATOM 1507 N N . SER A 1 239 ? 20.300 -48.157 15.843 1.00 13.64 219 SER A N 1
ATOM 1508 C CA . SER A 1 239 ? 19.786 -49.501 16.125 1.00 17.45 219 SER A CA 1
ATOM 1509 C C . SER A 1 239 ? 20.405 -50.100 17.377 1.00 18.98 219 SER A C 1
ATOM 1510 O O . SER A 1 239 ? 19.837 -51.012 17.975 1.00 17.55 219 SER A O 1
ATOM 1513 N N . THR A 1 240 ? 21.549 -49.550 17.784 1.00 17.23 220 THR A N 1
ATOM 1514 C CA . THR A 1 240 ? 22.276 -50.036 18.937 1.00 19.35 220 THR A CA 1
ATOM 1515 C C . THR A 1 240 ? 22.202 -49.077 20.135 1.00 18.73 220 THR A C 1
ATOM 1516 O O . THR A 1 240 ? 22.807 -49.360 21.171 1.00 20.75 220 THR A O 1
ATOM 1520 N N . GLY A 1 241 ? 21.489 -47.955 20.000 1.00 13.89 221 GLY A N 1
ATOM 1521 C CA . GLY A 1 241 ? 21.382 -46.969 21.075 1.00 16.10 221 GLY A CA 1
ATOM 1522 C C . GLY A 1 241 ? 22.653 -46.160 21.260 1.00 17.53 221 GLY A C 1
ATOM 1523 O O . GLY A 1 241 ? 22.871 -45.530 22.308 1.00 16.47 221 GLY A O 1
ATOM 1524 N N . ALA A 1 242 ? 23.489 -46.140 20.233 1.00 15.30 222 ALA A N 1
ATOM 1525 C CA . ALA A 1 242 ? 24.735 -45.362 20.298 1.00 14.85 222 ALA A CA 1
ATOM 1526 C C . ALA A 1 242 ? 24.564 -43.891 19.926 1.00 16.67 222 ALA A C 1
ATOM 1527 O O . ALA A 1 242 ? 23.482 -43.441 19.593 1.00 15.40 222 ALA A O 1
ATOM 1529 N N . GLU A 1 243 ? 25.656 -43.136 20.004 1.00 16.70 223 GLU A N 1
ATOM 1530 C CA . GLU A 1 243 ? 25.629 -41.707 19.693 1.00 14.21 223 GLU A CA 1
ATOM 1531 C C . GLU A 1 243 ? 26.140 -41.451 18.302 1.00 17.71 223 GLU A C 1
ATOM 1532 O O . GLU A 1 243 ? 27.190 -41.983 17.904 1.00 15.76 223 GLU A O 1
ATOM 1538 N N . LEU A 1 244 ? 25.386 -40.646 17.555 1.00 12.89 224 LEU A N 1
ATOM 1539 C CA . LEU A 1 244 ? 25.805 -40.196 16.234 1.00 13.55 224 LEU A CA 1
ATOM 1540 C C . LEU A 1 244 ? 26.438 -38.820 16.429 1.00 18.85 224 LEU A C 1
ATOM 1541 O O . LEU A 1 244 ? 25.778 -37.853 16.869 1.00 16.77 224 LEU A O 1
ATOM 1546 N N . VAL A 1 245 ? 27.733 -38.727 16.131 1.00 17.49 225 VAL A N 1
ATOM 1547 C CA . VAL A 1 245 ? 28.468 -37.441 16.202 1.00 16.59 225 VAL A CA 1
ATOM 1548 C C . VAL A 1 245 ? 28.457 -36.722 14.869 1.00 19.98 225 VAL A C 1
ATOM 1549 O O . VAL A 1 245 ? 28.915 -37.274 13.876 1.00 18.28 225 VAL A O 1
ATOM 1553 N N . VAL A 1 246 ? 27.945 -35.492 14.830 1.00 14.86 226 VAL A N 1
ATOM 1554 C CA . VAL A 1 246 ? 27.872 -34.749 13.573 1.00 18.62 226 VAL A CA 1
ATOM 1555 C C . VAL A 1 246 ? 29.217 -34.052 13.330 1.00 15.62 226 VAL A C 1
ATOM 1556 O O . VAL A 1 246 ? 29.757 -33.398 14.229 1.00 19.63 226 VAL A O 1
ATOM 1560 N N . LEU A 1 247 ? 29.777 -34.222 12.141 1.00 17.41 227 LEU A N 1
ATOM 1561 C CA . LEU A 1 247 ? 31.010 -33.485 11.813 1.00 16.75 227 LEU A CA 1
ATOM 1562 C C . LEU A 1 247 ? 30.621 -32.034 11.628 1.00 18.02 227 LEU A C 1
ATOM 1563 O O . LEU A 1 247 ? 29.774 -31.695 10.809 1.00 19.04 227 LEU A O 1
ATOM 1568 N N . PRO A 1 248 ? 31.217 -31.145 12.420 1.00 19.12 228 PRO A N 1
ATOM 1569 C CA . PRO A 1 248 ? 30.918 -29.708 12.273 1.00 20.72 228 PRO A CA 1
ATOM 1570 C C . PRO A 1 248 ? 31.342 -29.140 10.930 1.00 19.93 228 PRO A C 1
ATOM 1571 O O . PRO A 1 248 ? 32.290 -29.593 10.328 1.00 21.37 228 PRO A O 1
ATOM 1575 N N . HIS A 1 249 ? 30.664 -28.079 10.476 1.00 23.91 229 HIS A N 1
ATOM 1576 C CA . HIS A 1 249 ? 30.968 -27.487 9.194 1.00 31.11 229 HIS A CA 1
ATOM 1577 C C . HIS A 1 249 ? 32.393 -26.992 9.105 1.00 21.45 229 HIS A C 1
ATOM 1578 O O . HIS A 1 249 ? 33.035 -27.101 8.076 1.00 26.33 229 HIS A O 1
ATOM 1585 N N . TRP A 1 250 ? 32.892 -26.449 10.219 1.00 27.38 230 TRP A N 1
ATOM 1586 C CA . TRP A 1 250 ? 34.272 -25.982 10.236 1.00 25.16 230 TRP A CA 1
ATOM 1587 C C . TRP A 1 250 ? 35.285 -27.077 9.970 1.00 25.33 230 TRP A C 1
ATOM 1588 O O . TRP A 1 250 ? 36.391 -26.793 9.527 1.00 23.92 230 TRP A O 1
ATOM 1599 N N . ALA A 1 251 ? 34.900 -28.341 10.194 1.00 21.80 231 ALA A N 1
ATOM 1600 C CA . ALA A 1 251 ? 35.834 -29.462 10.072 1.00 20.37 231 ALA A CA 1
ATOM 1601 C C . ALA A 1 251 ? 35.626 -30.261 8.793 1.00 20.99 231 ALA A C 1
ATOM 1602 O O . ALA A 1 251 ? 36.093 -31.361 8.677 1.00 22.58 231 ALA A O 1
ATOM 1604 N N . ALA A 1 252 ? 34.945 -29.648 7.832 1.00 25.08 232 ALA A N 1
ATOM 1605 C CA . ALA A 1 252 ? 34.479 -30.340 6.641 1.00 30.16 232 ALA A CA 1
ATOM 1606 C C . ALA A 1 252 ? 35.553 -30.482 5.570 1.00 33.31 232 ALA A C 1
ATOM 1607 O O . ALA A 1 252 ? 35.374 -31.236 4.626 1.00 35.53 232 ALA A O 1
ATOM 1609 N N . ARG A 1 253 ? 36.670 -29.772 5.707 1.00 25.05 233 ARG A N 1
ATOM 1610 C CA . ARG A 1 253 ? 37.586 -29.626 4.584 1.00 31.61 233 ARG A CA 1
ATOM 1611 C C . ARG A 1 253 ? 38.846 -30.503 4.598 1.00 35.29 233 ARG A C 1
ATOM 1612 O O . ARG A 1 253 ? 39.233 -31.037 3.548 1.00 33.23 233 ARG A O 1
ATOM 1620 N N . THR A 1 254 ? 39.502 -30.642 5.757 1.00 23.54 234 THR A N 1
ATOM 1621 C CA . THR A 1 254 ? 40.802 -31.305 5.768 1.00 19.42 234 THR A CA 1
ATOM 1622 C C . THR A 1 254 ? 40.817 -32.527 6.661 1.00 20.52 234 THR A C 1
ATOM 1623 O O . THR A 1 254 ? 40.034 -32.618 7.611 1.00 18.15 234 THR A O 1
ATOM 1627 N N . PRO A 1 255 ? 41.696 -33.479 6.346 1.00 20.80 235 PRO A N 1
ATOM 1628 C CA . PRO A 1 255 ? 41.808 -34.655 7.210 1.00 17.44 235 PRO A CA 1
ATOM 1629 C C . PRO A 1 255 ? 42.346 -34.280 8.602 1.00 18.75 235 PRO A C 1
ATOM 1630 O O . PRO A 1 255 ? 42.019 -34.982 9.577 1.00 17.48 235 PRO A O 1
ATOM 1634 N N . GLU A 1 256 ? 43.145 -33.215 8.694 1.00 17.31 236 GLU A N 1
ATOM 1635 C CA . GLU A 1 256 ? 43.545 -32.737 10.019 1.00 19.44 236 GLU A CA 1
ATOM 1636 C C . GLU A 1 256 ? 42.324 -32.334 10.869 1.00 17.15 236 GLU A C 1
ATOM 1637 O O . GLU A 1 256 ? 42.273 -32.597 12.099 1.00 19.31 236 GLU A O 1
ATOM 1643 N N . GLN A 1 257 ? 41.365 -31.656 10.239 1.00 18.66 237 GLN A N 1
ATOM 1644 C CA . GLN A 1 257 ? 40.179 -31.228 10.973 1.00 16.25 237 GLN A CA 1
ATOM 1645 C C . GLN A 1 257 ? 39.346 -32.439 11.342 1.00 16.97 237 GLN A C 1
ATOM 1646 O O . GLN A 1 257 ? 38.800 -32.517 12.424 1.00 16.76 237 GLN A O 1
ATOM 1652 N N . TYR A 1 258 ? 39.250 -33.389 10.421 1.00 16.74 238 TYR A N 1
ATOM 1653 C CA . TYR A 1 258 ? 38.500 -34.628 10.674 1.00 19.51 238 TYR A CA 1
ATOM 1654 C C . TYR A 1 258 ? 39.039 -35.364 11.910 1.00 18.67 238 TYR A C 1
ATOM 1655 O O . TYR A 1 258 ? 38.282 -35.735 12.816 1.00 15.81 238 TYR A O 1
ATOM 1664 N N . LEU A 1 259 ? 40.353 -35.610 11.906 1.00 16.21 239 LEU A N 1
ATOM 1665 C CA . LEU A 1 259 ? 41.023 -36.269 13.027 1.00 15.48 239 LEU A CA 1
ATOM 1666 C C . LEU A 1 259 ? 40.817 -35.528 14.324 1.00 14.95 239 LEU A C 1
ATOM 1667 O O . LEU A 1 259 ? 40.563 -36.153 15.373 1.00 16.43 239 LEU A O 1
ATOM 1672 N N . ALA A 1 260 ? 40.918 -34.206 14.269 1.00 15.45 240 ALA A N 1
ATOM 1673 C CA . ALA A 1 260 ? 40.749 -33.406 15.507 1.00 16.68 240 ALA A CA 1
ATOM 1674 C C . ALA A 1 260 ? 39.379 -33.717 16.120 1.00 18.22 240 ALA A C 1
ATOM 1675 O O . ALA A 1 260 ? 39.246 -33.911 17.332 1.00 17.56 240 ALA A O 1
ATOM 1677 N N . VAL A 1 261 ? 38.350 -33.752 15.263 1.00 14.07 241 VAL A N 1
ATOM 1678 C CA . VAL A 1 261 ? 36.988 -34.000 15.757 1.00 12.98 241 VAL A CA 1
ATOM 1679 C C . VAL A 1 261 ? 36.814 -35.456 16.234 1.00 14.75 241 VAL A C 1
ATOM 1680 O O . VAL A 1 261 ? 36.253 -35.717 17.321 1.00 15.77 241 VAL A O 1
ATOM 1684 N N . ILE A 1 262 ? 37.272 -36.422 15.441 1.00 12.04 242 ILE A N 1
ATOM 1685 C CA . ILE A 1 262 ? 37.051 -37.780 15.908 1.00 13.04 242 ILE A CA 1
ATOM 1686 C C . ILE A 1 262 ? 37.743 -38.073 17.218 1.00 16.66 242 ILE A C 1
ATOM 1687 O O . ILE A 1 262 ? 37.249 -38.849 18.024 1.00 17.10 242 ILE A O 1
ATOM 1692 N N . ILE A 1 263 ? 38.887 -37.422 17.428 1.00 15.93 243 ILE A N 1
ATOM 1693 C CA . ILE A 1 263 ? 39.600 -37.643 18.683 1.00 16.54 243 ILE A CA 1
ATOM 1694 C C . ILE A 1 263 ? 38.953 -36.837 19.826 1.00 16.08 243 ILE A C 1
ATOM 1695 O O . ILE A 1 263 ? 38.675 -37.392 20.904 1.00 21.74 243 ILE A O 1
ATOM 1700 N N . ASP A 1 264 ? 38.632 -35.583 19.568 1.00 17.88 244 ASP A N 1
ATOM 1701 C CA . ASP A 1 264 ? 38.035 -34.687 20.579 1.00 20.81 244 ASP A CA 1
ATOM 1702 C C . ASP A 1 264 ? 36.731 -35.289 21.068 1.00 27.77 244 ASP A C 1
ATOM 1703 O O . ASP A 1 264 ? 36.448 -35.314 22.278 1.00 23.91 244 ASP A O 1
ATOM 1708 N N . ARG A 1 265 ? 35.920 -35.747 20.115 1.00 17.42 245 ARG A N 1
ATOM 1709 C CA . ARG A 1 265 ? 34.565 -36.224 20.466 1.00 18.15 245 ARG A CA 1
ATOM 1710 C C . ARG A 1 265 ? 34.451 -37.722 20.822 1.00 22.21 245 ARG A C 1
ATOM 1711 O O . ARG A 1 265 ? 33.327 -38.205 21.057 1.00 18.51 245 ARG A O 1
ATOM 1719 N N . GLY A 1 266 ? 35.583 -38.453 20.904 1.00 15.24 246 GLY A N 1
ATOM 1720 C CA . GLY A 1 266 ? 35.578 -39.847 21.328 1.00 15.10 246 GLY A CA 1
ATOM 1721 C C . GLY A 1 266 ? 34.869 -40.786 20.369 1.00 17.17 246 GLY A C 1
ATOM 1722 O O . GLY A 1 266 ? 34.251 -41.788 20.770 1.00 16.27 246 GLY A O 1
ATOM 1723 N N . VAL A 1 267 ? 35.016 -40.477 19.090 1.00 14.40 247 VAL A N 1
ATOM 1724 C CA . VAL A 1 267 ? 34.442 -41.349 18.049 1.00 13.96 247 VAL A CA 1
ATOM 1725 C C . VAL A 1 267 ? 35.080 -42.734 18.059 1.00 13.88 247 VAL A C 1
ATOM 1726 O O . VAL A 1 267 ? 36.331 -42.880 18.193 1.00 14.92 247 VAL A O 1
ATOM 1730 N N . THR A 1 268 ? 34.249 -43.777 17.936 1.00 13.59 248 THR A N 1
ATOM 1731 C CA . THR A 1 268 ? 34.745 -45.131 17.927 1.00 13.17 248 THR A CA 1
ATOM 1732 C C . THR A 1 268 ? 34.505 -45.823 16.582 1.00 12.68 248 THR A C 1
ATOM 1733 O O . THR A 1 268 ? 35.123 -46.861 16.338 1.00 14.98 248 THR A O 1
ATOM 1737 N N . VAL A 1 269 ? 33.570 -45.302 15.791 1.00 13.19 249 VAL A N 1
ATOM 1738 C CA . VAL A 1 269 ? 33.291 -45.969 14.490 1.00 12.97 249 VAL A CA 1
ATOM 1739 C C . VAL A 1 269 ? 33.316 -44.925 13.403 1.00 12.01 249 VAL A C 1
ATOM 1740 O O . VAL A 1 269 ? 32.543 -43.959 13.454 1.00 14.09 249 VAL A O 1
ATOM 1744 N N . ILE A 1 270 ? 34.179 -45.127 12.384 1.00 12.92 250 ILE A N 1
ATOM 1745 C CA . ILE A 1 270 ? 34.142 -44.249 11.222 1.00 11.61 250 ILE A CA 1
ATOM 1746 C C . ILE A 1 270 ? 34.003 -45.077 9.961 1.00 12.16 250 ILE A C 1
ATOM 1747 O O . ILE A 1 270 ? 34.441 -46.224 9.932 1.00 14.32 250 ILE A O 1
ATOM 1752 N N . ASN A 1 271 ? 33.389 -44.456 8.953 1.00 11.88 251 ASN A N 1
ATOM 1753 C CA . ASN A 1 271 ? 33.130 -45.142 7.682 1.00 13.39 251 ASN A CA 1
ATOM 1754 C C . ASN A 1 271 ? 33.781 -44.267 6.613 1.00 15.34 251 ASN A C 1
ATOM 1755 O O . ASN A 1 271 ? 33.557 -43.039 6.566 1.00 17.48 251 ASN A O 1
ATOM 1760 N N . GLN A 1 272 ? 34.607 -44.864 5.758 1.00 14.10 252 GLN A N 1
ATOM 1761 C CA . GLN A 1 272 ? 35.337 -44.051 4.809 1.00 13.57 252 GLN A CA 1
ATOM 1762 C C . GLN A 1 272 ? 35.472 -44.749 3.452 1.00 13.78 252 GLN A C 1
ATOM 1763 O O . GLN A 1 272 ? 35.540 -45.976 3.403 1.00 15.91 252 GLN A O 1
ATOM 1769 N N . THR A 1 273 ? 35.589 -43.976 2.388 1.00 13.96 253 THR A N 1
ATOM 1770 C CA . THR A 1 273 ? 36.081 -44.571 1.138 1.00 14.98 253 THR A CA 1
ATOM 1771 C C . THR A 1 273 ? 37.557 -44.850 1.301 1.00 17.30 253 THR A C 1
ATOM 1772 O O . THR A 1 273 ? 38.262 -44.199 2.109 1.00 15.93 253 THR A O 1
ATOM 1776 N N . PRO A 1 274 ? 38.053 -45.828 0.543 1.00 15.31 254 PRO A N 1
ATOM 1777 C CA . PRO A 1 274 ? 39.496 -46.023 0.528 1.00 16.73 254 PRO A CA 1
ATOM 1778 C C . PRO A 1 274 ? 40.204 -44.716 0.219 1.00 16.53 254 PRO A C 1
ATOM 1779 O O . PRO A 1 274 ? 41.246 -44.452 0.834 1.00 16.50 254 PRO A O 1
ATOM 1783 N N . THR A 1 275 ? 39.676 -43.904 -0.717 1.00 15.44 255 THR A N 1
ATOM 1784 C CA . THR A 1 275 ? 40.320 -42.653 -1.056 1.00 17.94 255 THR A CA 1
ATOM 1785 C C . THR A 1 275 ? 40.498 -41.735 0.142 1.00 17.22 255 THR A C 1
ATOM 1786 O O . THR A 1 275 ? 41.587 -41.198 0.360 1.00 19.79 255 THR A O 1
ATOM 1790 N N . ALA A 1 276 ? 39.429 -41.561 0.910 1.00 17.96 256 ALA A N 1
ATOM 1791 C CA . ALA A 1 276 ? 39.487 -40.698 2.101 1.00 17.68 256 ALA A CA 1
ATOM 1792 C C . ALA A 1 276 ? 40.492 -41.238 3.120 1.00 18.43 256 ALA A C 1
ATOM 1793 O O . ALA A 1 276 ? 41.177 -40.453 3.798 1.00 18.16 256 ALA A O 1
ATOM 1795 N N . PHE A 1 277 ? 40.593 -42.563 3.198 1.00 16.44 257 PHE A N 1
ATOM 1796 C CA . PHE A 1 277 ? 41.480 -43.217 4.154 1.00 14.94 257 PHE A CA 1
ATOM 1797 C C . PHE A 1 277 ? 42.949 -42.904 3.853 1.00 16.05 257 PHE A C 1
ATOM 1798 O O . PHE A 1 277 ? 43.755 -42.757 4.773 1.00 17.15 257 PHE A O 1
ATOM 1806 N N . LEU A 1 278 ? 43.303 -42.722 2.582 1.00 18.32 258 LEU A N 1
ATOM 1807 C CA . LEU A 1 278 ? 44.678 -42.331 2.260 1.00 15.37 258 LEU A CA 1
ATOM 1808 C C . LEU A 1 278 ? 45.030 -40.981 2.887 1.00 14.68 258 LEU A C 1
ATOM 1809 O O . LEU A 1 278 ? 46.102 -40.819 3.442 1.00 19.05 258 LEU A O 1
ATOM 1814 N N . ALA A 1 279 ? 44.111 -40.036 2.762 1.00 18.82 259 ALA A N 1
ATOM 1815 C CA . ALA A 1 279 ? 44.324 -38.697 3.292 1.00 18.84 259 ALA A CA 1
ATOM 1816 C C . ALA A 1 279 ? 44.345 -38.752 4.829 1.00 18.71 259 ALA A C 1
ATOM 1817 O O . ALA A 1 279 ? 45.178 -38.065 5.465 1.00 18.30 259 ALA A O 1
ATOM 1819 N N . LEU A 1 280 ? 43.445 -39.551 5.417 1.00 16.82 260 LEU A N 1
ATOM 1820 C CA . LEU A 1 280 ? 43.390 -39.679 6.872 1.00 17.04 260 LEU A CA 1
ATOM 1821 C C . LEU A 1 280 ? 44.693 -40.259 7.412 1.00 17.41 260 LEU A C 1
ATOM 1822 O O . LEU A 1 280 ? 45.235 -39.790 8.425 1.00 17.35 260 LEU A O 1
ATOM 1827 N N . THR A 1 281 ? 45.207 -41.290 6.732 1.00 16.12 261 THR A N 1
ATOM 1828 C CA . THR A 1 281 ? 46.424 -41.940 7.219 1.00 17.20 261 THR A CA 1
ATOM 1829 C C . THR A 1 281 ? 47.578 -40.941 7.223 1.00 16.79 261 THR A C 1
ATOM 1830 O O . THR A 1 281 ? 48.306 -40.823 8.196 1.00 18.58 261 THR A O 1
ATOM 1834 N N . GLU A 1 282 ? 47.753 -40.234 6.118 1.00 18.50 262 GLU A N 1
ATOM 1835 C CA . GLU A 1 282 ? 48.880 -39.328 5.994 1.00 20.87 262 GLU A CA 1
ATOM 1836 C C . GLU A 1 282 ? 48.796 -38.252 7.071 1.00 23.80 262 GLU A C 1
ATOM 1837 O O . GLU A 1 282 ? 49.807 -37.868 7.663 1.00 24.78 262 GLU A O 1
ATOM 1843 N N . ALA A 1 283 ? 47.591 -37.766 7.338 1.00 21.40 263 ALA A N 1
ATOM 1844 C CA . ALA A 1 283 ? 47.447 -36.714 8.346 1.00 22.97 263 ALA A CA 1
ATOM 1845 C C . ALA A 1 283 ? 47.700 -37.270 9.765 1.00 21.72 263 ALA A C 1
ATOM 1846 O O . ALA A 1 283 ? 48.263 -36.585 10.627 1.00 22.09 263 ALA A O 1
ATOM 1848 N N . ALA A 1 284 ? 47.275 -38.497 10.015 1.00 17.07 264 ALA A N 1
ATOM 1849 C CA . ALA A 1 284 ? 47.432 -39.075 11.372 1.00 17.71 264 ALA A CA 1
ATOM 1850 C C . ALA A 1 284 ? 48.911 -39.275 11.642 1.00 23.90 264 ALA A C 1
ATOM 1851 O O . ALA A 1 284 ? 49.417 -39.008 12.735 1.00 20.17 264 ALA A O 1
ATOM 1853 N N . VAL A 1 285 ? 49.612 -39.732 10.616 1.00 17.90 265 VAL A N 1
ATOM 1854 C CA . VAL A 1 285 ? 50.997 -40.098 10.813 1.00 21.00 265 VAL A CA 1
ATOM 1855 C C . VAL A 1 285 ? 51.816 -38.840 10.948 1.00 24.46 265 VAL A C 1
ATOM 1856 O O . VAL A 1 285 ? 52.633 -38.719 11.859 1.00 27.97 265 VAL A O 1
ATOM 1860 N N . ARG A 1 286 ? 51.593 -37.879 10.061 1.00 22.93 266 ARG A N 1
ATOM 1861 C CA . ARG A 1 286 ? 52.401 -36.664 10.091 1.00 22.78 266 ARG A CA 1
ATOM 1862 C C . ARG A 1 286 ? 52.096 -35.825 11.318 1.00 26.24 266 ARG A C 1
ATOM 1863 O O . ARG A 1 286 ? 52.972 -35.114 11.838 1.00 25.32 266 ARG A O 1
ATOM 1871 N N . GLY A 1 287 ? 50.854 -35.902 11.795 1.00 21.11 267 GLY A N 1
ATOM 1872 C CA . GLY A 1 287 ? 50.410 -35.038 12.885 1.00 21.48 267 GLY A CA 1
ATOM 1873 C C . GLY A 1 287 ? 50.631 -35.615 14.275 1.00 21.47 267 GLY A C 1
ATOM 1874 O O . GLY A 1 287 ? 50.335 -34.955 15.275 1.00 20.79 267 GLY A O 1
ATOM 1875 N N . GLY A 1 288 ? 51.105 -36.851 14.338 1.00 20.13 268 GLY A N 1
ATOM 1876 C CA . GLY A 1 288 ? 51.320 -37.523 15.608 1.00 21.67 268 GLY A CA 1
ATOM 1877 C C . GLY A 1 288 ? 50.053 -37.794 16.370 1.00 23.27 268 GLY A C 1
ATOM 1878 O O . GLY A 1 288 ? 50.061 -37.908 17.580 1.00 18.25 268 GLY A O 1
ATOM 1879 N N . ARG A 1 289 ? 48.931 -37.913 15.665 1.00 20.31 269 ARG A N 1
ATOM 1880 C CA . ARG A 1 289 ? 47.670 -38.096 16.368 1.00 20.53 269 ARG A CA 1
ATOM 1881 C C . ARG A 1 289 ? 47.495 -39.501 16.910 1.00 19.28 269 ARG A C 1
ATOM 1882 O O . ARG A 1 289 ? 47.995 -40.468 16.339 1.00 19.55 269 ARG A O 1
ATOM 1890 N N . ASP A 1 290 ? 46.669 -39.625 17.956 1.00 17.33 270 ASP A N 1
ATOM 1891 C CA . ASP A 1 290 ? 46.367 -40.920 18.560 1.00 17.14 270 ASP A CA 1
ATOM 1892 C C . ASP A 1 290 ? 45.031 -41.404 17.988 1.00 18.21 270 ASP A C 1
ATOM 1893 O O . ASP A 1 290 ? 43.966 -40.839 18.310 1.00 20.15 270 ASP A O 1
ATOM 1898 N N . VAL A 1 291 ? 45.095 -42.425 17.141 1.00 16.84 271 VAL A N 1
ATOM 1899 C CA . VAL A 1 291 ? 43.892 -42.977 16.506 1.00 14.05 271 VAL A CA 1
ATOM 1900 C C . VAL A 1 291 ? 43.304 -44.148 17.302 1.00 17.19 271 VAL A C 1
ATOM 1901 O O . VAL A 1 291 ? 42.313 -44.768 16.880 1.00 17.53 271 VAL A O 1
ATOM 1905 N N . SER A 1 292 ? 43.909 -44.499 18.446 1.00 14.81 272 SER A N 1
ATOM 1906 C CA . SER A 1 292 ? 43.626 -45.792 19.021 1.00 16.35 272 SER A CA 1
ATOM 1907 C C . SER A 1 292 ? 42.322 -45.825 19.848 1.00 15.79 272 SER A C 1
ATOM 1908 O O . SER A 1 292 ? 41.920 -46.891 20.345 1.00 18.72 272 SER A O 1
ATOM 1911 N N . GLY A 1 293 ? 41.677 -44.668 19.912 1.00 16.34 273 GLY A N 1
ATOM 1912 C CA . GLY A 1 293 ? 40.319 -44.549 20.447 1.00 18.37 273 GLY A CA 1
ATOM 1913 C C . GLY A 1 293 ? 39.305 -45.160 19.489 1.00 17.54 273 GLY A C 1
ATOM 1914 O O . GLY A 1 293 ? 38.238 -45.639 19.912 1.00 18.79 273 GLY A O 1
ATOM 1915 N N . LEU A 1 294 ? 39.644 -45.161 18.192 1.00 14.67 274 LEU A N 1
ATOM 1916 C CA . LEU A 1 294 ? 38.762 -45.837 17.222 1.00 14.95 274 LEU A CA 1
ATOM 1917 C C . LEU A 1 294 ? 38.673 -47.338 17.463 1.00 18.70 274 LEU A C 1
ATOM 1918 O O . LEU A 1 294 ? 39.681 -48.016 17.697 1.00 15.97 274 LEU A O 1
ATOM 1923 N N . ARG A 1 295 ? 37.463 -47.891 17.347 1.00 12.85 275 ARG A N 1
ATOM 1924 C CA . ARG A 1 295 ? 37.279 -49.329 17.378 1.00 12.38 275 ARG A CA 1
ATOM 1925 C C . ARG A 1 295 ? 37.196 -49.947 15.987 1.00 15.48 275 ARG A C 1
ATOM 1926 O O . ARG A 1 295 ? 37.675 -51.069 15.759 1.00 16.12 275 ARG A O 1
ATOM 1934 N N . TYR A 1 296 ? 36.563 -49.222 15.073 1.00 15.43 276 TYR A N 1
ATOM 1935 C CA . TYR A 1 296 ? 36.417 -49.732 13.700 1.00 14.48 276 TYR A CA 1
ATOM 1936 C C . TYR A 1 296 ? 36.585 -48.626 12.687 1.00 14.16 276 TYR A C 1
ATOM 1937 O O . TYR A 1 296 ? 36.022 -47.533 12.858 1.00 14.41 276 TYR A O 1
ATOM 1946 N N . VAL A 1 297 ? 37.311 -48.929 11.598 1.00 14.64 277 VAL A N 1
ATOM 1947 C CA . VAL A 1 297 ? 37.273 -48.118 10.383 1.00 14.06 277 VAL A CA 1
ATOM 1948 C C . VAL A 1 297 ? 36.660 -49.016 9.331 1.00 16.74 277 VAL A C 1
ATOM 1949 O O . VAL A 1 297 ? 37.184 -50.092 9.072 1.00 16.16 277 VAL A O 1
ATOM 1953 N N . ILE A 1 298 ? 35.545 -48.593 8.749 1.00 13.84 278 ILE A N 1
ATOM 1954 C CA . ILE A 1 298 ? 34.800 -49.451 7.788 1.00 13.94 278 ILE A CA 1
ATOM 1955 C C . ILE A 1 298 ? 34.889 -48.818 6.414 1.00 14.39 278 ILE A C 1
ATOM 1956 O O . ILE A 1 298 ? 34.573 -47.636 6.244 1.00 13.51 278 ILE A O 1
ATOM 1961 N N . PHE A 1 299 ? 35.407 -49.581 5.440 1.00 14.78 279 PHE A N 1
ATOM 1962 C CA . PHE A 1 299 ? 35.645 -49.007 4.105 1.00 13.48 279 PHE A CA 1
ATOM 1963 C C . PHE A 1 299 ? 34.456 -49.391 3.237 1.00 14.22 279 PHE A C 1
ATOM 1964 O O . PHE A 1 299 ? 33.901 -50.473 3.391 1.00 17.92 279 PHE A O 1
ATOM 1972 N N . GLY A 1 300 ? 34.128 -48.526 2.287 1.00 17.26 280 GLY A N 1
ATOM 1973 C CA . GLY A 1 300 ? 33.121 -48.918 1.299 1.00 17.19 280 GLY A CA 1
ATOM 1974 C C . GLY A 1 300 ? 33.238 -48.082 0.048 1.00 18.29 280 GLY A C 1
ATOM 1975 O O . GLY A 1 300 ? 33.852 -47.016 0.057 1.00 18.88 280 GLY A O 1
ATOM 1976 N N . GLY A 1 301 ? 32.659 -48.580 -1.045 1.00 16.19 281 GLY A N 1
ATOM 1977 C CA . GLY A 1 301 ? 32.465 -47.772 -2.224 1.00 17.46 281 GLY A CA 1
ATOM 1978 C C . GLY A 1 301 ? 33.473 -47.937 -3.369 1.00 17.54 281 GLY A C 1
ATOM 1979 O O . GLY A 1 301 ? 33.153 -47.568 -4.513 1.00 19.58 281 GLY A O 1
ATOM 1980 N N . GLU A 1 302 ? 34.663 -48.431 -3.050 1.00 16.38 282 GLU A N 1
ATOM 1981 C CA . GLU A 1 302 ? 35.796 -48.454 -4.001 1.00 21.51 282 GLU A CA 1
ATOM 1982 C C . GLU A 1 302 ? 36.641 -49.682 -3.754 1.00 20.67 282 GLU A C 1
ATOM 1983 O O . GLU A 1 302 ? 36.661 -50.214 -2.641 1.00 17.75 282 GLU A O 1
ATOM 1989 N N . LYS A 1 303 ? 37.356 -50.142 -4.790 1.00 16.72 283 LYS A N 1
ATOM 1990 C CA . LYS A 1 303 ? 38.208 -51.297 -4.630 1.00 17.62 283 LYS A CA 1
ATOM 1991 C C . LYS A 1 303 ? 39.306 -50.953 -3.613 1.00 17.79 283 LYS A C 1
ATOM 1992 O O . LYS A 1 303 ? 39.940 -49.892 -3.702 1.00 18.01 283 LYS A O 1
ATOM 1998 N N . LEU A 1 304 ? 39.517 -51.832 -2.635 1.00 15.39 284 LEU A N 1
ATOM 1999 C CA . LEU A 1 304 ? 40.550 -51.620 -1.614 1.00 16.15 284 LEU A CA 1
ATOM 2000 C C . LEU A 1 304 ? 41.702 -52.599 -1.826 1.00 16.43 284 LEU A C 1
ATOM 2001 O O . LEU A 1 304 ? 41.483 -53.807 -1.878 1.00 18.22 284 LEU A O 1
ATOM 2006 N N . THR A 1 305 ? 42.909 -52.076 -1.984 1.00 18.36 285 THR A N 1
ATOM 2007 C CA . THR A 1 305 ? 44.095 -52.894 -2.097 1.00 17.03 285 THR A CA 1
ATOM 2008 C C . THR A 1 305 ? 45.114 -52.561 -1.047 1.00 19.55 285 THR A C 1
ATOM 2009 O O . THR A 1 305 ? 45.060 -51.497 -0.399 1.00 17.71 285 THR A O 1
ATOM 2013 N N . ALA A 1 306 ? 46.051 -53.473 -0.880 1.00 16.35 286 ALA A N 1
ATOM 2014 C CA . ALA A 1 306 ? 47.006 -53.386 0.230 1.00 19.21 286 ALA A CA 1
ATOM 2015 C C . ALA A 1 306 ? 47.860 -52.118 0.216 1.00 17.78 286 ALA A C 1
ATOM 2016 O O . ALA A 1 306 ? 48.238 -51.655 1.266 1.00 18.22 286 ALA A O 1
ATOM 2018 N N . PRO A 1 307 ? 48.184 -51.547 -0.977 1.00 17.04 287 PRO A N 1
ATOM 2019 C CA . PRO A 1 307 ? 48.999 -50.322 -0.867 1.00 16.03 287 PRO A CA 1
ATOM 2020 C C . PRO A 1 307 ? 48.281 -49.155 -0.151 1.00 15.74 287 PRO A C 1
ATOM 2021 O O . PRO A 1 307 ? 48.924 -48.194 0.271 1.00 19.50 287 PRO A O 1
ATOM 2025 N N . MET A 1 308 ? 46.964 -49.226 -0.096 1.00 16.24 288 MET A N 1
ATOM 2026 C CA . MET A 1 308 ? 46.142 -48.227 0.602 1.00 15.49 288 MET A CA 1
ATOM 2027 C C . MET A 1 308 ? 46.128 -48.453 2.109 1.00 18.90 288 MET A C 1
ATOM 2028 O O . MET A 1 308 ? 45.691 -47.558 2.862 1.00 17.27 288 MET A O 1
ATOM 2033 N N . LEU A 1 309 ? 46.564 -49.627 2.534 1.00 17.77 289 LEU A N 1
ATOM 2034 C CA . LEU A 1 309 ? 46.454 -50.069 3.942 1.00 15.94 289 LEU A CA 1
ATOM 2035 C C . LEU A 1 309 ? 47.802 -50.164 4.642 1.00 22.76 289 LEU A C 1
ATOM 2036 O O . LEU A 1 309 ? 47.903 -50.024 5.860 1.00 19.57 289 LEU A O 1
ATOM 2041 N N . ARG A 1 310 ? 48.864 -50.466 3.898 1.00 20.09 290 ARG A N 1
ATOM 2042 C CA . ARG A 1 310 ? 50.110 -50.776 4.597 1.00 16.28 290 ARG A CA 1
ATOM 2043 C C . ARG A 1 310 ? 50.648 -49.630 5.453 1.00 20.87 290 ARG A C 1
ATOM 2044 O O . ARG A 1 310 ? 51.203 -49.879 6.524 1.00 22.38 290 ARG A O 1
ATOM 2052 N N . PRO A 1 311 ? 50.526 -48.378 4.987 1.00 20.45 291 PRO A N 1
ATOM 2053 C CA . PRO A 1 311 ? 51.055 -47.291 5.826 1.00 18.84 291 PRO A CA 1
ATOM 2054 C C . PRO A 1 311 ? 50.314 -47.141 7.151 1.00 19.67 291 PRO A C 1
ATOM 2055 O O . PRO A 1 311 ? 50.943 -46.848 8.162 1.00 20.40 291 PRO A O 1
ATOM 2059 N N . TRP A 1 312 ? 48.998 -47.318 7.168 1.00 17.46 292 TRP A N 1
ATOM 2060 C CA . TRP A 1 312 ? 48.291 -47.223 8.460 1.00 17.89 292 TRP A CA 1
ATOM 2061 C C . TRP A 1 312 ? 48.717 -48.392 9.358 1.00 18.72 292 TRP A C 1
ATOM 2062 O O . TRP A 1 312 ? 48.985 -48.234 10.559 1.00 20.38 292 TRP A O 1
ATOM 2073 N N . ALA A 1 313 ? 48.770 -49.586 8.771 1.00 17.95 293 ALA A N 1
ATOM 2074 C CA . ALA A 1 313 ? 49.100 -50.772 9.549 1.00 19.47 293 ALA A CA 1
ATOM 2075 C C . ALA A 1 313 ? 50.502 -50.642 10.146 1.00 22.72 293 ALA A C 1
ATOM 2076 O O . ALA A 1 313 ? 50.734 -51.044 11.267 1.00 23.37 293 ALA A O 1
ATOM 2078 N N . LYS A 1 314 ? 51.414 -50.058 9.384 1.00 21.94 294 LYS A N 1
ATOM 2079 C CA . LYS A 1 314 ? 52.770 -49.802 9.861 1.00 22.79 294 LYS A CA 1
ATOM 2080 C C . LYS A 1 314 ? 52.789 -48.936 11.115 1.00 27.41 294 LYS A C 1
ATOM 2081 O O . LYS A 1 314 ? 53.559 -49.192 12.039 1.00 26.23 294 LYS A O 1
ATOM 2087 N N . ALA A 1 315 ? 51.946 -47.901 11.153 1.00 21.16 295 ALA A N 1
ATOM 2088 C CA . ALA A 1 315 ? 52.021 -46.927 12.230 1.00 20.63 295 ALA A CA 1
ATOM 2089 C C . ALA A 1 315 ? 51.173 -47.408 13.405 1.00 22.04 295 ALA A C 1
ATOM 2090 O O . ALA A 1 315 ? 51.514 -47.189 14.596 1.00 22.57 295 ALA A O 1
ATOM 2092 N N . PHE A 1 316 ? 50.054 -48.048 13.077 1.00 20.64 296 PHE A N 1
ATOM 2093 C CA . PHE A 1 316 ? 48.999 -48.259 14.091 1.00 21.85 296 PHE A CA 1
ATOM 2094 C C . PHE A 1 316 ? 48.567 -49.703 14.312 1.00 20.43 296 PHE A C 1
ATOM 2095 O O . PHE A 1 316 ? 47.791 -50.001 15.229 1.00 19.63 296 PHE A O 1
ATOM 2103 N N . GLY A 1 317 ? 49.017 -50.610 13.457 1.00 19.24 297 GLY A N 1
ATOM 2104 C CA . GLY A 1 317 ? 48.587 -51.993 13.555 1.00 22.03 297 GLY A CA 1
ATOM 2105 C C . GLY A 1 317 ? 47.175 -52.215 13.022 1.00 19.78 297 GLY A C 1
ATOM 2106 O O . GLY A 1 317 ? 46.632 -51.342 12.329 1.00 19.40 297 GLY A O 1
ATOM 2107 N N . LEU A 1 318 ? 46.590 -53.364 13.349 1.00 18.99 298 LEU A N 1
ATOM 2108 C CA . LEU A 1 318 ? 45.316 -53.795 12.754 1.00 18.46 298 LEU A CA 1
ATOM 2109 C C . LEU A 1 318 ? 44.273 -54.131 13.819 1.00 19.05 298 LEU A C 1
ATOM 2110 O O . LEU A 1 318 ? 43.235 -54.706 13.526 1.00 20.39 298 LEU A O 1
ATOM 2115 N N . ASP A 1 319 ? 44.570 -53.778 15.061 1.00 22.26 299 ASP A N 1
ATOM 2116 C CA . ASP A 1 319 ? 43.685 -54.142 16.176 1.00 20.26 299 ASP A CA 1
ATOM 2117 C C . ASP A 1 319 ? 42.887 -53.006 16.756 1.00 19.51 299 ASP A C 1
ATOM 2118 O O . ASP A 1 319 ? 41.733 -53.200 17.178 1.00 24.81 299 ASP A O 1
ATOM 2123 N N . ARG A 1 320 ? 43.498 -51.842 16.861 1.00 20.39 300 ARG A N 1
ATOM 2124 C CA . ARG A 1 320 ? 42.839 -50.686 17.478 1.00 21.06 300 ARG A CA 1
ATOM 2125 C C . ARG A 1 320 ? 43.081 -49.426 16.689 1.00 20.01 300 ARG A C 1
ATOM 2126 O O . ARG A 1 320 ? 43.958 -48.633 17.015 1.00 21.13 300 ARG A O 1
ATOM 2134 N N . PRO A 1 321 ? 42.251 -49.172 15.677 1.00 14.89 301 PRO A N 1
ATOM 2135 C CA . PRO A 1 321 ? 41.017 -49.873 15.318 1.00 16.30 301 PRO A CA 1
ATOM 2136 C C . PRO A 1 321 ? 41.194 -51.126 14.480 1.00 16.97 301 PRO A C 1
ATOM 2137 O O . PRO A 1 321 ? 42.242 -51.324 13.816 1.00 17.15 301 PRO A O 1
ATOM 2141 N N . ARG A 1 322 ? 40.132 -51.929 14.440 1.00 15.90 302 ARG A N 1
ATOM 2142 C CA . ARG A 1 322 ? 40.051 -52.960 13.409 1.00 14.11 302 ARG A CA 1
ATOM 2143 C C . ARG A 1 322 ? 39.652 -52.263 12.123 1.00 18.61 302 ARG A C 1
ATOM 2144 O O . ARG A 1 322 ? 38.868 -51.333 12.157 1.00 15.97 302 ARG A O 1
ATOM 2152 N N . LEU A 1 323 ? 40.149 -52.759 10.987 1.00 17.24 303 LEU A N 1
ATOM 2153 C CA . LEU A 1 323 ? 39.796 -52.214 9.689 1.00 14.47 303 LEU A CA 1
ATOM 2154 C C . LEU A 1 323 ? 39.010 -53.289 8.937 1.00 15.02 303 LEU A C 1
ATOM 2155 O O . LEU A 1 323 ? 39.369 -54.464 8.970 1.00 17.31 303 LEU A O 1
ATOM 2160 N N . VAL A 1 324 ? 37.908 -52.902 8.293 1.00 13.92 304 VAL A N 1
ATOM 2161 C CA . VAL A 1 324 ? 37.019 -53.880 7.691 1.00 14.94 304 VAL A CA 1
ATOM 2162 C C . VAL A 1 324 ? 36.566 -53.346 6.343 1.00 16.22 304 VAL A C 1
ATOM 2163 O O . VAL A 1 324 ? 36.031 -52.258 6.239 1.00 15.62 304 VAL A O 1
ATOM 2167 N N . ASN A 1 325 ? 36.843 -54.099 5.280 1.00 15.76 305 ASN A N 1
ATOM 2168 C CA . ASN A 1 325 ? 36.427 -53.707 3.955 1.00 13.60 305 ASN A CA 1
ATOM 2169 C C . ASN A 1 325 ? 35.000 -54.163 3.745 1.00 18.11 305 ASN A C 1
ATOM 2170 O O . ASN A 1 325 ? 34.689 -55.330 3.951 1.00 19.66 305 ASN A O 1
ATOM 2175 N N . GLY A 1 326 ? 34.128 -53.266 3.322 1.00 17.60 306 GLY A N 1
ATOM 2176 C CA . GLY A 1 326 ? 32.732 -53.632 3.087 1.00 17.33 306 GLY A CA 1
ATOM 2177 C C . GLY A 1 326 ? 32.400 -53.398 1.628 1.00 17.33 306 GLY A C 1
ATOM 2178 O O . GLY A 1 326 ? 32.667 -52.344 1.080 1.00 18.78 306 GLY A O 1
ATOM 2179 N N . TYR A 1 327 ? 31.830 -54.413 0.988 1.00 16.70 307 TYR A N 1
ATOM 2180 C CA . TYR A 1 327 ? 31.343 -54.298 -0.371 1.00 16.93 307 TYR A CA 1
ATOM 2181 C C . TYR A 1 327 ? 29.818 -54.324 -0.325 1.00 16.01 307 TYR A C 1
ATOM 2182 O O . TYR A 1 327 ? 29.240 -55.110 0.407 1.00 17.81 307 TYR A O 1
ATOM 2191 N N . GLY A 1 328 ? 29.194 -53.454 -1.091 1.00 20.53 308 GLY A N 1
ATOM 2192 C CA . GLY A 1 328 ? 27.748 -53.462 -1.204 1.00 19.92 308 GLY A CA 1
ATOM 2193 C C . GLY A 1 328 ? 27.246 -52.521 -2.273 1.00 17.68 308 GLY A C 1
ATOM 2194 O O . GLY A 1 328 ? 28.022 -51.856 -2.967 1.00 18.18 308 GLY A O 1
ATOM 2195 N N . ILE A 1 329 ? 25.918 -52.430 -2.370 1.00 16.12 309 ILE A N 1
ATOM 2196 C CA . ILE A 1 329 ? 25.272 -51.793 -3.507 1.00 19.95 309 ILE A CA 1
ATOM 2197 C C . ILE A 1 329 ? 23.959 -51.214 -3.030 1.00 15.92 309 ILE A C 1
ATOM 2198 O O . ILE A 1 329 ? 23.299 -51.807 -2.167 1.00 18.18 309 ILE A O 1
ATOM 2203 N N . THR A 1 330 ? 23.576 -50.078 -3.582 1.00 16.18 310 THR A N 1
ATOM 2204 C CA . THR A 1 330 ? 22.305 -49.432 -3.202 1.00 19.55 310 THR A CA 1
ATOM 2205 C C . THR A 1 330 ? 21.141 -50.429 -3.329 1.00 23.27 310 THR A C 1
ATOM 2206 O O . THR A 1 330 ? 20.325 -50.564 -2.422 1.00 18.59 310 THR A O 1
ATOM 2210 N N . GLU A 1 331 ? 21.103 -51.142 -4.449 1.00 21.16 311 GLU A N 1
ATOM 2211 C CA . GLU A 1 331 ? 20.074 -52.172 -4.701 1.00 19.96 311 GLU A CA 1
ATOM 2212 C C . GLU A 1 331 ? 20.001 -53.328 -3.708 1.00 19.96 311 GLU A C 1
ATOM 2213 O O . GLU A 1 331 ? 18.989 -54.038 -3.667 1.00 22.15 311 GLU A O 1
ATOM 2219 N N . THR A 1 332 ? 21.041 -53.548 -2.894 1.00 17.38 312 THR A N 1
ATOM 2220 C CA . THR A 1 332 ? 20.994 -54.646 -1.932 1.00 15.83 312 THR A CA 1
ATOM 2221 C C . THR A 1 332 ? 21.247 -54.124 -0.484 1.00 14.02 312 THR A C 1
ATOM 2222 O O . THR A 1 332 ? 21.800 -54.818 0.362 1.00 18.26 312 THR A O 1
ATOM 2226 N N . THR A 1 333 ? 20.834 -52.881 -0.274 1.00 17.19 313 THR A N 1
ATOM 2227 C CA . THR A 1 333 ? 20.795 -52.281 1.071 1.00 16.35 313 THR A CA 1
ATOM 2228 C C . THR A 1 333 ? 22.182 -52.190 1.703 1.00 17.29 313 THR A C 1
ATOM 2229 O O . THR A 1 333 ? 22.489 -52.851 2.705 1.00 16.86 313 THR A O 1
ATOM 2233 N N . VAL A 1 334 ? 22.996 -51.368 1.039 1.00 18.12 314 VAL A N 1
ATOM 2234 C CA . VAL A 1 334 ? 24.254 -50.816 1.595 1.00 16.15 314 VAL A CA 1
ATOM 2235 C C . VAL A 1 334 ? 25.451 -51.742 1.626 1.00 13.83 314 VAL A C 1
ATOM 2236 O O . VAL A 1 334 ? 26.452 -51.461 0.925 1.00 19.33 314 VAL A O 1
ATOM 2240 N N . PHE A 1 335 ? 25.372 -52.823 2.411 1.00 15.68 315 PHE A N 1
ATOM 2241 C CA . PHE A 1 335 ? 26.478 -53.784 2.499 1.00 15.13 315 PHE A CA 1
ATOM 2242 C C . PHE A 1 335 ? 26.054 -55.226 2.255 1.00 17.71 315 PHE A C 1
ATOM 2243 O O . PHE A 1 335 ? 24.991 -55.656 2.705 1.00 17.74 315 PHE A O 1
ATOM 2251 N N . THR A 1 336 ? 26.909 -55.940 1.539 1.00 15.79 316 THR A N 1
ATOM 2252 C CA . THR A 1 336 ? 26.670 -57.350 1.190 1.00 19.60 316 THR A CA 1
ATOM 2253 C C . THR A 1 336 ? 27.717 -58.263 1.797 1.00 20.17 316 THR A C 1
ATOM 2254 O O . THR A 1 336 ? 27.365 -59.308 2.352 1.00 21.26 316 THR A O 1
ATOM 2258 N N . THR A 1 337 ? 29.009 -57.910 1.675 1.00 19.12 317 THR A N 1
ATOM 2259 C CA . THR A 1 337 ? 30.089 -58.756 2.218 1.00 18.35 317 THR A CA 1
ATOM 2260 C C . THR A 1 337 ? 31.036 -57.864 3.003 1.00 19.34 317 THR A C 1
ATOM 2261 O O . THR A 1 337 ? 31.074 -56.631 2.781 1.00 18.95 317 THR A O 1
ATOM 2265 N N . PHE A 1 338 ? 31.780 -58.487 3.912 1.00 18.49 318 PHE A N 1
ATOM 2266 C CA . PHE A 1 338 ? 32.844 -57.804 4.672 1.00 17.94 318 PHE A CA 1
ATOM 2267 C C . PHE A 1 338 ? 34.071 -58.691 4.802 1.00 19.90 318 PHE A C 1
ATOM 2268 O O . PHE A 1 338 ? 33.984 -59.926 4.940 1.00 21.29 318 PHE A O 1
ATOM 2276 N N . GLU A 1 339 ? 35.222 -58.046 4.795 1.00 18.33 319 GLU A N 1
ATOM 2277 C CA . GLU A 1 339 ? 36.478 -58.719 5.052 1.00 21.49 319 GLU A CA 1
ATOM 2278 C C . GLU A 1 339 ? 37.236 -57.891 6.083 1.00 19.11 319 GLU A C 1
ATOM 2279 O O . GLU A 1 339 ? 37.723 -56.792 5.784 1.00 19.76 319 GLU A O 1
ATOM 2285 N N . GLU A 1 340 ? 37.398 -58.424 7.290 1.00 19.72 320 GLU A N 1
ATOM 2286 C CA . GLU A 1 340 ? 38.249 -57.745 8.260 1.00 20.62 320 GLU A CA 1
ATOM 2287 C C . GLU A 1 340 ? 39.718 -57.846 7.820 1.00 24.54 320 GLU A C 1
ATOM 2288 O O . GLU A 1 340 ? 40.213 -58.940 7.467 1.00 25.10 320 GLU A O 1
ATOM 2294 N N . ILE A 1 341 ? 40.423 -56.719 7.817 1.00 18.80 321 ILE A N 1
ATOM 2295 C CA . ILE A 1 341 ? 41.809 -56.707 7.323 1.00 19.65 321 ILE A CA 1
ATOM 2296 C C . ILE A 1 341 ? 42.753 -57.445 8.286 1.00 20.59 321 ILE A C 1
ATOM 2297 O O . ILE A 1 341 ? 42.738 -57.224 9.507 1.00 24.17 321 ILE A O 1
ATOM 2302 N N . THR A 1 342 ? 43.594 -58.315 7.716 1.00 22.23 322 THR A N 1
ATOM 2303 C CA . THR A 1 342 ? 44.539 -59.118 8.481 1.00 25.03 322 THR A CA 1
ATOM 2304 C C . THR A 1 342 ? 45.937 -58.954 7.898 1.00 26.38 322 THR A C 1
ATOM 2305 O O . THR A 1 342 ? 46.125 -58.337 6.844 1.00 22.58 322 THR A O 1
ATOM 2309 N N . GLU A 1 343 ? 46.940 -59.498 8.578 1.00 23.89 323 GLU A N 1
ATOM 2310 C CA . GLU A 1 343 ? 48.274 -59.517 7.983 1.00 26.72 323 GLU A CA 1
ATOM 2311 C C . GLU A 1 343 ? 48.259 -60.190 6.611 1.00 23.87 323 GLU A C 1
ATOM 2312 O O . GLU A 1 343 ? 48.969 -59.753 5.694 1.00 24.88 323 GLU A O 1
ATOM 2318 N N . ALA A 1 344 ? 47.468 -61.246 6.462 1.00 26.09 324 ALA A N 1
ATOM 2319 C CA . ALA A 1 344 ? 47.405 -61.947 5.173 1.00 24.67 324 ALA A CA 1
ATOM 2320 C C . ALA A 1 344 ? 46.913 -61.013 4.061 1.00 27.39 324 ALA A C 1
ATOM 2321 O O . ALA A 1 344 ? 47.397 -61.075 2.930 1.00 22.11 324 ALA A O 1
ATOM 2323 N N . TYR A 1 345 ? 45.941 -60.147 4.374 1.00 21.61 325 TYR A N 1
ATOM 2324 C CA . TYR A 1 345 ? 45.488 -59.158 3.395 1.00 22.43 325 TYR A CA 1
ATOM 2325 C C . TYR A 1 345 ? 46.652 -58.277 2.934 1.00 19.88 325 TYR A C 1
ATOM 2326 O O . TYR A 1 345 ? 46.791 -57.956 1.730 1.00 22.45 325 TYR A O 1
ATOM 2335 N N . LEU A 1 346 ? 47.471 -57.835 3.882 1.00 18.02 326 LEU A N 1
ATOM 2336 C CA . LEU A 1 346 ? 48.560 -56.922 3.547 1.00 22.02 326 LEU A CA 1
ATOM 2337 C C . LEU A 1 346 ? 49.609 -57.616 2.677 1.00 23.90 326 LEU A C 1
ATOM 2338 O O . LEU A 1 346 ? 50.325 -56.955 1.934 1.00 25.12 326 LEU A O 1
ATOM 2343 N N . ALA A 1 347 ? 49.662 -58.940 2.741 1.00 22.67 327 ALA A N 1
ATOM 2344 C C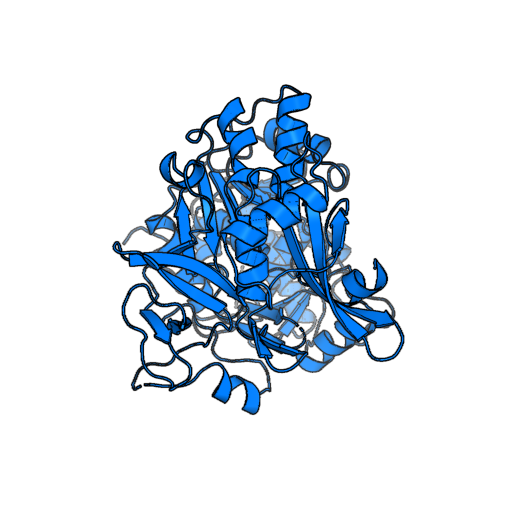A . ALA A 1 347 ? 50.720 -59.664 2.034 1.00 24.43 327 ALA A CA 1
ATOM 2345 C C . ALA A 1 347 ? 50.348 -60.101 0.615 1.00 30.91 327 ALA A C 1
ATOM 2346 O O . ALA A 1 347 ? 51.166 -60.725 -0.069 1.00 33.61 327 ALA A O 1
ATOM 2348 N N . GLN A 1 348 ? 49.138 -59.774 0.164 1.00 22.68 328 GLN A N 1
ATOM 2349 C CA . GLN A 1 348 ? 48.713 -60.140 -1.189 1.00 21.45 328 GLN A CA 1
ATOM 2350 C C . GLN A 1 348 ? 48.344 -58.881 -1.985 1.00 21.70 328 GLN A C 1
ATOM 2351 O O . GLN A 1 348 ? 48.154 -57.804 -1.373 1.00 21.76 328 GLN A O 1
ATOM 2357 N N . ASP A 1 349 ? 48.240 -59.000 -3.320 1.00 21.46 329 ASP A N 1
ATOM 2358 C CA . ASP A 1 349 ? 48.179 -57.802 -4.166 1.00 21.40 329 ASP A CA 1
ATOM 2359 C C . ASP A 1 349 ? 46.849 -57.560 -4.857 1.00 21.77 329 ASP A C 1
ATOM 2360 O O . ASP A 1 349 ? 46.765 -56.683 -5.753 1.00 20.89 329 ASP A O 1
ATOM 2365 N N . ALA A 1 350 ? 45.832 -58.320 -4.439 1.00 19.73 330 ALA A N 1
ATOM 2366 C CA . ALA A 1 350 ? 44.505 -58.235 -5.035 1.00 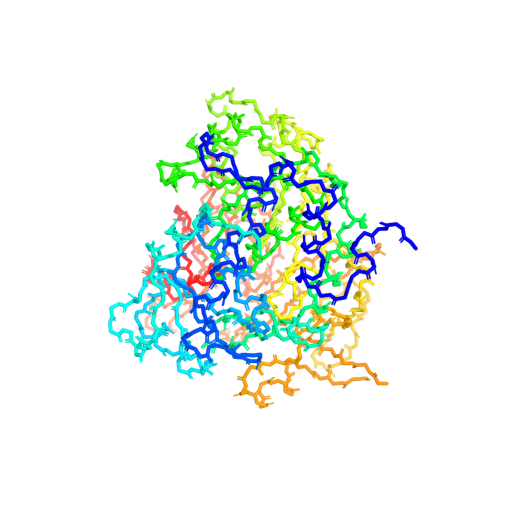17.70 330 ALA A CA 1
ATOM 2367 C C . ALA A 1 350 ? 43.523 -57.554 -4.080 1.00 19.09 330 ALA A C 1
ATOM 2368 O O . ALA A 1 350 ? 43.935 -57.003 -3.077 1.00 20.80 330 ALA A O 1
ATOM 2370 N N . SER A 1 351 ? 42.223 -57.645 -4.382 1.00 17.99 331 SER A N 1
ATOM 2371 C CA . SER A 1 351 ? 41.216 -56.997 -3.513 1.00 17.34 331 SER A CA 1
ATOM 2372 C C . SER A 1 351 ? 40.257 -58.078 -3.014 1.00 21.92 331 SER A C 1
ATOM 2373 O O . SER A 1 351 ? 39.685 -58.800 -3.825 1.00 25.23 331 SER A O 1
ATOM 2376 N N . ILE A 1 352 ? 40.127 -58.231 -1.702 1.00 20.89 332 ILE A N 1
ATOM 2377 C CA . ILE A 1 352 ? 39.272 -59.283 -1.150 1.00 18.05 332 ILE A CA 1
ATOM 2378 C C . ILE A 1 352 ? 38.114 -58.619 -0.384 1.00 19.20 332 ILE A C 1
ATOM 2379 O O . ILE A 1 352 ? 38.338 -57.803 0.534 1.00 20.34 332 ILE A O 1
ATOM 2384 N N . ILE A 1 353 ? 36.903 -58.955 -0.783 1.00 18.57 333 ILE A N 1
ATOM 2385 C CA . ILE A 1 353 ? 35.725 -58.321 -0.192 1.00 21.61 333 ILE A CA 1
ATOM 2386 C C . ILE A 1 353 ? 35.088 -59.249 0.833 1.00 23.66 333 ILE A C 1
ATOM 2387 O O . ILE A 1 353 ? 34.217 -58.841 1.571 1.00 22.57 333 ILE A O 1
ATOM 2392 N N . GLY A 1 354 ? 35.582 -60.474 0.917 1.00 21.16 334 GLY A N 1
ATOM 2393 C CA . GLY A 1 354 ? 35.206 -61.342 2.032 1.00 19.42 334 GLY A CA 1
ATOM 2394 C C . GLY A 1 354 ? 33.921 -62.137 1.905 1.00 25.79 334 GLY A C 1
ATOM 2395 O O . GLY A 1 354 ? 33.550 -62.565 0.805 1.00 27.91 334 GLY A O 1
ATOM 2396 N N . ARG A 1 355 ? 33.236 -62.347 3.034 1.00 21.38 335 ARG A N 1
ATOM 2397 C CA . ARG A 1 355 ? 32.059 -63.249 3.050 1.00 24.37 335 ARG A CA 1
ATOM 2398 C C . ARG A 1 355 ? 30.727 -62.507 3.081 1.00 23.79 335 ARG A C 1
ATOM 2399 O O . ARG A 1 355 ? 30.623 -61.440 3.689 1.00 23.70 335 ARG A O 1
ATOM 2407 N N . ALA A 1 356 ? 29.694 -63.083 2.459 1.00 26.46 336 ALA A N 1
ATOM 2408 C CA . ALA A 1 356 ? 28.384 -62.422 2.453 1.00 24.37 336 ALA A CA 1
ATOM 2409 C C . ALA A 1 356 ? 27.686 -62.506 3.798 1.00 25.78 336 ALA A C 1
ATOM 2410 O O . ALA A 1 356 ? 27.811 -63.491 4.536 1.00 24.23 336 ALA A O 1
ATOM 2412 N N . LEU A 1 357 ? 26.942 -61.454 4.104 1.00 21.52 337 LEU A N 1
ATOM 2413 C CA . LEU A 1 357 ? 26.152 -61.400 5.337 1.00 21.74 337 LEU A CA 1
ATOM 2414 C C . LEU A 1 357 ? 25.110 -62.498 5.295 1.00 25.85 337 LEU A C 1
ATOM 2415 O O . LEU A 1 357 ? 24.809 -63.011 4.231 1.00 23.27 337 LEU A O 1
ATOM 2420 N N . PRO A 1 358 ? 24.538 -62.826 6.458 1.00 23.09 338 PRO A N 1
ATOM 2421 C CA . PRO A 1 358 ? 23.664 -63.997 6.597 1.00 25.74 338 PRO A CA 1
ATOM 2422 C C . PRO A 1 358 ? 22.435 -63.972 5.713 1.00 24.76 338 PRO A C 1
ATOM 2423 O O . PRO A 1 358 ? 21.921 -65.052 5.389 1.00 31.04 338 PRO A O 1
ATOM 2427 N N . SER A 1 359 ? 21.931 -62.799 5.342 1.00 25.07 339 SER A N 1
ATOM 2428 C CA . SER A 1 359 ? 20.678 -62.758 4.577 1.00 29.64 339 SER A CA 1
ATOM 2429 C C . SER A 1 359 ? 20.869 -63.298 3.156 1.00 26.27 339 SER A C 1
ATOM 2430 O O . SER A 1 359 ? 19.906 -63.697 2.487 1.00 25.40 339 SER A O 1
ATOM 2433 N N . PHE A 1 360 ? 22.114 -63.335 2.699 1.00 27.35 340 PHE A N 1
ATOM 2434 C CA . PHE A 1 360 ? 22.350 -63.501 1.270 1.00 24.15 340 PHE A CA 1
ATOM 2435 C C . PHE A 1 360 ? 22.520 -64.929 0.770 1.00 24.65 340 PHE A C 1
ATOM 2436 O O . PHE A 1 360 ? 23.227 -65.740 1.379 1.00 29.29 340 PHE A O 1
ATOM 2444 N N . GLY A 1 361 ? 21.927 -65.191 -0.380 1.00 23.98 341 GLY A N 1
ATOM 2445 C CA . GLY A 1 361 ? 22.449 -66.253 -1.231 1.00 31.01 341 GLY A CA 1
ATOM 2446 C C . GLY A 1 361 ? 23.300 -65.615 -2.318 1.00 26.18 341 GLY A C 1
ATOM 2447 O O . GLY A 1 361 ? 23.111 -64.435 -2.653 1.00 26.74 341 GLY A O 1
ATOM 2448 N N . THR A 1 362 ? 24.233 -66.376 -2.888 1.00 28.66 342 THR A N 1
ATOM 2449 C CA . THR A 1 362 ? 25.071 -65.837 -3.987 1.00 25.32 342 THR A CA 1
ATOM 2450 C C . THR A 1 362 ? 25.194 -66.807 -5.181 1.00 32.89 342 THR A C 1
ATOM 2451 O O . THR A 1 362 ? 25.040 -68.009 -5.014 1.00 29.77 342 THR A O 1
ATOM 2455 N N . ARG A 1 363 ? 25.435 -66.264 -6.368 1.00 30.01 343 ARG A N 1
ATOM 2456 C CA . ARG A 1 363 ? 25.976 -67.053 -7.483 1.00 31.39 343 ARG A CA 1
ATOM 2457 C C . ARG A 1 363 ? 27.071 -66.238 -8.162 1.00 35.93 343 ARG A C 1
ATOM 2458 O O . ARG A 1 363 ? 27.030 -65.008 -8.161 1.00 30.49 343 ARG A O 1
ATOM 2466 N N . VAL A 1 364 ? 28.035 -66.926 -8.767 1.00 31.49 344 VAL A N 1
ATOM 2467 C CA . VAL A 1 364 ? 28.990 -66.275 -9.652 1.00 25.45 344 VAL A CA 1
ATOM 2468 C C . VAL A 1 364 ? 28.733 -66.873 -11.024 1.00 33.84 344 VAL A C 1
ATOM 2469 O O . VAL A 1 364 ? 28.849 -68.072 -11.202 1.00 35.92 344 VAL A O 1
ATOM 2473 N N . VAL A 1 365 ? 28.374 -66.025 -11.970 1.00 30.72 345 VAL A N 1
ATOM 2474 C CA . VAL A 1 365 ? 27.669 -66.447 -13.165 1.00 34.26 345 VAL A CA 1
ATOM 2475 C C . VAL A 1 365 ? 28.410 -66.069 -14.449 1.00 37.67 345 VAL A C 1
ATOM 2476 O O . VAL A 1 365 ? 28.819 -64.925 -14.640 1.00 33.14 345 VAL A O 1
ATOM 2480 N N . GLY A 1 366 ? 28.557 -67.030 -15.358 1.00 43.55 346 GLY A N 1
ATOM 2481 C CA . GLY A 1 366 ? 29.221 -66.752 -16.618 1.00 39.19 346 GLY A CA 1
ATOM 2482 C C . GLY A 1 366 ? 28.337 -66.101 -17.678 1.00 46.42 346 GLY A C 1
ATOM 2483 O O . GLY A 1 366 ? 27.158 -65.813 -17.454 1.00 46.08 346 GLY A O 1
ATOM 2484 N N . ASP A 1 367 ? 28.914 -65.868 -18.848 1.00 50.75 347 ASP A N 1
ATOM 2485 C CA . ASP A 1 367 ? 28.156 -65.31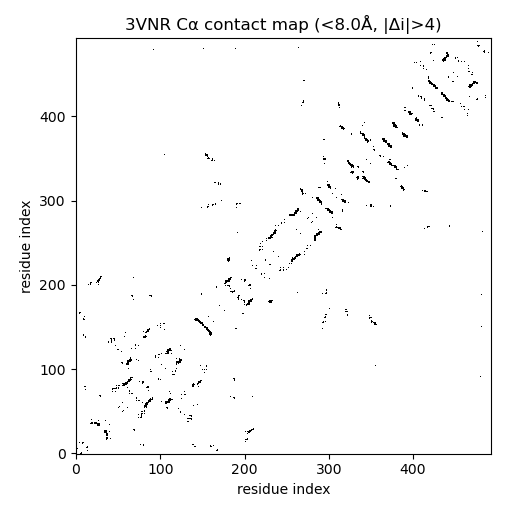2 -19.961 1.00 57.18 347 ASP A CA 1
ATOM 2486 C C . ASP A 1 367 ? 26.981 -66.214 -20.332 1.00 57.97 347 ASP A C 1
ATOM 2487 O O . ASP A 1 367 ? 25.840 -65.753 -20.411 1.00 64.50 347 ASP A O 1
ATOM 2492 N N . ASP A 1 368 ? 27.253 -67.500 -20.530 1.00 47.81 348 ASP A N 1
ATOM 2493 C CA . ASP A 1 368 ? 26.188 -68.451 -20.852 1.00 55.90 348 ASP A CA 1
ATOM 2494 C C . ASP A 1 368 ? 25.062 -68.489 -19.806 1.00 58.08 348 ASP A C 1
ATOM 2495 O O . ASP A 1 368 ? 24.073 -69.212 -19.979 1.00 56.87 348 ASP A O 1
ATOM 2500 N N . GLY A 1 369 ? 25.210 -67.736 -18.717 1.00 51.61 349 GLY A N 1
ATOM 2501 C CA . GLY A 1 369 ? 24.192 -67.716 -17.677 1.00 50.28 349 GLY A CA 1
ATOM 2502 C C . GLY A 1 369 ? 24.298 -68.856 -16.674 1.00 42.98 349 GLY A C 1
ATOM 2503 O O . GLY A 1 369 ? 23.455 -69.020 -15.793 1.00 46.13 349 GLY A O 1
ATOM 2504 N N . ARG A 1 370 ? 25.348 -69.653 -16.801 1.00 44.71 350 ARG A N 1
ATOM 2505 C CA . ARG A 1 370 ? 25.540 -70.778 -15.903 1.00 42.51 350 ARG A CA 1
ATOM 2506 C C . ARG A 1 370 ? 26.620 -70.444 -14.874 1.00 44.35 350 ARG A C 1
ATOM 2507 O O . ARG A 1 370 ? 27.493 -69.618 -15.142 1.00 41.74 350 ARG A O 1
ATOM 2515 N N . ASP A 1 371 ? 26.557 -71.080 -13.706 1.00 40.03 351 ASP A N 1
ATOM 2516 C CA . ASP A 1 371 ? 27.554 -70.859 -12.656 1.00 43.16 351 ASP A CA 1
ATOM 2517 C C . ASP A 1 371 ? 28.953 -71.181 -13.146 1.00 49.77 351 ASP A C 1
ATOM 2518 O O . ASP A 1 371 ? 29.160 -72.148 -13.881 1.00 47.24 351 ASP A O 1
ATOM 2523 N N . VAL A 1 372 ? 29.924 -70.381 -12.726 1.00 42.12 352 VAL A N 1
ATOM 2524 C CA . VAL A 1 372 ? 31.304 -70.639 -13.106 1.00 42.85 352 VAL A CA 1
ATOM 2525 C C . VAL A 1 372 ? 31.830 -71.749 -12.197 1.00 43.00 352 VAL A C 1
ATOM 2526 O O . VAL A 1 372 ? 31.161 -72.141 -11.252 1.00 43.46 352 VAL A O 1
ATOM 2530 N N . ALA A 1 373 ? 33.003 -72.295 -12.498 1.00 45.99 353 ALA A N 1
ATOM 2531 C CA . ALA A 1 373 ? 33.598 -73.263 -11.587 1.00 45.86 353 ALA A CA 1
ATOM 2532 C C . ALA A 1 373 ? 34.356 -72.481 -10.527 1.00 47.64 353 ALA A C 1
ATOM 2533 O O . ALA A 1 373 ? 35.001 -71.485 -10.843 1.00 47.86 353 ALA A O 1
ATOM 2535 N N . PRO A 1 374 ? 34.274 -72.918 -9.265 1.00 52.04 354 PRO A N 1
ATOM 2536 C CA . PRO A 1 374 ? 34.939 -72.155 -8.207 1.00 52.76 354 PRO A CA 1
ATOM 2537 C C . PRO A 1 374 ? 36.315 -71.661 -8.640 1.00 51.27 354 PRO A C 1
ATOM 2538 O O . PRO A 1 374 ? 37.090 -72.418 -9.213 1.00 49.90 354 PRO A O 1
ATOM 2542 N N . GLY A 1 375 ? 36.593 -70.387 -8.388 1.00 47.31 355 GLY A N 1
ATOM 2543 C CA . GLY A 1 375 ? 37.883 -69.806 -8.708 1.00 41.33 355 GLY A CA 1
ATOM 2544 C C . GLY A 1 375 ? 37.863 -68.987 -9.977 1.00 39.95 355 GLY A C 1
ATOM 2545 O O . GLY A 1 375 ? 38.701 -68.107 -10.165 1.00 42.32 355 GLY A O 1
ATOM 2546 N N . GLU A 1 376 ? 36.915 -69.291 -10.863 1.00 37.01 356 GLU A N 1
ATOM 2547 C CA . GLU A 1 376 ? 36.768 -68.549 -12.107 1.00 37.21 356 GLU A CA 1
ATOM 2548 C C . GLU A 1 376 ? 36.011 -67.258 -11.847 1.00 35.53 356 GLU A C 1
ATOM 2549 O O . GLU A 1 376 ? 35.181 -67.192 -10.939 1.00 36.15 356 GLU A O 1
ATOM 2555 N N . THR A 1 377 ? 36.295 -66.250 -12.659 1.00 35.97 357 THR A N 1
ATOM 2556 C CA . THR A 1 377 ? 35.653 -64.946 -12.542 1.00 35.03 357 THR A CA 1
ATOM 2557 C C . THR A 1 377 ? 34.309 -64.979 -13.238 1.00 37.80 357 THR A C 1
ATOM 2558 O O . THR A 1 377 ? 34.183 -65.530 -14.338 1.00 33.31 357 THR A O 1
ATOM 2562 N N . GLY A 1 378 ? 33.294 -64.427 -12.580 1.00 29.96 358 GLY A N 1
ATOM 2563 C CA . GLY A 1 378 ? 31.961 -64.327 -13.162 1.00 29.88 358 GLY A CA 1
ATOM 2564 C C . GLY A 1 378 ? 31.227 -63.150 -12.534 1.00 28.98 358 GLY A C 1
ATOM 2565 O O . GLY A 1 378 ? 31.818 -62.461 -11.691 1.00 25.73 358 GLY A O 1
ATOM 2566 N N . GLU A 1 379 ? 29.970 -62.923 -12.932 1.00 30.25 359 GLU A N 1
ATOM 2567 C CA . GLU A 1 379 ? 29.170 -61.822 -12.371 1.00 24.33 359 GLU A CA 1
ATOM 2568 C C . GLU A 1 379 ? 28.531 -62.267 -11.066 1.00 29.42 359 GLU A C 1
ATOM 2569 O O . GLU A 1 379 ? 27.944 -63.336 -10.986 1.00 27.33 359 GLU A O 1
ATOM 2575 N N . LEU A 1 380 ? 28.686 -61.461 -10.014 1.00 22.58 360 LEU A N 1
ATOM 2576 C CA . LEU A 1 380 ? 28.011 -61.749 -8.758 1.00 26.45 360 LEU A CA 1
ATOM 2577 C C . LEU A 1 380 ? 26.510 -61.503 -8.896 1.00 19.09 360 LEU A C 1
ATOM 2578 O O . LEU A 1 380 ? 26.073 -60.441 -9.408 1.00 22.69 360 LEU A O 1
ATOM 2583 N N . TRP A 1 381 ? 25.742 -62.513 -8.485 1.00 26.42 361 TRP A N 1
ATOM 2584 C CA . TRP A 1 381 ? 24.292 -62.404 -8.368 1.00 26.90 361 TRP A CA 1
ATOM 2585 C C . TRP A 1 381 ? 23.960 -62.588 -6.890 1.00 20.36 361 TRP A C 1
ATOM 2586 O O . TRP A 1 381 ? 24.516 -63.456 -6.219 1.00 22.98 361 TRP A O 1
ATOM 2597 N N . LEU A 1 382 ? 23.001 -61.808 -6.398 1.00 20.98 362 LEU A N 1
ATOM 2598 C CA . LEU A 1 382 ? 22.665 -61.831 -4.991 1.00 25.51 362 LEU A CA 1
ATOM 2599 C C . LEU A 1 382 ? 21.164 -62.103 -4.763 1.00 19.88 362 LEU A C 1
ATOM 2600 O O . LEU A 1 382 ? 20.334 -61.595 -5.512 1.00 25.77 362 LEU A O 1
ATOM 2605 N N . SER A 1 383 ? 20.846 -62.853 -3.713 1.00 23.67 363 SER A N 1
ATOM 2606 C CA . SER A 1 383 ? 19.446 -63.053 -3.323 1.00 25.56 363 SER A CA 1
ATOM 2607 C C . SER A 1 383 ? 19.217 -62.733 -1.858 1.00 22.81 363 SER A C 1
ATOM 2608 O O . SER A 1 383 ? 20.150 -62.669 -1.083 1.00 24.56 363 SER A O 1
ATOM 2611 N N . GLY A 1 384 ? 17.952 -62.614 -1.456 1.00 24.94 364 GLY A N 1
ATOM 2612 C CA . GLY A 1 384 ? 17.674 -62.513 -0.037 1.00 23.87 364 GLY A CA 1
ATOM 2613 C C . GLY A 1 384 ? 16.968 -61.250 0.401 1.00 20.54 364 GLY A C 1
ATOM 2614 O O . GLY A 1 384 ? 16.639 -60.383 -0.404 1.00 22.03 364 GLY A O 1
ATOM 2615 N N . ALA A 1 385 ? 16.770 -61.165 1.710 1.00 22.82 365 ALA A N 1
ATOM 2616 C CA . ALA A 1 385 ? 15.963 -60.109 2.339 1.00 23.38 365 ALA A CA 1
ATOM 2617 C C . ALA A 1 385 ? 16.482 -58.674 2.166 1.00 23.54 365 ALA A C 1
ATOM 2618 O O . ALA A 1 385 ? 15.741 -57.714 2.418 1.00 22.33 365 ALA A O 1
ATOM 2620 N N . GLN A 1 386 ? 17.737 -58.509 1.745 1.00 23.90 366 GLN A N 1
ATOM 2621 C CA . GLN A 1 386 ? 18.265 -57.159 1.519 1.00 18.15 366 GLN A CA 1
ATOM 2622 C C . GLN A 1 386 ? 18.076 -56.627 0.116 1.00 18.84 366 GLN A C 1
ATOM 2623 O O . GLN A 1 386 ? 18.348 -55.452 -0.179 1.00 19.19 366 GLN A O 1
ATOM 2629 N N . LEU A 1 387 ? 17.555 -57.473 -0.778 1.00 20.87 367 LEU A N 1
ATOM 2630 C CA . LEU A 1 387 ? 17.266 -56.985 -2.106 1.00 19.30 367 LEU A CA 1
ATOM 2631 C C . LEU A 1 387 ? 16.104 -56.011 -2.131 1.00 25.28 367 LEU A C 1
ATOM 2632 O O . LEU A 1 387 ? 15.005 -56.272 -1.590 1.00 23.35 367 LEU A O 1
ATOM 2637 N N . ALA A 1 388 ? 16.352 -54.878 -2.762 1.00 19.42 368 ALA A N 1
ATOM 2638 C CA . ALA A 1 388 ? 15.298 -53.939 -3.097 1.00 20.82 368 ALA A CA 1
ATOM 2639 C C . ALA A 1 388 ? 14.272 -54.669 -3.992 1.00 28.22 368 ALA A C 1
ATOM 2640 O O . ALA A 1 388 ? 14.601 -55.707 -4.613 1.00 27.34 368 ALA A O 1
ATOM 2642 N N . GLU A 1 389 ? 13.055 -54.119 -4.030 1.00 33.42 369 GLU A N 1
ATOM 2643 C CA . GLU A 1 389 ? 11.932 -54.662 -4.805 1.00 36.78 369 GLU A CA 1
ATOM 2644 C C . GLU A 1 389 ? 12.162 -54.567 -6.315 1.00 40.67 369 GLU A C 1
ATOM 2645 O O . GLU A 1 389 ? 11.615 -55.357 -7.089 1.00 47.86 369 GLU A O 1
ATOM 2651 N N . GLY A 1 390 ? 12.960 -53.592 -6.730 1.00 34.61 370 GLY A N 1
ATOM 2652 C CA . GLY A 1 390 ? 13.154 -53.287 -8.138 1.00 31.13 370 GLY A CA 1
ATOM 2653 C C . GLY A 1 390 ? 13.481 -51.816 -8.214 1.00 37.19 370 GLY A C 1
ATOM 2654 O O . GLY A 1 390 ? 13.703 -51.209 -7.159 1.00 38.19 370 GLY A O 1
ATOM 2655 N N . TYR A 1 391 ? 13.526 -51.244 -9.422 1.00 25.82 371 TYR A N 1
ATOM 2656 C CA . TYR A 1 391 ? 13.715 -49.821 -9.598 1.00 25.26 371 TYR A CA 1
ATOM 2657 C C . TYR A 1 391 ? 12.368 -49.127 -9.635 1.00 33.35 371 TYR A C 1
ATOM 2658 O O . TYR A 1 391 ? 11.337 -49.776 -9.829 1.00 39.35 371 TYR A O 1
ATOM 2667 N N . LEU A 1 392 ? 12.370 -47.813 -9.457 1.00 26.74 372 LEU A N 1
ATOM 2668 C CA . LEU A 1 392 ? 11.116 -47.048 -9.465 1.00 26.13 372 LEU A CA 1
ATOM 2669 C C . LEU A 1 392 ? 10.659 -46.782 -10.911 1.00 31.07 372 LEU A C 1
ATOM 2670 O O . LEU A 1 392 ? 11.361 -46.154 -11.683 1.00 32.31 372 LEU A O 1
ATOM 2675 N N . ARG A 1 393 ? 9.489 -47.292 -11.275 1.00 36.59 373 ARG A N 1
ATOM 2676 C CA . ARG A 1 393 ? 8.936 -47.016 -12.603 1.00 39.19 373 ARG A CA 1
ATOM 2677 C C . ARG A 1 393 ? 9.913 -47.348 -13.748 1.00 34.94 373 ARG A C 1
ATOM 2678 O O . ARG A 1 393 ? 10.088 -46.552 -14.671 1.00 41.50 373 ARG A O 1
ATOM 2686 N N . ARG A 1 394 ? 10.567 -48.500 -13.674 1.00 33.24 374 ARG A N 1
ATOM 2687 C CA . ARG A 1 394 ? 11.448 -48.939 -14.759 1.00 36.53 374 ARG A CA 1
ATOM 2688 C C . ARG A 1 394 ? 11.264 -50.432 -14.921 1.00 38.24 374 ARG A C 1
ATOM 2689 O O . ARG A 1 394 ? 12.174 -51.205 -14.680 1.00 32.65 374 ARG A O 1
ATOM 2697 N N . PRO A 1 395 ? 10.070 -50.851 -15.353 1.00 37.95 375 PRO A N 1
ATOM 2698 C CA . PRO A 1 395 ? 9.792 -52.291 -15.402 1.00 34.81 375 PRO A CA 1
ATOM 2699 C C . PRO A 1 395 ? 10.802 -53.036 -16.282 1.00 33.59 375 PRO A C 1
ATOM 2700 O O . PRO A 1 395 ? 11.219 -54.149 -15.957 1.00 38.29 375 PRO A O 1
ATOM 2704 N N . GLU A 1 396 ? 11.193 -52.413 -17.384 1.00 38.57 376 GLU A N 1
ATOM 2705 C CA . GLU A 1 396 ? 12.136 -53.016 -18.322 1.00 44.39 376 GLU A CA 1
ATOM 2706 C C . GLU A 1 396 ? 13.478 -53.351 -17.629 1.00 40.84 376 GLU A C 1
ATOM 2707 O O . GLU A 1 396 ? 13.943 -54.506 -17.624 1.00 35.74 376 GLU A O 1
ATOM 2713 N N . LEU A 1 397 ? 14.084 -52.332 -17.028 1.00 36.04 377 LEU A N 1
ATOM 2714 C CA . LEU A 1 397 ? 15.344 -52.511 -16.296 1.00 35.92 377 LEU A CA 1
ATOM 2715 C C . LEU A 1 397 ? 15.229 -53.520 -15.148 1.00 32.77 377 LEU A C 1
ATOM 2716 O O . LEU A 1 397 ? 16.099 -54.377 -14.961 1.00 30.66 377 LEU A O 1
ATOM 2721 N N . THR A 1 398 ? 14.150 -53.421 -14.380 1.00 31.17 378 THR A N 1
ATOM 2722 C CA . THR A 1 398 ? 13.944 -54.307 -13.245 1.00 29.84 378 THR A CA 1
ATOM 2723 C C . THR A 1 398 ? 13.927 -55.764 -13.635 1.00 30.03 378 THR A C 1
ATOM 2724 O O . THR A 1 398 ? 14.563 -56.578 -12.993 1.00 31.90 378 THR A O 1
ATOM 2728 N N . ALA A 1 399 ? 13.189 -56.103 -14.694 1.00 32.95 379 ALA A N 1
ATOM 2729 C CA . ALA A 1 399 ? 13.147 -57.481 -15.156 1.00 33.79 379 ALA A CA 1
ATOM 2730 C C . ALA A 1 399 ? 14.537 -57.992 -15.545 1.00 31.38 379 ALA A C 1
ATOM 2731 O O . ALA A 1 399 ? 14.874 -59.152 -15.318 1.00 34.24 379 ALA A O 1
ATOM 2733 N N . GLU A 1 400 ? 15.338 -57.118 -16.128 1.00 28.58 380 GLU A N 1
ATOM 2734 C CA . GLU A 1 400 ? 16.680 -57.507 -16.529 1.00 36.56 380 GLU A CA 1
ATOM 2735 C C . GLU A 1 400 ? 17.618 -57.656 -15.338 1.00 35.84 380 GLU A C 1
ATOM 2736 O O . GLU A 1 400 ? 18.362 -58.637 -15.238 1.00 35.51 380 GLU A O 1
ATOM 2742 N N . LYS A 1 401 ? 17.568 -56.686 -14.428 1.00 33.75 381 LYS A N 1
ATOM 2743 C CA . LYS A 1 401 ? 18.503 -56.656 -13.286 1.00 32.27 381 LYS A CA 1
ATOM 2744 C C . LYS A 1 401 ? 18.078 -57.550 -12.116 1.00 35.61 381 LYS A C 1
ATOM 2745 O O . LYS A 1 401 ? 18.920 -58.003 -11.313 1.00 29.50 381 LYS A O 1
ATOM 2751 N N . PHE A 1 402 ? 16.778 -57.831 -12.022 1.00 29.04 382 PHE A N 1
ATOM 2752 C CA . PHE A 1 402 ? 16.283 -58.721 -10.966 1.00 29.31 382 PHE A CA 1
ATOM 2753 C C . PHE A 1 402 ? 15.583 -59.995 -11.502 1.00 36.32 382 PHE A C 1
ATOM 2754 O O . PHE A 1 402 ? 14.373 -60.178 -11.316 1.00 33.62 382 PHE A O 1
ATOM 2762 N N . PRO A 1 403 ? 16.336 -60.888 -12.147 1.00 35.71 383 PRO A N 1
ATOM 2763 C CA . PRO A 1 403 ? 15.738 -62.108 -12.715 1.00 38.92 383 PRO A CA 1
ATOM 2764 C C . PRO A 1 403 ? 15.339 -63.133 -11.652 1.00 42.72 383 PRO A C 1
ATOM 2765 O O . PRO A 1 403 ? 15.874 -63.102 -10.541 1.00 40.90 383 PRO A O 1
ATOM 2769 N N . GLU A 1 404 ? 14.409 -64.029 -11.986 1.00 37.19 384 GLU A N 1
ATOM 2770 C CA . GLU A 1 404 ? 14.108 -65.175 -11.124 1.00 38.49 384 GLU A CA 1
ATOM 2771 C C . GLU A 1 404 ? 14.768 -66.423 -11.712 1.00 47.01 384 GLU A C 1
ATOM 2772 O O . GLU A 1 404 ? 14.877 -66.554 -12.931 1.00 43.18 384 GLU A O 1
ATOM 2778 N N . VAL A 1 405 ? 15.204 -67.333 -10.847 1.00 43.24 385 VAL A N 1
ATOM 2779 C CA . VAL A 1 405 ? 15.898 -68.543 -11.281 1.00 50.44 385 VAL A CA 1
ATOM 2780 C C . VAL A 1 405 ? 15.599 -69.743 -10.389 1.00 53.70 385 VAL A C 1
ATOM 2781 O O . VAL A 1 405 ? 14.580 -69.782 -9.703 1.00 53.43 385 VAL A O 1
ATOM 2785 N N . SER A 1 413 ? 11.955 -71.503 -7.053 1.00 57.28 393 SER A N 1
ATOM 2786 C CA . SER A 1 413 ? 12.251 -70.216 -7.682 1.00 60.31 393 SER A CA 1
ATOM 2787 C C . SER A 1 413 ? 12.871 -69.190 -6.714 1.00 62.52 393 SER A C 1
ATOM 2788 O O . SER A 1 413 ? 12.329 -68.923 -5.638 1.00 59.00 393 SER A O 1
ATOM 2791 N N . VAL A 1 414 ? 13.997 -68.604 -7.117 1.00 49.94 394 VAL A N 1
ATOM 2792 C CA . VAL A 1 414 ? 14.691 -67.623 -6.281 1.00 47.81 394 VAL A CA 1
ATOM 2793 C C . VAL A 1 414 ? 14.934 -66.340 -7.067 1.00 43.45 394 VAL A C 1
ATOM 2794 O O . VAL A 1 414 ? 15.411 -66.389 -8.194 1.00 39.73 394 VAL A O 1
ATOM 2798 N N . ARG A 1 415 ? 14.590 -65.194 -6.471 1.00 39.35 395 ARG A N 1
ATOM 2799 C CA . ARG A 1 415 ? 14.782 -63.891 -7.101 1.00 33.92 395 ARG A CA 1
ATOM 2800 C C . ARG A 1 415 ? 16.197 -63.383 -6.827 1.00 34.04 395 ARG A C 1
ATOM 2801 O O . ARG A 1 415 ? 16.639 -63.417 -5.666 1.00 26.79 395 ARG A O 1
ATOM 2809 N N . TYR A 1 416 ? 16.888 -62.938 -7.882 1.00 33.63 396 TYR A N 1
ATOM 2810 C CA . TYR A 1 416 ? 18.275 -62.453 -7.768 1.00 32.29 396 TYR A CA 1
ATOM 2811 C C . TYR A 1 416 ? 18.410 -61.024 -8.239 1.00 29.49 396 TYR A C 1
ATOM 2812 O O . TYR A 1 416 ? 17.550 -60.501 -8.964 1.00 31.00 396 TYR A O 1
ATOM 2821 N N . TYR A 1 417 ? 19.531 -60.398 -7.851 1.00 28.07 397 TYR A N 1
ATOM 2822 C CA . TYR A 1 417 ? 19.930 -59.127 -8.400 1.00 25.24 397 TYR A CA 1
ATOM 2823 C C . TYR A 1 417 ? 21.287 -59.322 -9.096 1.00 21.58 397 TYR A C 1
ATOM 2824 O O . TYR A 1 417 ? 22.188 -59.917 -8.512 1.00 25.60 397 TYR A O 1
ATOM 2833 N N . ARG A 1 418 ? 21.390 -58.856 -10.340 1.00 23.81 398 ARG A N 1
ATOM 2834 C CA . ARG A 1 418 ? 22.643 -58.959 -11.079 1.00 23.66 398 ARG A CA 1
ATOM 2835 C C . ARG A 1 418 ? 23.465 -57.705 -10.822 1.00 20.49 398 ARG A C 1
ATOM 2836 O O . ARG A 1 418 ? 23.078 -56.593 -11.222 1.00 24.90 398 ARG A O 1
ATOM 2844 N N . THR A 1 419 ? 24.579 -57.903 -10.133 1.00 23.94 399 THR A N 1
ATOM 2845 C CA . THR A 1 419 ? 25.293 -56.774 -9.544 1.00 24.04 399 THR A CA 1
ATOM 2846 C C . THR A 1 419 ? 25.990 -55.939 -10.612 1.00 29.13 399 THR A C 1
ATOM 2847 O O . THR A 1 419 ? 26.268 -54.759 -10.407 1.00 21.77 399 THR A O 1
ATOM 2851 N N . GLY A 1 420 ? 26.288 -56.544 -11.762 1.00 23.66 400 GLY A N 1
ATOM 2852 C CA . GLY A 1 420 ? 27.168 -55.861 -12.690 1.00 22.53 400 GLY A CA 1
ATOM 2853 C C . GLY A 1 420 ? 28.635 -55.855 -12.240 1.00 23.31 400 GLY A C 1
ATOM 2854 O O . GLY A 1 420 ? 29.468 -55.142 -12.832 1.00 24.39 400 GLY A O 1
ATOM 2855 N N . ASP A 1 421 ? 28.948 -56.621 -11.193 1.00 20.81 401 ASP A N 1
ATOM 2856 C CA . ASP A 1 421 ? 30.308 -56.725 -10.675 1.00 21.10 401 ASP A CA 1
ATOM 2857 C C . ASP A 1 421 ? 30.883 -58.112 -10.957 1.00 24.07 401 ASP A C 1
ATOM 2858 O O . ASP A 1 421 ? 30.221 -59.136 -10.740 1.00 24.66 401 ASP A O 1
ATOM 2863 N N . LEU A 1 422 ? 32.143 -58.134 -11.388 1.00 25.13 402 LEU A N 1
ATOM 2864 C CA . LEU A 1 422 ? 32.881 -59.373 -11.555 1.00 24.05 402 LEU A CA 1
ATOM 2865 C C . LEU A 1 422 ? 33.632 -59.686 -10.272 1.00 23.55 402 LEU A C 1
ATOM 2866 O O . LEU A 1 422 ? 34.311 -58.807 -9.718 1.00 24.44 402 LEU A O 1
ATOM 2871 N N . VAL A 1 423 ? 33.501 -60.925 -9.808 1.00 22.16 403 VAL A N 1
ATOM 2872 C CA . VAL A 1 423 ? 34.198 -61.421 -8.634 1.00 21.13 403 VAL A CA 1
ATOM 2873 C C . VAL A 1 423 ? 34.706 -62.823 -8.950 1.00 23.65 403 VAL A C 1
ATOM 2874 O O . VAL A 1 423 ? 34.387 -63.400 -9.996 1.00 29.26 403 VAL A O 1
ATOM 2878 N N . SER A 1 424 ? 35.489 -63.352 -8.026 1.00 27.09 404 SER A N 1
ATOM 2879 C CA . SER A 1 424 ? 35.925 -64.723 -8.084 1.00 26.06 404 SER A CA 1
ATOM 2880 C C . SER A 1 424 ? 35.901 -65.252 -6.675 1.00 33.03 404 SER A C 1
ATOM 2881 O O . SER A 1 424 ? 36.160 -64.513 -5.714 1.00 34.99 404 SER A O 1
ATOM 2884 N N . GLU A 1 425 ? 35.548 -66.519 -6.533 1.00 28.29 405 GLU A N 1
ATOM 2885 C CA . GLU A 1 425 ? 35.489 -67.155 -5.216 1.00 34.02 405 GLU A CA 1
ATOM 2886 C C . GLU A 1 425 ? 36.835 -67.754 -4.873 1.00 46.48 405 GLU A C 1
ATOM 2887 O O . GLU A 1 425 ? 37.401 -68.521 -5.655 1.00 46.04 405 GLU A O 1
ATOM 2893 N N . LEU A 1 426 ? 37.355 -67.409 -3.702 1.00 36.23 406 LEU A N 1
ATOM 2894 C CA . LEU A 1 426 ? 38.565 -68.053 -3.215 1.00 49.50 406 LEU A CA 1
ATOM 2895 C C . LEU A 1 426 ? 38.189 -69.432 -2.647 1.00 45.08 406 LEU A C 1
ATOM 2896 O O . LEU A 1 426 ? 37.000 -69.714 -2.425 1.00 46.26 406 LEU A O 1
ATOM 2901 N N . PRO A 1 427 ? 39.194 -70.301 -2.456 1.00 50.97 407 PRO A N 1
ATOM 2902 C CA . PRO A 1 427 ? 38.998 -71.664 -1.947 1.00 52.94 407 PRO A CA 1
ATOM 2903 C C . PRO A 1 427 ? 38.108 -71.713 -0.702 1.00 63.06 407 PRO A C 1
ATOM 2904 O O . PRO A 1 427 ? 37.336 -72.667 -0.545 1.00 61.57 407 PRO A O 1
ATOM 2908 N N . ASP A 1 428 ? 38.196 -70.697 0.158 1.00 58.30 408 ASP A N 1
ATOM 2909 C CA . ASP A 1 428 ? 37.476 -70.729 1.430 1.00 48.33 408 ASP A CA 1
ATOM 2910 C C . ASP A 1 428 ? 36.081 -70.090 1.417 1.00 48.41 408 ASP A C 1
ATOM 2911 O O . ASP A 1 428 ? 35.404 -70.063 2.446 1.00 56.61 408 ASP A O 1
ATOM 2916 N N . GLY A 1 429 ? 35.643 -69.591 0.258 1.00 40.12 409 GLY A N 1
ATOM 2917 C CA . GLY A 1 429 ? 34.315 -69.003 0.147 1.00 47.29 409 GLY A CA 1
ATOM 2918 C C . GLY A 1 429 ? 34.282 -67.477 0.180 1.00 37.96 409 GLY A C 1
ATOM 2919 O O . GLY A 1 429 ? 33.256 -66.865 -0.135 1.00 43.16 409 GLY A O 1
ATOM 2920 N N . ARG A 1 430 ? 35.394 -66.863 0.587 1.00 46.76 410 ARG A N 1
ATOM 2921 C CA . ARG A 1 430 ? 35.533 -65.407 0.519 1.00 32.35 410 ARG A CA 1
ATOM 2922 C C . ARG A 1 430 ? 35.610 -65.011 -0.966 1.00 34.75 410 ARG A C 1
ATOM 2923 O O . ARG A 1 430 ? 36.138 -65.769 -1.801 1.00 34.53 410 ARG A O 1
ATOM 2931 N N . PHE A 1 431 ? 35.115 -63.822 -1.306 1.00 24.16 411 PHE A N 1
ATOM 2932 C CA . PHE A 1 431 ? 35.156 -63.359 -2.679 1.00 24.83 411 PHE A CA 1
ATOM 2933 C C . PHE A 1 431 ? 36.285 -62.368 -2.881 1.00 27.64 411 PHE A C 1
ATOM 2934 O O . PHE A 1 431 ? 36.566 -61.562 -1.986 1.00 21.95 411 PHE A O 1
ATOM 2942 N N . ALA A 1 432 ? 36.929 -62.440 -4.048 1.00 25.03 412 ALA A N 1
ATOM 2943 C CA . ALA A 1 432 ? 37.859 -61.407 -4.509 1.00 22.47 412 ALA A CA 1
ATOM 2944 C C . ALA A 1 432 ? 37.073 -60.507 -5.436 1.00 24.66 412 ALA A C 1
ATOM 2945 O O . ALA A 1 432 ? 36.265 -60.991 -6.229 1.00 24.26 412 ALA A O 1
ATOM 2947 N N . TYR A 1 433 ? 37.273 -59.190 -5.339 1.00 22.54 413 TYR A N 1
ATOM 2948 C CA . TYR A 1 433 ? 36.600 -58.265 -6.223 1.00 21.95 413 TYR A CA 1
ATOM 2949 C C . TYR A 1 433 ? 37.456 -57.980 -7.437 1.00 22.20 413 TYR A C 1
ATOM 2950 O O . TYR A 1 433 ? 38.599 -57.574 -7.286 1.00 21.66 413 TYR A O 1
ATOM 2959 N N . GLU A 1 434 ? 36.915 -58.200 -8.637 1.00 24.91 414 GLU A N 1
ATOM 2960 C CA . GLU A 1 434 ? 37.701 -58.013 -9.855 1.00 28.54 414 GLU A CA 1
ATOM 2961 C C . GLU A 1 434 ? 37.491 -56.629 -10.493 1.00 28.70 414 GLU A C 1
ATOM 2962 O O . GLU A 1 434 ? 38.418 -55.826 -10.542 1.00 26.47 414 GLU A O 1
ATOM 2968 N N . GLY A 1 435 ? 36.273 -56.319 -10.926 1.00 21.52 415 GLY A N 1
ATOM 2969 C CA . GLY A 1 435 ? 35.990 -55.045 -11.570 1.00 24.38 415 GLY A CA 1
ATOM 2970 C C . GLY A 1 435 ? 34.537 -55.016 -12.044 1.00 23.39 415 GLY A C 1
ATOM 2971 O O . GLY A 1 435 ? 33.804 -55.990 -11.814 1.00 23.13 415 GLY A O 1
ATOM 2972 N N . ARG A 1 436 ? 34.127 -53.927 -12.687 1.00 24.76 416 ARG A N 1
ATOM 2973 C CA . ARG A 1 436 ? 32.784 -53.854 -13.249 1.00 20.68 416 ARG A CA 1
ATOM 2974 C C . ARG A 1 436 ? 32.709 -54.781 -14.471 1.00 25.69 416 ARG A C 1
ATOM 2975 O O . ARG A 1 436 ? 33.735 -55.064 -15.114 1.00 24.29 416 ARG A O 1
ATOM 2983 N N . ALA A 1 437 ? 31.507 -55.264 -14.759 1.00 25.25 417 ALA A N 1
ATOM 2984 C CA . ALA A 1 437 ? 31.287 -56.266 -15.817 1.00 29.25 417 ALA A CA 1
ATOM 2985 C C . ALA A 1 437 ? 31.064 -55.678 -17.216 1.00 30.37 417 ALA A C 1
ATOM 2986 O O . ALA A 1 437 ? 30.826 -56.434 -18.175 1.00 28.85 417 ALA A O 1
ATOM 2988 N N . ASP A 1 438 ? 31.126 -54.356 -17.349 1.00 23.32 418 ASP A N 1
ATOM 2989 C CA . ASP A 1 438 ? 30.795 -53.700 -18.603 1.00 27.63 418 ASP A CA 1
ATOM 2990 C C . ASP A 1 438 ? 32.029 -53.062 -19.214 1.00 25.47 418 ASP A C 1
ATOM 2991 O O . ASP A 1 438 ? 31.926 -52.060 -19.943 1.00 28.51 418 ASP A O 1
ATOM 2996 N N . LEU A 1 439 ? 33.193 -53.638 -18.917 1.00 27.91 419 LEU A N 1
ATOM 2997 C CA . LEU A 1 439 ? 34.429 -52.954 -19.279 1.00 26.59 419 LEU A CA 1
ATOM 2998 C C . LEU A 1 439 ? 35.183 -53.651 -20.394 1.00 25.28 419 LEU A C 1
ATOM 2999 O O . LEU A 1 439 ? 36.323 -53.300 -20.672 1.00 26.72 419 LEU A O 1
ATOM 3004 N N . GLN A 1 440 ? 34.563 -54.641 -21.026 1.00 20.63 420 GLN A N 1
ATOM 3005 C CA . GLN A 1 440 ? 35.180 -55.171 -22.241 1.00 25.03 420 GLN A CA 1
ATOM 3006 C C . GLN A 1 440 ? 35.020 -54.199 -23.428 1.00 26.51 420 GLN A C 1
ATOM 3007 O O . GLN A 1 440 ? 33.940 -53.662 -23.680 1.00 27.08 420 GLN A O 1
ATOM 3013 N N . ILE A 1 441 ? 36.094 -53.968 -24.175 1.00 17.42 421 ILE A N 1
ATOM 3014 C CA . ILE A 1 441 ? 35.974 -53.174 -25.380 1.00 18.29 421 ILE A CA 1
ATOM 3015 C C . ILE A 1 441 ? 36.524 -53.969 -26.558 1.00 18.57 421 ILE A C 1
ATOM 3016 O O . ILE A 1 441 ? 37.111 -55.026 -26.362 1.00 20.29 421 ILE A O 1
ATOM 3021 N N . LYS A 1 442 ? 36.306 -53.459 -27.776 1.00 20.15 422 LYS A N 1
ATOM 3022 C CA . LYS A 1 442 ? 36.958 -54.038 -28.960 1.00 18.73 422 LYS A CA 1
ATOM 3023 C C . LYS A 1 442 ? 37.961 -53.032 -29.509 1.00 17.43 422 LYS A C 1
ATOM 3024 O O . LYS A 1 442 ? 37.638 -51.847 -29.694 1.00 23.44 422 LYS A O 1
ATOM 3030 N N . LEU A 1 443 ? 39.188 -53.482 -29.736 1.00 17.60 423 LEU A N 1
ATOM 3031 C CA . LEU A 1 443 ? 40.236 -52.594 -30.209 1.00 19.47 423 LEU A CA 1
ATOM 3032 C C . LEU A 1 443 ? 41.302 -53.369 -30.978 1.00 22.81 423 LEU A C 1
ATOM 3033 O O . LEU A 1 443 ? 41.869 -54.315 -30.448 1.00 20.60 423 LEU A O 1
ATOM 3038 N N . ARG A 1 444 ? 41.568 -52.962 -32.232 1.00 27.31 424 ARG A N 1
ATOM 3039 C CA . ARG A 1 444 ? 42.767 -53.414 -32.934 1.00 31.12 424 ARG A CA 1
ATOM 3040 C C . ARG A 1 444 ? 42.742 -54.928 -33.110 1.00 21.28 424 ARG A C 1
ATOM 3041 O O . ARG A 1 444 ? 43.774 -55.583 -33.060 1.00 26.12 424 ARG A O 1
ATOM 3049 N N . GLY A 1 445 ? 41.534 -55.466 -33.223 1.00 20.17 425 GLY A N 1
ATOM 3050 C CA . GLY A 1 445 ? 41.334 -56.873 -33.544 1.00 22.55 425 GLY A CA 1
ATOM 3051 C C . GLY A 1 445 ? 41.225 -57.760 -32.339 1.00 21.17 425 GLY A C 1
ATOM 3052 O O . GLY A 1 445 ? 41.290 -58.978 -32.457 1.00 18.88 425 GLY A O 1
ATOM 3053 N N . TYR A 1 446 ? 41.080 -57.151 -31.158 1.00 17.86 426 TYR A N 1
ATOM 3054 C CA . TYR A 1 446 ? 40.927 -57.958 -29.952 1.00 17.23 426 TYR A CA 1
ATOM 3055 C C . TYR A 1 446 ? 39.729 -57.509 -29.146 1.00 15.21 426 TYR A C 1
ATOM 3056 O O . TYR A 1 446 ? 39.321 -56.346 -29.200 1.00 18.70 426 TYR A O 1
ATOM 3065 N N . ARG A 1 447 ? 39.181 -58.449 -28.377 1.00 16.33 427 ARG A N 1
ATOM 3066 C CA . ARG A 1 447 ? 38.312 -58.064 -27.244 1.00 16.47 427 ARG A CA 1
ATOM 3067 C C . ARG A 1 447 ? 39.256 -57.883 -26.048 1.00 18.19 427 ARG A C 1
ATOM 3068 O O . ARG A 1 447 ? 40.091 -58.742 -25.770 1.00 20.85 427 ARG A O 1
ATOM 3076 N N . ILE A 1 448 ? 39.114 -56.761 -25.338 1.00 18.05 428 ILE A N 1
ATOM 3077 C CA . ILE A 1 448 ? 40.074 -56.451 -24.279 1.00 19.77 428 ILE A CA 1
ATOM 3078 C C . ILE A 1 448 ? 39.293 -56.169 -23.000 1.00 16.09 428 ILE A C 1
ATOM 3079 O O . ILE A 1 448 ? 38.397 -55.319 -22.983 1.00 19.69 428 ILE A O 1
ATOM 3084 N N . GLU A 1 449 ? 39.652 -56.890 -21.943 1.00 18.87 429 GLU A N 1
ATOM 3085 C CA . GLU A 1 449 ? 38.982 -56.759 -20.658 1.00 19.85 429 GLU A CA 1
ATOM 3086 C C . GLU A 1 449 ? 39.687 -55.653 -19.860 1.00 20.43 429 GLU A C 1
ATOM 3087 O O . GLU A 1 449 ? 40.732 -55.880 -19.286 1.00 18.47 429 GLU A O 1
ATOM 3093 N N . LEU A 1 450 ? 39.119 -54.464 -19.870 1.00 17.61 430 LEU A N 1
ATOM 3094 C CA . LEU A 1 450 ? 39.828 -53.319 -19.245 1.00 18.92 430 LEU A CA 1
ATOM 3095 C C . LEU A 1 450 ? 39.959 -53.554 -17.752 1.00 19.62 430 LEU A C 1
ATOM 3096 O O . LEU A 1 450 ? 40.933 -53.093 -17.120 1.00 18.14 430 LEU A O 1
ATOM 3101 N N . SER A 1 451 ? 38.981 -54.240 -17.190 1.00 20.57 431 SER A N 1
ATOM 3102 C CA . SER A 1 451 ? 39.043 -54.535 -15.740 1.00 17.85 431 SER A CA 1
ATOM 3103 C C . SER A 1 451 ? 40.225 -55.402 -15.391 1.00 21.63 431 SER A C 1
ATOM 3104 O O . SER A 1 451 ? 40.813 -55.242 -14.307 1.00 19.80 431 SER A O 1
ATOM 3107 N N . ASP A 1 452 ? 40.632 -56.303 -16.295 1.00 19.12 432 ASP A N 1
ATOM 3108 C CA . ASP A 1 452 ? 41.811 -57.103 -16.031 1.00 17.94 432 ASP A CA 1
ATOM 3109 C C . ASP A 1 452 ? 43.091 -56.255 -16.070 1.00 14.41 432 ASP A C 1
ATOM 3110 O O . ASP A 1 452 ? 44.041 -56.527 -15.323 1.00 17.60 432 ASP A O 1
ATOM 3115 N N . ILE A 1 453 ? 43.135 -55.265 -16.963 1.00 16.21 433 ILE A N 1
ATOM 3116 C CA . ILE A 1 453 ? 44.314 -54.417 -17.048 1.00 13.65 433 ILE A CA 1
ATOM 3117 C C . ILE A 1 453 ? 44.375 -53.548 -15.779 1.00 18.45 433 ILE A C 1
ATOM 3118 O O . ILE A 1 453 ? 45.445 -53.388 -15.207 1.00 15.22 433 ILE A O 1
ATOM 3123 N N . GLU A 1 454 ? 43.224 -53.030 -15.346 1.00 17.31 434 GLU A N 1
ATOM 3124 C CA . GLU A 1 454 ? 43.206 -52.192 -14.122 1.00 16.04 434 GLU A CA 1
ATOM 3125 C C . GLU A 1 454 ? 43.641 -52.997 -12.907 1.00 17.81 434 GLU A C 1
ATOM 3126 O O . GLU A 1 454 ? 44.466 -52.538 -12.109 1.00 18.26 434 GLU A O 1
ATOM 3132 N N . THR A 1 455 ? 43.128 -54.218 -12.780 1.00 16.84 435 THR A N 1
ATOM 3133 C CA . THR A 1 455 ? 43.577 -55.091 -11.699 1.00 15.61 435 THR A CA 1
ATOM 3134 C C . THR A 1 455 ? 45.069 -55.319 -11.728 1.00 20.04 435 THR A C 1
ATOM 3135 O O . THR A 1 455 ? 45.752 -55.314 -10.709 1.00 16.21 435 THR A O 1
ATOM 3139 N N . ALA A 1 456 ? 45.601 -55.552 -12.926 1.00 16.90 436 ALA A N 1
ATOM 3140 C CA . ALA A 1 456 ? 47.023 -55.826 -13.008 1.00 15.86 436 ALA A CA 1
ATOM 3141 C C . ALA A 1 456 ? 47.849 -54.599 -12.581 1.00 17.25 436 ALA A C 1
ATOM 3142 O O . ALA A 1 456 ? 48.844 -54.739 -11.877 1.00 17.29 436 ALA A O 1
ATOM 3144 N N . VAL A 1 457 ? 47.436 -53.417 -12.998 1.00 13.84 437 VAL A N 1
ATOM 3145 C CA . VAL A 1 457 ? 48.150 -52.187 -12.629 1.00 14.35 437 VAL A CA 1
ATOM 3146 C C . VAL A 1 457 ? 48.028 -52.024 -11.096 1.00 18.02 437 VAL A C 1
ATOM 3147 O O . VAL A 1 457 ? 48.995 -51.672 -10.412 1.00 17.10 437 VAL A O 1
ATOM 3151 N N . ARG A 1 458 ? 46.845 -52.323 -10.566 1.00 17.55 438 ARG A N 1
ATOM 3152 C CA . ARG A 1 458 ? 46.648 -52.197 -9.110 1.00 15.41 438 ARG A CA 1
ATOM 3153 C C . ARG A 1 458 ? 47.487 -53.154 -8.264 1.00 18.88 438 ARG A C 1
ATOM 3154 O O . ARG A 1 458 ? 47.624 -52.985 -7.028 1.00 19.66 438 ARG A O 1
ATOM 3162 N N . ARG A 1 459 ? 48.073 -54.165 -8.879 1.00 14.35 439 ARG A N 1
ATOM 3163 C CA . ARG A 1 459 ? 48.921 -55.054 -8.137 1.00 14.79 439 ARG A CA 1
ATOM 3164 C C . ARG A 1 459 ? 50.260 -54.420 -7.768 1.00 17.88 439 ARG A C 1
ATOM 3165 O O . ARG A 1 459 ? 50.978 -54.939 -6.896 1.00 18.76 439 ARG A O 1
ATOM 3173 N N . HIS A 1 460 ? 50.621 -53.331 -8.426 1.00 19.11 440 HIS A N 1
ATOM 3174 C CA . HIS A 1 460 ? 51.895 -52.668 -8.151 1.00 18.71 440 HIS A CA 1
ATOM 3175 C C . HIS A 1 460 ? 51.873 -52.041 -6.749 1.00 20.50 440 HIS A C 1
ATOM 3176 O O . HIS A 1 460 ? 50.906 -51.354 -6.395 1.00 18.53 440 HIS A O 1
ATOM 3183 N N . ASP A 1 461 ? 52.932 -52.275 -5.972 1.00 20.38 441 ASP A N 1
ATOM 3184 C CA . ASP A 1 461 ? 52.982 -51.808 -4.573 1.00 21.96 441 ASP A CA 1
ATOM 3185 C C . ASP A 1 461 ? 52.864 -50.296 -4.393 1.00 24.29 441 ASP A C 1
ATOM 3186 O O . ASP A 1 461 ? 52.477 -49.806 -3.302 1.00 22.41 441 ASP A O 1
ATOM 3191 N N . ASP A 1 462 ? 53.217 -49.537 -5.426 1.00 20.70 442 ASP A N 1
ATOM 3192 C CA . ASP A 1 462 ? 53.185 -48.087 -5.345 1.00 22.19 442 ASP A CA 1
ATOM 3193 C C . ASP A 1 462 ? 52.039 -47.423 -6.071 1.00 21.42 442 ASP A C 1
ATOM 3194 O O . ASP A 1 462 ? 52.062 -46.213 -6.334 1.00 20.62 442 ASP A O 1
ATOM 3199 N N . VAL A 1 463 ? 51.002 -48.198 -6.372 1.00 17.83 443 VAL A N 1
ATOM 3200 C CA . VAL A 1 463 ? 49.853 -47.631 -7.047 1.00 15.09 443 VAL A CA 1
ATOM 3201 C C . VAL A 1 463 ? 48.632 -47.767 -6.137 1.00 17.80 443 VAL A C 1
ATOM 3202 O O . VAL A 1 463 ? 48.445 -48.832 -5.539 1.00 19.30 443 VAL A O 1
ATOM 3206 N N . VAL A 1 464 ? 47.866 -46.680 -5.990 1.00 17.93 444 VAL A N 1
ATOM 3207 C CA . VAL A 1 464 ? 46.630 -46.733 -5.193 1.00 19.64 444 VAL A CA 1
ATOM 3208 C C . VAL A 1 464 ? 45.358 -46.563 -6.003 1.00 20.20 444 VAL A C 1
ATOM 3209 O O . VAL A 1 464 ? 44.260 -46.803 -5.488 1.00 20.88 444 VAL A O 1
ATOM 3213 N N . ASP A 1 465 ? 45.450 -46.134 -7.261 1.00 17.88 445 ASP A N 1
ATOM 3214 C CA . ASP A 1 465 ? 44.244 -46.125 -8.090 1.00 17.75 445 ASP A CA 1
ATOM 3215 C C . ASP A 1 465 ? 44.676 -46.201 -9.556 1.00 18.36 445 ASP A C 1
ATOM 3216 O O . ASP A 1 465 ? 45.804 -45.818 -9.891 1.00 16.18 445 ASP A O 1
ATOM 3221 N N . ALA A 1 466 ? 43.772 -46.647 -10.418 1.00 18.71 446 ALA A N 1
ATOM 3222 C CA . ALA A 1 466 ? 44.108 -46.780 -11.866 1.00 16.97 446 ALA A CA 1
ATOM 3223 C C . ALA A 1 466 ? 42.845 -46.885 -12.695 1.00 18.48 446 ALA A C 1
ATOM 3224 O O . ALA A 1 466 ? 41.854 -47.511 -12.286 1.00 23.27 446 ALA A O 1
ATOM 3226 N N . VAL A 1 467 ? 42.873 -46.264 -13.872 1.00 17.22 447 VAL A N 1
ATOM 3227 C CA . VAL A 1 467 ? 41.789 -46.405 -14.814 1.00 18.18 447 VAL A CA 1
ATOM 3228 C C . VAL A 1 467 ? 42.416 -46.530 -16.215 1.00 22.85 447 VAL A C 1
ATOM 3229 O O . VAL A 1 467 ? 43.353 -45.801 -16.556 1.00 18.90 447 VAL A O 1
ATOM 3233 N N . VAL A 1 468 ? 41.902 -47.462 -17.022 1.00 18.40 448 VAL A N 1
ATOM 3234 C CA . VAL A 1 468 ? 42.403 -47.654 -18.372 1.00 17.62 448 VAL A CA 1
ATOM 3235 C C . VAL A 1 468 ? 41.344 -47.194 -19.386 1.00 16.87 448 VAL A C 1
ATOM 3236 O O . VAL A 1 468 ? 40.173 -47.529 -19.261 1.00 22.64 448 VAL A O 1
ATOM 3240 N N . THR A 1 469 ? 41.750 -46.374 -20.350 1.00 17.68 449 THR A N 1
ATOM 3241 C CA . THR A 1 469 ? 40.829 -45.856 -21.362 1.00 22.77 449 THR A CA 1
ATOM 3242 C C . THR A 1 469 ? 41.510 -45.975 -22.703 1.00 23.46 449 THR A C 1
ATOM 3243 O O . THR A 1 469 ? 42.654 -46.409 -22.780 1.00 18.07 449 THR A O 1
ATOM 3247 N N . VAL A 1 470 ? 40.817 -45.570 -23.760 1.00 26.02 450 VAL A N 1
ATOM 3248 C CA . VAL A 1 470 ? 41.412 -45.609 -25.094 1.00 24.92 450 VAL A CA 1
ATOM 3249 C C . VAL A 1 470 ? 41.528 -44.186 -25.602 1.00 23.08 450 VAL A C 1
ATOM 3250 O O . VAL A 1 470 ? 40.576 -43.402 -25.481 1.00 32.35 450 VAL A O 1
ATOM 3254 N N . ARG A 1 471 ? 42.669 -43.838 -26.170 1.00 23.08 451 ARG A N 1
ATOM 3255 C CA . ARG A 1 471 ? 42.789 -42.509 -26.757 1.00 32.98 451 ARG A CA 1
ATOM 3256 C C . ARG A 1 471 ? 43.468 -42.514 -28.121 1.00 32.72 451 ARG A C 1
ATOM 3257 O O . ARG A 1 471 ? 44.221 -43.428 -28.451 1.00 30.81 451 ARG A O 1
ATOM 3265 N N . GLU A 1 472 ? 43.213 -41.469 -28.904 1.00 35.65 452 GLU A N 1
ATOM 3266 C CA . GLU A 1 472 ? 43.762 -41.383 -30.255 1.00 36.63 452 GLU A CA 1
ATOM 3267 C C . GLU A 1 472 ? 45.149 -40.767 -30.238 1.00 41.53 452 GLU A C 1
ATOM 3268 O O . GLU A 1 472 ? 45.332 -39.643 -29.757 1.00 45.86 452 GLU A O 1
ATOM 3274 N N . PHE A 1 473 ? 46.134 -41.505 -30.742 1.00 35.19 453 PHE A N 1
ATOM 3275 C CA . PHE A 1 473 ? 47.498 -40.973 -30.833 1.00 45.08 453 PHE A CA 1
ATOM 3276 C C . PHE A 1 473 ? 47.670 -40.113 -32.091 1.00 52.89 453 PHE A C 1
ATOM 3277 O O . PHE A 1 473 ? 47.825 -38.897 -32.007 1.00 57.14 453 PHE A O 1
ATOM 3285 N N . LYS A 1 474 ? 47.636 -40.758 -33.251 1.00 58.96 454 LYS A N 1
ATOM 3286 C CA . LYS A 1 474 ? 47.570 -40.056 -34.528 1.00 56.04 454 LYS A CA 1
ATOM 3287 C C . LYS A 1 474 ? 46.258 -40.479 -35.194 1.00 60.11 454 LYS A C 1
ATOM 3288 O O . LYS A 1 474 ? 45.610 -41.411 -34.713 1.00 55.04 454 LYS A O 1
ATOM 3294 N N . PRO A 1 475 ? 45.862 -39.805 -36.295 1.00 63.20 455 PRO A N 1
ATOM 3295 C CA . PRO A 1 475 ? 44.539 -39.967 -36.912 1.00 61.62 455 PRO A CA 1
ATOM 3296 C C . PRO A 1 475 ? 43.832 -41.294 -36.625 1.00 56.66 455 PRO A C 1
ATOM 3297 O O . PRO A 1 475 ? 42.917 -41.310 -35.806 1.00 63.41 455 PRO A O 1
ATOM 3301 N N . GLY A 1 476 ? 44.227 -42.382 -37.280 1.00 56.53 456 GLY A N 1
ATOM 3302 C CA . GLY A 1 476 ? 43.521 -43.643 -37.099 1.00 50.66 456 GLY A CA 1
ATOM 3303 C C . GLY A 1 476 ? 44.244 -44.614 -36.182 1.00 55.42 456 GLY A C 1
ATOM 3304 O O . GLY A 1 476 ? 44.249 -45.820 -36.431 1.00 55.91 456 GLY A O 1
ATOM 3305 N N . ASP A 1 477 ? 44.845 -44.091 -35.114 1.00 43.46 457 ASP A N 1
ATOM 3306 C CA . ASP A 1 477 ? 45.745 -44.878 -34.272 1.00 38.26 457 ASP A CA 1
ATOM 3307 C C . ASP A 1 477 ? 45.332 -44.742 -32.804 1.00 31.78 457 ASP A C 1
ATOM 3308 O O . ASP A 1 477 ? 45.867 -43.911 -32.083 1.00 33.69 457 ASP A O 1
ATOM 3313 N N . LEU A 1 478 ? 44.357 -45.551 -32.392 1.00 27.16 458 LEU A N 1
ATOM 3314 C CA . LEU A 1 478 ? 43.827 -45.536 -31.007 1.00 25.01 458 LEU A CA 1
ATOM 3315 C C . LEU A 1 478 ? 44.554 -46.571 -30.167 1.00 26.46 458 LEU A C 1
ATOM 3316 O O . LEU A 1 478 ? 44.849 -47.680 -30.647 1.00 23.41 458 LEU A O 1
ATOM 3321 N N . ARG A 1 479 ? 44.810 -46.253 -28.898 1.00 22.93 459 ARG A N 1
ATOM 3322 C CA . ARG A 1 479 ? 45.610 -47.155 -28.104 1.00 21.19 459 ARG A CA 1
ATOM 3323 C C . ARG A 1 479 ? 45.134 -47.069 -26.661 1.00 19.83 459 ARG A C 1
ATOM 3324 O O . ARG A 1 479 ? 44.583 -46.051 -26.233 1.00 21.81 459 ARG A O 1
ATOM 3332 N N . LEU A 1 480 ? 45.370 -48.142 -25.928 1.00 19.13 460 LEU A N 1
ATOM 3333 C CA . LEU A 1 480 ? 45.079 -48.160 -24.495 1.00 19.66 460 LEU A CA 1
ATOM 3334 C C . LEU A 1 480 ? 46.005 -47.174 -23.783 1.00 17.61 460 LEU A C 1
ATOM 3335 O O . LEU A 1 480 ? 47.219 -47.146 -24.056 1.00 19.52 460 LEU A O 1
ATOM 3340 N N . VAL A 1 481 ? 45.457 -46.437 -22.805 1.00 18.58 461 VAL A N 1
ATOM 3341 C CA . VAL A 1 481 ? 46.306 -45.629 -21.927 1.00 19.06 461 VAL A CA 1
ATOM 3342 C C . VAL A 1 481 ? 45.839 -45.798 -20.489 1.00 19.36 461 VAL A C 1
ATOM 3343 O O . VAL A 1 481 ? 44.698 -46.177 -20.242 1.00 18.84 461 VAL A O 1
ATOM 3347 N N . CYS A 1 482 ? 46.704 -45.472 -19.541 1.00 17.09 462 CYS A N 1
ATOM 3348 C CA . CYS A 1 482 ? 46.327 -45.675 -18.151 1.00 17.42 462 CYS A CA 1
ATOM 3349 C C . CYS A 1 482 ? 46.676 -44.448 -17.323 1.00 19.68 462 CYS A C 1
ATOM 3350 O O . CYS A 1 482 ? 47.833 -44.038 -17.313 1.00 19.95 462 CYS A O 1
ATOM 3353 N N . ALA A 1 483 ? 45.662 -43.887 -16.662 1.00 16.79 463 ALA A N 1
ATOM 3354 C CA . ALA A 1 483 ? 45.865 -42.836 -15.646 1.00 19.98 463 ALA A CA 1
ATOM 3355 C C . ALA A 1 483 ? 45.891 -43.518 -14.277 1.00 20.63 463 ALA A C 1
ATOM 3356 O O . ALA A 1 483 ? 45.096 -44.416 -13.998 1.00 19.44 463 ALA A O 1
ATOM 3358 N N . TYR A 1 484 ? 46.829 -43.120 -13.421 1.00 19.14 464 TYR A N 1
ATOM 3359 C CA . TYR A 1 484 ? 46.944 -43.831 -12.146 1.00 17.87 464 TYR A CA 1
ATOM 3360 C C . TYR A 1 484 ? 47.325 -42.843 -11.062 1.00 24.74 464 TYR A C 1
ATOM 3361 O O . TYR A 1 484 ? 47.667 -41.698 -11.344 1.00 21.64 464 TYR A O 1
ATOM 3370 N N . VAL A 1 485 ? 47.235 -43.304 -9.823 1.00 22.99 465 VAL A N 1
ATOM 3371 C CA . VAL A 1 485 ? 47.578 -42.464 -8.679 1.00 22.88 465 VAL A CA 1
ATOM 3372 C C . VAL A 1 485 ? 48.663 -43.204 -7.929 1.00 19.26 465 VAL A C 1
ATOM 3373 O O . VAL A 1 485 ? 48.531 -44.395 -7.611 1.00 17.73 465 VAL A O 1
ATOM 3377 N N . ALA A 1 486 ? 49.753 -42.495 -7.655 1.00 22.62 466 ALA A N 1
ATOM 3378 C CA . ALA A 1 486 ? 50.856 -43.031 -6.873 1.00 19.62 466 ALA A CA 1
ATOM 3379 C C . ALA A 1 486 ? 50.566 -42.975 -5.361 1.00 20.01 466 ALA A C 1
ATOM 3380 O O . ALA A 1 486 ? 49.932 -42.024 -4.851 1.00 20.68 466 ALA A O 1
ATOM 3382 N N . ARG A 1 487 ? 51.044 -44.002 -4.669 1.00 18.62 467 ARG A N 1
ATOM 3383 C CA . ARG A 1 487 ? 51.012 -44.061 -3.210 1.00 20.53 467 ARG A CA 1
ATOM 3384 C C . ARG A 1 487 ? 51.830 -42.897 -2.719 1.00 25.65 467 ARG A C 1
ATOM 3385 O O . ARG A 1 487 ? 52.888 -42.594 -3.279 1.00 24.16 467 ARG A O 1
ATOM 3393 N N . GLU A 1 488 ? 51.363 -42.261 -1.650 1.00 23.25 468 GLU A N 1
ATOM 3394 C CA . GLU A 1 488 ? 52.051 -41.067 -1.162 1.00 24.26 468 GLU A CA 1
ATOM 3395 C C . GLU A 1 488 ? 53.451 -41.453 -0.758 1.00 23.16 468 GLU A C 1
ATOM 3396 O O . GLU A 1 488 ? 53.683 -42.498 -0.097 1.00 26.68 468 GLU A O 1
ATOM 3402 N N . GLY A 1 489 ? 54.414 -40.636 -1.187 1.00 28.11 469 GLY A N 1
ATOM 3403 C CA . GLY A 1 489 ? 55.805 -40.925 -0.879 1.00 28.60 469 GLY A CA 1
ATOM 3404 C C . GLY A 1 489 ? 56.528 -41.724 -1.950 1.00 38.13 469 GLY A C 1
ATOM 3405 O O . GLY A 1 489 ? 57.710 -42.032 -1.816 1.00 39.20 469 GLY A O 1
ATOM 3406 N N . SER A 1 490 ? 55.827 -42.072 -3.022 1.00 28.27 470 SER A N 1
ATOM 3407 C CA . SER A 1 490 ? 56.471 -42.806 -4.097 1.00 31.91 470 SER A CA 1
ATOM 3408 C C . SER A 1 490 ? 56.316 -42.031 -5.398 1.00 30.86 470 SER A C 1
ATOM 3409 O O . SER A 1 490 ? 55.492 -41.117 -5.516 1.00 30.15 470 SER A O 1
ATOM 3412 N N . ALA A 1 491 ? 57.126 -42.408 -6.379 1.00 33.89 471 ALA A N 1
ATOM 3413 C CA . ALA A 1 491 ? 56.985 -41.884 -7.724 1.00 30.57 471 ALA A CA 1
ATOM 3414 C C . ALA A 1 491 ? 57.428 -43.054 -8.606 1.00 35.17 471 ALA A C 1
ATOM 3415 O O . ALA A 1 491 ? 58.464 -43.680 -8.354 1.00 37.54 471 ALA A O 1
ATOM 3417 N N . THR A 1 492 ? 56.608 -43.396 -9.584 1.00 33.34 472 THR A N 1
ATOM 3418 C CA . THR A 1 492 ? 56.898 -44.546 -10.434 1.00 30.26 472 THR A CA 1
ATOM 3419 C C . THR A 1 492 ? 56.846 -44.057 -11.869 1.00 31.66 472 THR A C 1
ATOM 3420 O O . THR A 1 492 ? 55.929 -43.322 -12.231 1.00 38.35 472 THR A O 1
ATOM 3424 N N . THR A 1 493 ? 57.820 -44.443 -12.680 1.00 31.59 473 THR A N 1
ATOM 3425 C CA . THR A 1 493 ? 57.845 -43.959 -14.058 1.00 32.57 473 THR A CA 1
ATOM 3426 C C . THR A 1 493 ? 56.973 -44.825 -14.941 1.00 28.55 473 THR A C 1
ATOM 3427 O O . THR A 1 493 ? 56.597 -45.957 -14.572 1.00 25.78 473 THR A O 1
ATOM 3431 N N . ALA A 1 494 ? 56.633 -44.286 -16.105 1.00 25.01 474 ALA A N 1
ATOM 3432 C CA . ALA A 1 494 ? 55.865 -45.057 -17.059 1.00 20.40 474 ALA A CA 1
ATOM 3433 C C . ALA A 1 494 ? 56.649 -46.294 -17.476 1.00 24.74 474 ALA A C 1
ATOM 3434 O O . ALA A 1 494 ? 56.072 -47.369 -17.679 1.00 23.90 474 ALA A O 1
ATOM 3436 N N . ARG A 1 495 ? 57.960 -46.148 -17.653 1.00 21.89 475 ARG A N 1
ATOM 3437 C CA . ARG A 1 495 ? 58.783 -47.296 -17.996 1.00 20.48 475 ARG A CA 1
ATOM 3438 C C . ARG A 1 495 ? 58.658 -48.392 -16.916 1.00 24.81 475 ARG A C 1
ATOM 3439 O O . ARG A 1 495 ? 58.535 -49.589 -17.218 1.00 22.59 475 ARG A O 1
ATOM 3447 N N . GLU A 1 496 ? 58.676 -47.988 -15.643 1.00 20.61 476 GLU A N 1
ATOM 3448 C CA . GLU A 1 496 ? 58.543 -48.967 -14.586 1.00 20.97 476 GLU A CA 1
ATOM 3449 C C . GLU A 1 496 ? 57.156 -49.632 -14.583 1.00 21.59 476 GLU A C 1
ATOM 3450 O O . GLU A 1 496 ? 57.033 -50.841 -14.331 1.00 21.71 476 GLU A O 1
ATOM 3456 N N . LEU A 1 497 ? 56.112 -48.869 -14.869 1.00 20.85 477 LEU A N 1
ATOM 3457 C CA . LEU A 1 497 ? 54.792 -49.498 -14.936 1.00 19.49 477 LEU A CA 1
ATOM 3458 C C . LEU A 1 497 ? 54.701 -50.437 -16.140 1.00 20.66 477 LEU A C 1
ATOM 3459 O O . LEU A 1 497 ? 54.130 -51.514 -16.053 1.00 19.28 477 LEU A O 1
ATOM 3464 N N . ARG A 1 498 ? 55.268 -50.014 -17.267 1.00 21.29 478 ARG A N 1
ATOM 3465 C CA . ARG A 1 498 ? 55.320 -50.896 -18.405 1.00 20.25 478 ARG A CA 1
ATOM 3466 C C . ARG A 1 498 ? 56.012 -52.204 -18.011 1.00 18.39 478 ARG A C 1
ATOM 3467 O O . ARG A 1 498 ? 55.527 -53.267 -18.389 1.00 19.85 478 ARG A O 1
ATOM 3475 N N . ASN A 1 499 ? 57.172 -52.132 -17.338 1.00 18.37 479 ASN A N 1
ATOM 3476 C CA . ASN A 1 499 ? 57.888 -53.351 -16.984 1.00 17.73 479 ASN A CA 1
ATOM 3477 C C . ASN A 1 499 ? 57.079 -54.274 -16.062 1.00 19.00 479 ASN A C 1
ATOM 3478 O O . ASN A 1 499 ? 57.128 -55.518 -16.167 1.00 19.26 479 ASN A O 1
ATOM 3483 N N . HIS A 1 500 ? 56.343 -53.646 -15.155 1.00 19.43 480 HIS A N 1
ATOM 3484 C CA . HIS A 1 500 ? 55.420 -54.389 -14.283 1.00 20.25 480 HIS A CA 1
ATOM 3485 C C . HIS A 1 500 ? 54.353 -55.153 -15.088 1.00 17.82 480 HIS A C 1
ATOM 3486 O O . HIS A 1 500 ? 54.119 -56.351 -14.895 1.00 19.12 480 HIS A O 1
ATOM 3493 N N . ILE A 1 501 ? 53.751 -54.465 -16.038 1.00 15.71 481 ILE A N 1
ATOM 3494 C CA . ILE A 1 501 ? 52.637 -55.042 -16.763 1.00 14.48 481 ILE A CA 1
ATOM 3495 C C . ILE A 1 501 ? 53.130 -56.143 -17.726 1.00 17.56 481 ILE A C 1
ATOM 3496 O O . ILE A 1 501 ? 52.414 -57.123 -17.973 1.00 17.90 481 ILE A O 1
ATOM 3501 N N . LYS A 1 502 ? 54.355 -55.983 -18.240 1.00 16.92 482 LYS A N 1
ATOM 3502 C CA . LYS A 1 502 ? 54.958 -57.020 -19.093 1.00 18.18 482 LYS A CA 1
ATOM 3503 C C . LYS A 1 502 ? 55.004 -58.411 -18.440 1.00 20.03 482 LYS A C 1
ATOM 3504 O O . LYS A 1 502 ? 54.938 -59.422 -19.136 1.00 20.19 482 LYS A O 1
ATOM 3510 N N . THR A 1 503 ? 55.145 -58.462 -17.116 1.00 19.42 483 THR A N 1
ATOM 3511 C CA . THR A 1 503 ? 55.199 -59.749 -16.424 1.00 18.71 483 THR A CA 1
ATOM 3512 C C . THR A 1 503 ? 53.827 -60.368 -16.203 1.00 19.19 483 THR A C 1
ATOM 3513 O O . THR A 1 503 ? 53.739 -61.551 -15.873 1.00 21.94 483 THR A O 1
ATOM 3517 N N . LEU A 1 504 ? 52.763 -59.598 -16.396 1.00 17.41 484 LEU A N 1
ATOM 3518 C CA . LEU A 1 504 ? 51.411 -60.046 -16.022 1.00 17.13 484 LEU A CA 1
ATOM 3519 C C . LEU A 1 504 ? 50.435 -60.299 -17.169 1.00 18.88 484 LEU A C 1
ATOM 3520 O O . LEU A 1 504 ? 49.483 -61.092 -17.022 1.00 19.39 484 LEU A O 1
ATOM 3525 N N . LEU A 1 505 ? 50.619 -59.602 -18.291 1.00 18.86 485 LEU A N 1
ATOM 3526 C CA . LEU A 1 505 ? 49.601 -59.557 -19.310 1.00 14.83 485 LEU A CA 1
ATOM 3527 C C . LEU A 1 505 ? 50.242 -59.726 -20.711 1.00 15.43 485 LEU A C 1
ATOM 3528 O O . LEU A 1 505 ? 51.399 -59.373 -20.904 1.00 18.26 485 LEU A O 1
ATOM 3533 N N . PRO A 1 506 ? 49.465 -60.256 -21.647 1.00 18.64 486 PRO A N 1
ATOM 3534 C CA . PRO A 1 506 ? 49.966 -60.279 -23.035 1.00 20.30 486 PRO A CA 1
ATOM 3535 C C . PRO A 1 506 ? 50.028 -58.871 -23.634 1.00 22.55 486 PRO A C 1
ATOM 3536 O O . PRO A 1 506 ? 49.319 -57.975 -23.194 1.00 17.31 486 PRO A O 1
ATOM 3540 N N . ALA A 1 507 ? 50.858 -58.684 -24.664 1.00 19.89 487 ALA A N 1
ATOM 3541 C CA . ALA A 1 507 ? 51.093 -57.351 -25.176 1.00 20.79 487 ALA A CA 1
ATOM 3542 C C . ALA A 1 507 ? 49.869 -56.577 -25.653 1.00 14.85 487 ALA A C 1
ATOM 3543 O O . ALA A 1 507 ? 49.857 -55.330 -25.626 1.00 19.41 487 ALA A O 1
ATOM 3545 N N . TYR A 1 508 ? 48.841 -57.270 -26.137 1.00 17.30 488 TYR A N 1
ATOM 3546 C CA . TYR A 1 508 ? 47.689 -56.535 -26.649 1.00 15.64 488 TYR A CA 1
ATOM 3547 C C . TYR A 1 508 ? 46.882 -55.878 -25.536 1.00 17.37 488 TYR A C 1
ATOM 3548 O O . TYR A 1 508 ? 46.008 -55.072 -25.798 1.00 16.25 488 TYR A O 1
ATOM 3557 N N . MET A 1 509 ? 47.232 -56.216 -24.300 1.00 18.51 489 MET A N 1
ATOM 3558 C CA . MET A 1 509 ? 46.587 -55.592 -23.144 1.00 18.05 489 MET A CA 1
ATOM 3559 C C . MET A 1 509 ? 47.503 -54.565 -22.455 1.00 18.76 489 MET A C 1
ATOM 3560 O O . MET A 1 509 ? 47.175 -54.085 -21.367 1.00 17.76 489 MET A O 1
ATOM 3565 N N . HIS A 1 510 ? 48.617 -54.192 -23.080 1.00 16.46 490 HIS A N 1
ATOM 3566 C CA . HIS A 1 510 ? 49.531 -53.209 -22.437 1.00 16.34 490 HIS A CA 1
ATOM 3567 C C . HIS A 1 510 ? 49.127 -51.773 -22.724 1.00 18.40 490 HIS A C 1
ATOM 3568 O O . HIS A 1 510 ? 49.101 -51.333 -23.900 1.00 19.48 490 HIS A O 1
ATOM 3575 N N . PRO A 1 511 ? 48.919 -50.977 -21.666 1.00 19.71 491 PRO A N 1
ATOM 3576 C CA . PRO A 1 511 ? 48.749 -49.553 -21.946 1.00 17.03 491 PRO A CA 1
ATOM 3577 C C . PRO A 1 511 ? 49.977 -48.988 -22.622 1.00 18.83 491 PRO A C 1
ATOM 3578 O O . PRO A 1 511 ? 51.106 -49.365 -22.281 1.00 21.42 491 PRO A O 1
ATOM 3582 N N . ALA A 1 512 ? 49.729 -48.087 -23.556 1.00 19.56 492 ALA A N 1
ATOM 3583 C CA . ALA A 1 512 ? 50.778 -47.454 -24.339 1.00 22.28 492 ALA A CA 1
ATOM 3584 C C . ALA A 1 512 ? 51.429 -46.277 -23.633 1.00 29.69 492 ALA A C 1
ATOM 3585 O O . ALA A 1 512 ? 52.618 -46.009 -23.846 1.00 30.94 492 ALA A O 1
ATOM 3587 N N . ARG A 1 513 ? 50.684 -45.617 -22.741 1.00 19.17 493 ARG A N 1
ATOM 3588 C CA . ARG A 1 513 ? 51.207 -44.472 -21.980 1.00 22.24 493 ARG A CA 1
ATOM 3589 C C . ARG A 1 513 ? 50.604 -44.503 -20.608 1.00 24.72 493 ARG A C 1
ATOM 3590 O O . ARG A 1 513 ? 49.514 -45.082 -20.421 1.00 22.65 493 ARG A O 1
ATOM 3598 N N . TYR A 1 514 ? 51.284 -43.849 -19.678 1.00 23.15 494 TYR A N 1
ATOM 3599 C CA . TYR A 1 514 ? 50.819 -43.739 -18.320 1.00 20.63 494 TYR A CA 1
ATOM 3600 C C . TYR A 1 514 ? 50.808 -42.280 -17.913 1.00 27.19 494 TYR A C 1
ATOM 3601 O O . TYR A 1 514 ? 51.690 -41.504 -18.297 1.00 27.45 494 TYR A O 1
ATOM 3610 N N . LEU A 1 515 ? 49.795 -41.907 -17.146 1.00 22.96 495 LEU A N 1
ATOM 3611 C CA . LEU A 1 515 ? 49.639 -40.525 -16.702 1.00 22.34 495 LEU A C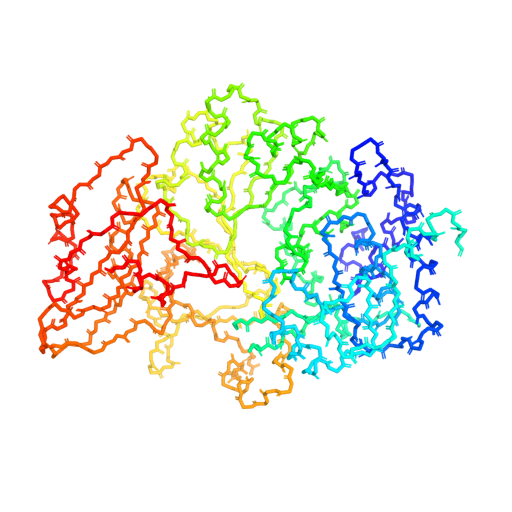A 1
ATOM 3612 C C . LEU A 1 515 ? 49.395 -40.529 -15.211 1.00 22.16 495 LEU A C 1
ATOM 3613 O O . LEU A 1 515 ? 48.344 -40.950 -14.773 1.00 21.65 495 LEU A O 1
ATOM 3618 N N . PRO A 1 516 ? 50.367 -40.050 -14.416 1.00 21.55 496 PRO A N 1
ATOM 3619 C CA . PRO A 1 516 ? 50.076 -39.891 -12.975 1.00 23.85 496 PRO A CA 1
ATOM 3620 C C . PRO A 1 516 ? 49.169 -38.691 -12.685 1.00 27.13 496 PRO A C 1
ATOM 3621 O O . PRO A 1 516 ? 49.337 -37.630 -13.302 1.00 27.55 496 PRO A O 1
ATOM 3625 N N . LEU A 1 517 ? 48.219 -38.857 -11.773 1.00 23.75 497 LEU A N 1
ATOM 3626 C CA . LEU A 1 517 ? 47.295 -37.782 -11.416 1.00 26.15 497 LEU A CA 1
ATOM 3627 C C . LEU A 1 517 ? 47.196 -37.675 -9.898 1.00 34.63 497 LEU A C 1
ATOM 3628 O O . LEU A 1 517 ? 47.321 -38.682 -9.196 1.00 30.47 497 LEU A O 1
ATOM 3633 N N . PRO A 1 518 ? 46.955 -36.456 -9.380 1.00 36.43 498 PRO A N 1
ATOM 3634 C CA . PRO A 1 518 ? 46.779 -36.351 -7.925 1.00 41.52 498 PRO A CA 1
ATOM 3635 C C . PRO A 1 518 ? 45.361 -36.745 -7.534 1.00 46.74 498 PRO A C 1
ATOM 3636 O O . PRO A 1 518 ? 44.626 -35.948 -6.939 1.00 64.16 498 PRO A O 1
ATOM 3640 N N . GLY A 1 519 ? 44.986 -37.968 -7.882 1.00 35.63 499 GLY A N 1
ATOM 3641 C CA . GLY A 1 519 ? 43.643 -38.472 -7.690 1.00 30.99 499 GLY A CA 1
ATOM 3642 C C . GLY A 1 519 ? 42.893 -38.562 -8.997 1.00 34.30 499 GLY A C 1
ATOM 3643 O O . GLY A 1 519 ? 43.064 -37.722 -9.895 1.00 33.95 499 GLY A O 1
ATOM 3644 N N . LEU A 1 520 ? 42.045 -39.570 -9.118 1.00 28.20 500 LEU A N 1
ATOM 3645 C CA . LEU A 1 520 ? 41.223 -39.676 -10.321 1.00 28.36 500 LEU A CA 1
ATOM 3646 C C . LEU A 1 520 ? 39.960 -38.853 -10.129 1.00 37.36 500 LEU A C 1
ATOM 3647 O O . LEU A 1 520 ? 39.450 -38.766 -9.016 1.00 35.94 500 LEU A O 1
ATOM 3652 N N . PRO A 1 521 ? 39.441 -38.250 -11.213 1.00 33.52 501 PRO A N 1
ATOM 3653 C CA . PRO A 1 521 ? 38.218 -37.444 -11.086 1.00 32.80 501 PRO A CA 1
ATOM 3654 C C . PRO A 1 521 ? 36.988 -38.322 -10.855 1.00 38.21 501 PRO A C 1
ATOM 3655 O O . PRO A 1 521 ? 36.898 -39.399 -11.436 1.00 31.81 501 PRO A O 1
ATOM 3659 N N . ARG A 1 522 ? 36.046 -37.871 -10.024 1.00 39.08 502 ARG A N 1
ATOM 3660 C CA . ARG A 1 522 ? 34.909 -38.722 -9.658 1.00 40.98 502 ARG A CA 1
ATOM 3661 C C . ARG A 1 522 ? 33.560 -38.145 -10.146 1.00 44.09 502 ARG A C 1
ATOM 3662 O O . ARG A 1 522 ? 33.430 -36.938 -10.326 1.00 41.19 502 ARG A O 1
ATOM 3670 N N . THR A 1 523 ? 32.581 -39.015 -10.399 1.00 44.43 503 THR A N 1
ATOM 3671 C CA . THR A 1 523 ? 31.235 -38.575 -10.786 1.00 41.60 503 THR A CA 1
ATOM 3672 C C . THR A 1 523 ? 30.476 -38.171 -9.533 1.00 53.39 503 THR A C 1
ATOM 3673 O O . THR A 1 523 ? 31.069 -38.082 -8.443 1.00 43.14 503 THR A O 1
ATOM 3677 N N . VAL A 1 524 ? 29.164 -37.957 -9.703 1.00 49.25 504 VAL A N 1
ATOM 3678 C CA . VAL A 1 524 ? 28.249 -37.600 -8.625 1.00 47.60 504 VAL A CA 1
ATOM 3679 C C . VAL A 1 524 ? 28.196 -38.693 -7.565 1.00 43.50 504 VAL A C 1
ATOM 3680 O O . VAL A 1 524 ? 28.306 -38.417 -6.368 1.00 46.29 504 VAL A O 1
ATOM 3684 N N . ASN A 1 525 ? 27.991 -39.928 -8.024 1.00 42.64 505 ASN A N 1
ATOM 3685 C CA . ASN A 1 525 ? 27.907 -41.089 -7.147 1.00 46.81 505 ASN A CA 1
ATOM 3686 C C . ASN A 1 525 ? 29.284 -41.537 -6.657 1.00 43.85 505 ASN A C 1
ATOM 3687 O O . ASN A 1 525 ? 29.401 -42.593 -6.033 1.00 46.32 505 ASN A O 1
ATOM 3692 N N . GLY A 1 526 ? 30.326 -40.761 -6.967 1.00 42.19 506 GLY A N 1
ATOM 3693 C CA . GLY A 1 526 ? 31.674 -41.054 -6.488 1.00 38.15 506 GLY A CA 1
ATOM 3694 C C . GLY A 1 526 ? 32.446 -42.092 -7.293 1.00 43.64 506 GLY A C 1
ATOM 3695 O O . GLY A 1 526 ? 33.501 -42.564 -6.866 1.00 42.41 506 GLY A O 1
ATOM 3696 N N . LYS A 1 527 ? 31.919 -42.454 -8.461 1.00 39.65 507 LYS A N 1
ATOM 3697 C CA . LYS A 1 527 ? 32.592 -43.403 -9.353 1.00 39.27 507 LYS A CA 1
ATOM 3698 C C . LYS A 1 527 ? 33.598 -42.679 -10.266 1.00 38.71 507 LYS A C 1
ATOM 3699 O O . LYS A 1 527 ? 33.521 -41.468 -10.456 1.00 34.43 507 LYS A O 1
ATOM 3705 N N . VAL A 1 528 ? 34.549 -43.408 -10.836 1.00 39.99 508 VAL A N 1
ATOM 3706 C CA . VAL A 1 528 ? 35.542 -42.722 -11.646 1.00 35.50 508 VAL A CA 1
ATOM 3707 C C . VAL A 1 528 ? 34.875 -42.144 -12.883 1.00 37.51 508 VAL A C 1
ATOM 3708 O O . VAL A 1 528 ? 34.097 -42.819 -13.560 1.00 39.08 508 VAL A O 1
ATOM 3712 N N . ASP A 1 529 ? 35.184 -40.886 -13.157 1.00 36.12 509 ASP A N 1
ATOM 3713 C CA . ASP A 1 529 ? 34.648 -40.208 -14.321 1.00 42.06 509 ASP A CA 1
ATOM 3714 C C . ASP A 1 529 ? 35.504 -40.494 -15.574 1.00 43.92 509 ASP A C 1
ATOM 3715 O O . ASP A 1 529 ? 36.443 -39.753 -15.856 1.00 41.74 509 ASP A O 1
ATOM 3720 N N . ARG A 1 530 ? 35.175 -41.554 -16.318 1.00 46.06 510 ARG A N 1
ATOM 3721 C CA . ARG A 1 530 ? 36.017 -41.980 -17.444 1.00 42.65 510 ARG A CA 1
ATOM 3722 C C . ARG A 1 530 ? 36.078 -40.924 -18.539 1.00 49.91 510 ARG A C 1
ATOM 3723 O O . ARG A 1 530 ? 37.063 -40.829 -19.277 1.00 48.18 510 ARG A O 1
ATOM 3731 N N . ALA A 1 531 ? 35.032 -40.114 -18.626 1.00 46.62 511 ALA A N 1
ATOM 3732 C CA . ALA A 1 531 ? 35.036 -38.987 -19.540 1.00 47.88 511 ALA A CA 1
ATOM 3733 C C . ALA A 1 531 ? 35.967 -37.880 -19.052 1.00 47.93 511 ALA A C 1
ATOM 3734 O O . ALA A 1 531 ? 36.670 -37.259 -19.857 1.00 50.64 511 ALA A O 1
ATOM 3736 N N . ALA A 1 532 ? 35.982 -37.621 -17.746 1.00 43.48 512 ALA A N 1
ATOM 3737 C CA . ALA A 1 532 ? 36.874 -36.594 -17.194 1.00 43.69 512 ALA A CA 1
ATOM 3738 C C . ALA A 1 532 ? 38.337 -37.035 -17.301 1.00 40.37 512 ALA A C 1
ATOM 3739 O O . ALA A 1 532 ? 39.246 -36.216 -17.453 1.00 42.59 512 ALA A O 1
ATOM 3741 N N . VAL A 1 533 ? 38.557 -38.338 -17.190 1.00 38.87 513 VAL A N 1
ATOM 3742 C CA . VAL A 1 533 ? 39.901 -38.888 -17.356 1.00 35.78 513 VAL A CA 1
ATOM 3743 C C . VAL A 1 533 ? 40.385 -38.597 -18.774 1.00 40.16 513 VAL A C 1
ATOM 3744 O O . VAL A 1 533 ? 41.516 -38.127 -18.972 1.00 35.07 513 VAL A O 1
ATOM 3748 N N . ALA A 1 534 ? 39.510 -38.857 -19.749 1.00 41.75 514 ALA A N 1
ATOM 3749 C CA . ALA A 1 534 ? 39.824 -38.618 -21.155 1.00 42.83 514 ALA A CA 1
ATOM 3750 C C . ALA A 1 534 ? 40.236 -37.176 -21.347 1.00 46.16 514 ALA A C 1
ATOM 3751 O O . ALA A 1 534 ? 41.217 -36.877 -22.036 1.00 44.15 514 ALA A O 1
ATOM 3753 N N . ARG A 1 535 ? 39.487 -36.267 -20.736 1.00 45.20 515 ARG A N 1
ATOM 3754 C CA . ARG A 1 535 ? 39.848 -34.864 -20.819 1.00 42.11 515 ARG A CA 1
ATOM 3755 C C . ARG A 1 535 ? 41.209 -34.576 -20.166 1.00 43.23 515 ARG A C 1
ATOM 3756 O O . ARG A 1 535 ? 41.991 -33.778 -20.687 1.00 45.90 515 ARG A O 1
ATOM 3764 N N . SER A 1 536 ? 41.524 -35.240 -19.055 1.00 41.74 516 SER A N 1
ATOM 3765 C CA . SER A 1 536 ? 42.831 -35.004 -18.432 1.00 39.01 516 SER A CA 1
ATOM 3766 C C . SER A 1 536 ? 43.947 -35.435 -19.364 1.00 40.83 516 SER A C 1
ATOM 3767 O O . SER A 1 536 ? 45.032 -34.863 -19.351 1.00 41.35 516 SER A O 1
ATOM 3770 N N . TRP A 1 537 ? 43.693 -36.457 -20.169 1.00 32.51 517 TRP A N 1
ATOM 3771 C CA . TRP A 1 537 ? 44.672 -36.810 -21.185 1.00 29.02 517 TRP A CA 1
ATOM 3772 C C . TRP A 1 537 ? 44.652 -35.715 -22.256 1.00 42.58 517 TRP A C 1
ATOM 3773 O O . TRP A 1 537 ? 45.694 -35.360 -22.789 1.00 39.47 517 TRP A O 1
#

Radius of gyration: 22.96 Å; Cα contacts (8 Å, |Δi|>4): 1083; chains: 1; bounding box: 59×50×66 Å

Sequence (493 aa):
TSDPIARNSDLVSLFREVAATAPERTALSAEDDRISYGRLDAWSDAVARTLLAEGVRPGDRVALRMSPGAEAIVAILAILKCGAAYVPVDLRNPVSRSDFILADSGASALIGEPHEGCAVTRVVRTAAVAECKDAEPPGPGAEDMAYVIYTSPKGVPVRHANVLALLAGAPSVFDFSGDDRWLLFHSLSFDFSVWEIWGAFSTGAELVVLPHWAARTPEQYLAVIIDRGVTVINQTPTAFLALTEAAVRGGRDVSGLRYVIFGGEKLTAPMLRPWAKAFGLDRPRLVNGYGITETTVFTTFEEITEAYLAQDASIIGRALPSFGTRVVGDDGRDVAPGETGELWLSGAQLAEGYLRRPELTAEKFPEVSVRYYRTGDLVSELPDGRFAYEGRADLQIKLRGYRIELSDIETAVRRHDDVVDAVVTVREFKPGDLRLVCAYVAREGSATTARELRNHIKTLLPAYMHPARYLPLPGLPRTVNGKVDRAAVARSW

B-factor: mean 26.77, std 11.31, range [10.95, 79.15]

Foldseek 3Di:
DPALLVVDQFVLSLLVVLCVVPFQFFAEDEVNRTQTSVLLNFLLCQVLVVVVVLVQAAAAEAEEEDFPDSLSLSPLSSQQFCNYAYEYDFNPDDPVVSQCSCVLRVHAEYEADADVPRPHDHYHHSVNSVVSRDDDHNGHGNAGFHYWAAPPRWTFTFGRNLQSVVLVQVVVPDDDAQAAEAEQQDGPNALVNVCSNCVNSSRNHYYYYQHPVLNPALLSVLVVCVVVLHAEYEEALVVLLRNLVNCVVVVHDQLSHQEYEYEDDFDAL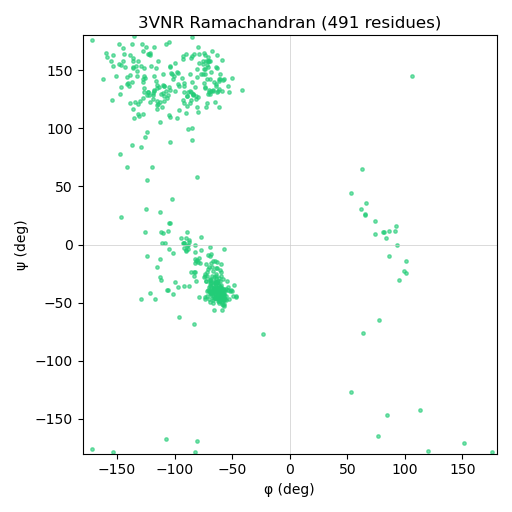LSPVSNCVVPNCGRHWYKYFYDDVQQRGGFAIDTDDVVRNVAQFGWRFAGTPFKDWAFADPVRHGDDAFDKGWIKIFGSNGTPATRPDVPRRCVQFPCPVTTIGGPQWIWHADPVGTITGQGGNPQWDDDPHDTERQSNLQRQLSSDSFWGGKGWDWDDDDDPRIFIAMETETRPPDDAAQVRSQVSVVVPDDPNHGHPYYHYDNDADADPNGHGDNVVVRVVD

Secondary structure (DSSP, 8-state):
---HHHH-SSHHHHHHHHHHHSTTSEEEEETTEEEEHHHHHHHHHHHHHHHHHTT--TT-EEEEE--SSHHHHHHHHHHHHTT-EEEE--TTS-HHHHHHHHHHHT--EEEE-PPTT-----EE-HHHHHHTTT-------TTSEEEEEEE--EEEEEEHHHHHHHHHHGGGT----TT-EEEE-S-TTSTHHHHHHHHHHHHT-EEEEPPGGGSS-HHHHHHHHHHTT--EEEE-HHHHHHHHHHHHHHT---TT--EEEE-SS---GGGTHHHHHHH-SSSSEEEEEE--GGGTS-SEEEE--HHHHTSSS-EEEEEPTT-EEEEE-TTSSBPPTTSEEEEEEESTT--S--TT-HHHHHHHS-B---BEEEEEEEEEE-TTSPEEEEEETT-EEEETTEEEEHHHHHHHHHTSTTEEEEEEEEEEEETTEEEEEEEEEEPTT----HHHHHHHHHTTS-GGG--SEEEE-SS--B-TTS-B-HHHHHHH-